Protein AF-A0AAD3H4H8-F1 (afdb_monomer)

pLDDT: mean 80.99, std 14.05, range [35.0, 98.5]

Nearest PDB structures (foldseek):
  8puu-assembly1_B  TM=5.260E-01  e=2.677E-03  Giardia duodenalis
  8puu-assembly1_A  TM=4.724E-01  e=5.256E-03  Giardia duodenalis
  4wnh-assembly1_A  TM=3.794E-01  e=1.292E-02  Mus musculus
  8a0m-assembly1_A  TM=1.600E-01  e=6.269E+00  Haemophilus influenzae

Organism: NCBI:txid426638

InterPro domains:
  IPR027417 P-loop containing nucleoside triphosphate hydrolase [G3DSA:3.40.50.300] (5-207)

Solvent-accessible surface area (backbone atoms only — not comparable to full-atom values): 29770 Å² total; per-residue (Å²): 134,83,79,76,72,69,87,79,70,63,40,43,30,37,40,40,54,26,38,44,58,50,57,36,54,37,57,42,50,26,39,40,73,72,70,39,51,59,52,62,74,68,70,96,58,57,35,65,53,48,38,42,46,66,75,39,26,48,59,51,49,40,49,51,51,74,72,34,54,65,66,50,51,64,65,53,76,39,57,29,37,47,39,54,77,47,15,57,33,38,50,50,65,64,54,55,51,51,49,52,51,54,30,54,75,69,52,27,48,73,32,43,36,36,38,43,45,44,67,64,58,51,82,63,40,58,45,41,48,55,47,46,53,55,45,40,62,60,25,63,61,50,69,70,53,52,56,52,41,53,60,49,49,57,55,40,51,56,40,25,42,50,24,53,53,48,44,53,72,76,36,87,60,46,44,78,43,55,61,95,36,63,90,39,78,61,46,21,52,55,48,24,73,76,42,70,90,49,54,46,67,58,44,47,53,28,38,59,62,28,50,71,71,61,58,69,68,81,76,64,27,42,22,43,35,34,52,54,74,61,90,68,58,44,75,54,48,51,50,31,43,50,50,29,52,50,32,57,58,53,21,83,63,56,36,34,30,41,34,37,39,30,47,49,93,49,54,85,37,71,67,43,54,50,51,53,51,61,58,71,69,44,86,68,56,74,48,78,47,80,43,71,40,79,80,76,63,91,90,60,79,68,50,50,47,55,51,51,31,54,42,48,49,53,38,48,76,77,59,29,37,28,37,32,59,41,58,43,55,37,40,52,72,33,57,50,43,63,59,53,54,53,46,52,29,48,54,32,29,59,78,64,50,45,70,56,81,93,63,28,49,39,20,37,22,40,33,28,71,82,43,70,88,45,64,43,55,39,32,41,19,40,43,50,41,75,64,25,76,61,61,49,54,77,96,53,44,89,46,36,37,55,32,59,59,42,56,48,51,35,53,59,24,41,31,66,74,25,36,52,72,37,82,82,29,38,28,44,58,78,58,79,66,55,97,86,44,80,58,95,59,86,82,44,75,40,76,67,56,75,65,50,51,75,33,62,88,53,48,49,50,54,51,55,50,50,54,65,40,38,59,66,95,86,56,97,61,86,76,68,82,78,80,65,72,32,46,78,47,75,48,76,42,82,35,78,87,66,58,65,73,58,53,52,53,60,74,62,57,86,72,55,92,64,44,45,74,48,82,45,75,43,66,76,55,64,66,61,54,55,51,50,50,68,74,68,56,131

Structure (mmCIF, N/CA/C/O backbone):
data_AF-A0AAD3H4H8-F1
#
_entry.id   AF-A0AAD3H4H8-F1
#
loop_
_atom_site.group_PDB
_atom_site.id
_atom_site.type_symbol
_atom_site.label_atom_id
_atom_site.label_alt_id
_atom_site.label_comp_id
_atom_site.label_asym_id
_atom_site.label_entity_id
_atom_site.label_seq_id
_atom_site.pdbx_PDB_ins_code
_atom_site.Cartn_x
_atom_site.Cartn_y
_atom_site.Cartn_z
_atom_site.occupancy
_atom_site.B_iso_or_equiv
_atom_site.auth_seq_id
_atom_site.auth_comp_id
_atom_site.auth_asym_id
_atom_site.auth_atom_id
_atom_site.pdbx_PDB_model_num
ATOM 1 N N . MET A 1 1 ? -16.805 -7.542 61.230 1.00 38.28 1 MET A N 1
ATOM 2 C CA . MET A 1 1 ? -17.139 -6.230 60.636 1.00 38.28 1 MET A CA 1
ATOM 3 C C . MET A 1 1 ? -18.183 -6.463 59.556 1.00 38.28 1 MET A C 1
ATOM 5 O O . MET A 1 1 ? -17.840 -6.982 58.505 1.00 38.28 1 MET A O 1
ATOM 9 N N . ASN A 1 2 ? -19.454 -6.169 59.842 1.00 35.00 2 ASN A N 1
ATOM 10 C CA . ASN A 1 2 ? -20.510 -6.184 58.829 1.00 35.00 2 ASN A CA 1
ATOM 11 C C . ASN A 1 2 ? -20.310 -4.958 57.935 1.00 35.00 2 ASN A C 1
ATOM 13 O O . ASN A 1 2 ? -20.522 -3.837 58.394 1.00 35.00 2 ASN A O 1
ATOM 17 N N . MET A 1 3 ? -19.892 -5.156 56.682 1.00 36.41 3 MET A N 1
ATOM 18 C CA . MET A 1 3 ? -20.061 -4.134 55.650 1.00 36.41 3 MET A CA 1
ATOM 19 C C . MET A 1 3 ? -21.569 -3.944 55.461 1.00 36.41 3 MET A C 1
ATOM 21 O O . MET A 1 3 ? -22.208 -4.681 54.715 1.00 36.41 3 MET A O 1
ATOM 25 N N . GLN A 1 4 ? -22.156 -2.978 56.170 1.00 41.41 4 GLN A N 1
ATOM 26 C CA . GLN A 1 4 ? -23.395 -2.354 55.721 1.00 41.41 4 GLN A CA 1
ATOM 27 C C . GLN A 1 4 ? -23.067 -1.721 54.370 1.00 41.41 4 GLN A C 1
ATOM 29 O O . GLN A 1 4 ? -22.502 -0.633 54.304 1.00 41.41 4 GLN A O 1
ATOM 34 N N . SER A 1 5 ? -23.325 -2.465 53.293 1.00 48.19 5 SER A N 1
ATOM 35 C CA . SER A 1 5 ? -23.205 -1.962 51.933 1.00 48.19 5 SER A CA 1
ATOM 36 C C . SER A 1 5 ? -24.103 -0.737 51.830 1.00 48.19 5 SER A C 1
ATOM 38 O O . SER A 1 5 ? -25.319 -0.848 52.018 1.00 48.19 5 SER A O 1
ATOM 40 N N . ASP A 1 6 ? -23.501 0.419 51.585 1.00 58.69 6 ASP A N 1
ATOM 41 C CA . ASP A 1 6 ? -24.196 1.677 51.376 1.00 58.69 6 ASP A CA 1
ATOM 42 C C . ASP A 1 6 ? -25.110 1.541 50.148 1.00 58.69 6 ASP A C 1
ATOM 44 O O . ASP A 1 6 ? -24.689 1.708 49.003 1.00 58.69 6 ASP A O 1
ATOM 48 N N . LYS A 1 7 ? -26.376 1.165 50.385 1.00 60.38 7 LYS A N 1
ATOM 49 C CA . LYS A 1 7 ? -27.398 0.934 49.349 1.00 60.38 7 LYS A CA 1
ATOM 50 C C . LYS A 1 7 ? -27.730 2.203 48.548 1.00 60.38 7 LYS A C 1
ATOM 52 O O . LYS A 1 7 ? -28.558 2.141 47.644 1.00 60.38 7 LYS A O 1
ATOM 57 N N . SER A 1 8 ? -27.118 3.344 48.869 1.00 70.75 8 SER A N 1
ATOM 58 C CA . SER A 1 8 ? -27.339 4.614 48.179 1.00 70.75 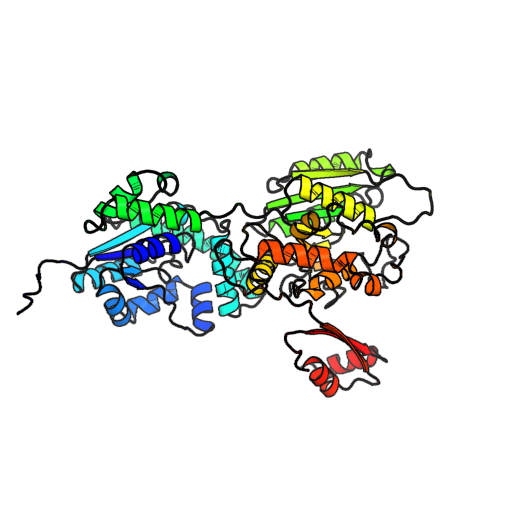8 SER A CA 1
ATOM 59 C C . SER A 1 8 ? -26.444 4.821 46.951 1.00 70.75 8 SER A C 1
ATOM 61 O O . SER A 1 8 ? -26.776 5.646 46.094 1.00 70.75 8 SER A O 1
ATOM 63 N N . LYS A 1 9 ? -25.335 4.076 46.808 1.00 75.00 9 LYS A N 1
ATOM 64 C CA . LYS A 1 9 ? -24.406 4.286 45.689 1.00 75.00 9 LYS A CA 1
ATOM 65 C C . LYS A 1 9 ? -24.904 3.571 44.428 1.00 75.00 9 LYS A C 1
ATOM 67 O O . LYS A 1 9 ? -24.734 2.365 44.283 1.00 75.00 9 LYS A O 1
ATOM 72 N N . LYS A 1 10 ? -25.505 4.323 43.497 1.00 79.19 10 LYS A N 1
ATOM 73 C CA . LYS A 1 10 ? -25.785 3.834 42.135 1.00 79.19 10 LYS A CA 1
ATOM 74 C C . LYS A 1 10 ? -24.472 3.520 41.416 1.00 79.19 10 LYS A C 1
ATOM 76 O O . LYS A 1 10 ? -23.571 4.362 41.402 1.00 79.19 10 LYS A O 1
ATOM 81 N N . HIS A 1 11 ? -24.390 2.343 40.803 1.00 82.25 11 HIS A N 1
ATOM 82 C CA . HIS A 1 11 ? -23.302 2.000 39.887 1.00 82.25 11 HIS A CA 1
ATOM 83 C C . HIS A 1 11 ? -23.345 2.903 38.652 1.00 82.25 11 HIS A C 1
ATOM 85 O O . HIS A 1 11 ? -24.423 3.349 38.255 1.00 82.25 11 HIS A O 1
ATOM 91 N N . ARG A 1 12 ? -22.192 3.196 38.049 1.00 81.31 12 ARG A N 1
ATOM 92 C CA . ARG A 1 12 ? -22.088 4.035 36.846 1.00 81.31 12 ARG A CA 1
ATOM 93 C C . ARG A 1 12 ? -21.573 3.230 35.664 1.00 81.31 12 ARG A C 1
ATOM 95 O O . ARG A 1 12 ? -20.454 2.732 35.683 1.00 81.31 12 ARG A O 1
ATOM 102 N N . CYS A 1 13 ? -22.356 3.182 34.599 1.00 82.88 13 CYS A N 1
ATOM 103 C CA . CYS A 1 13 ? -21.952 2.605 33.327 1.00 82.88 13 CYS A CA 1
ATOM 104 C C . CYS A 1 13 ? -21.648 3.725 32.333 1.00 82.88 13 CYS A C 1
ATOM 106 O O . CYS A 1 13 ? -22.508 4.561 32.048 1.00 82.88 13 CYS A O 1
ATOM 108 N N . ILE A 1 14 ? -20.434 3.723 31.784 1.00 78.69 14 ILE A N 1
ATOM 109 C CA . ILE A 1 14 ? -20.058 4.608 30.684 1.00 78.69 14 ILE A CA 1
ATOM 110 C C . ILE A 1 14 ? -20.043 3.788 29.403 1.00 78.69 14 ILE A C 1
ATOM 112 O O . ILE A 1 14 ? -19.233 2.876 29.235 1.00 78.69 14 ILE A O 1
ATOM 116 N N . VAL A 1 15 ? -20.926 4.132 28.476 1.00 76.81 15 VAL A N 1
ATOM 117 C CA . VAL A 1 15 ? -20.966 3.508 27.157 1.00 76.81 15 VAL A CA 1
ATOM 118 C C . VAL A 1 15 ? -20.308 4.447 26.170 1.00 76.81 15 VAL A C 1
ATOM 120 O O . VAL A 1 15 ? -20.807 5.543 25.910 1.00 76.81 15 VAL A O 1
ATOM 123 N N . ASN A 1 16 ? -19.178 4.015 25.619 1.00 72.81 16 ASN A N 1
ATOM 124 C CA . ASN A 1 16 ? -18.571 4.719 24.510 1.00 72.81 16 ASN A CA 1
ATOM 125 C C . ASN A 1 16 ? -19.296 4.340 23.218 1.00 72.81 16 ASN A C 1
ATOM 127 O O . ASN A 1 16 ? -19.375 3.161 22.875 1.00 72.81 16 ASN A O 1
ATOM 131 N N . VAL A 1 17 ? -19.829 5.336 22.518 1.00 68.62 17 VAL A N 1
ATOM 132 C CA . VAL A 1 17 ? -20.549 5.128 21.253 1.00 68.62 17 VAL A CA 1
ATOM 133 C C . VAL A 1 17 ? -19.602 5.246 20.054 1.00 68.62 17 VAL A C 1
ATOM 135 O O . VAL A 1 17 ? -20.015 5.016 18.930 1.00 68.62 17 VAL A O 1
ATOM 138 N N . GLY A 1 18 ? -18.334 5.601 20.267 1.00 61.81 18 GLY A N 1
ATOM 139 C CA . GLY A 1 18 ? -17.366 5.830 19.199 1.00 61.81 18 GLY A CA 1
ATOM 140 C C . GLY A 1 18 ? -16.996 4.604 18.382 1.00 61.81 18 GLY A C 1
ATOM 141 O O . GLY A 1 18 ? -17.123 3.507 18.897 1.00 61.81 18 GLY A O 1
ATOM 142 N N . LEU A 1 19 ? -16.526 4.771 17.137 1.00 55.47 19 LEU A N 1
ATOM 143 C CA . LEU A 1 19 ? -16.232 3.649 16.229 1.00 55.47 19 LEU A CA 1
ATOM 144 C C . LEU A 1 19 ? -15.048 2.779 16.709 1.00 55.47 19 LEU A C 1
ATOM 146 O O . LEU A 1 19 ? -14.126 3.273 17.363 1.00 55.47 19 LEU A O 1
ATOM 150 N N . PHE A 1 20 ? -15.071 1.470 16.410 1.00 50.50 20 PHE A N 1
ATOM 151 C CA . PHE A 1 20 ? -14.193 0.487 17.075 1.00 50.50 20 PHE A CA 1
ATOM 152 C C . PHE A 1 20 ? -12.715 0.844 16.887 1.00 50.50 20 PHE A C 1
ATOM 154 O O . PHE A 1 20 ? -12.281 1.095 15.770 1.00 50.50 20 PHE A O 1
ATOM 161 N N . LYS A 1 21 ? -11.972 0.932 18.002 1.00 52.12 21 LYS A N 1
ATOM 162 C CA . LYS A 1 21 ? -10.604 1.469 18.123 1.00 52.12 21 LYS A CA 1
ATOM 163 C C . LYS A 1 21 ? -10.326 2.740 17.300 1.00 52.12 21 LYS A C 1
ATOM 165 O O . LYS A 1 21 ? -9.182 2.954 16.940 1.00 52.12 21 LYS A O 1
ATOM 170 N N . THR A 1 22 ? -11.286 3.629 17.022 1.00 44.75 22 THR A N 1
ATOM 171 C CA . THR A 1 22 ? -10.990 4.939 16.396 1.00 44.75 22 THR A CA 1
ATOM 172 C C . THR A 1 22 ? -10.960 6.094 17.395 1.00 44.75 22 THR A C 1
ATOM 174 O O . THR A 1 22 ? -11.054 7.245 17.014 1.00 44.75 22 THR A O 1
ATOM 177 N N . GLY A 1 23 ? -10.775 5.816 18.682 1.00 47.28 23 GLY A N 1
ATOM 178 C CA . GLY A 1 23 ? -10.796 6.799 19.775 1.00 47.28 23 GLY A CA 1
ATOM 179 C C . GLY A 1 23 ? -11.275 6.164 21.079 1.00 47.28 23 GLY A C 1
ATOM 180 O O . GLY A 1 23 ? -11.013 6.665 22.171 1.00 47.28 23 GLY A O 1
ATOM 181 N N . THR A 1 24 ? -11.913 5.000 20.962 1.00 50.84 24 THR A N 1
ATOM 182 C CA . THR A 1 24 ? -12.425 4.216 22.077 1.00 50.84 24 THR A CA 1
ATOM 183 C C . THR A 1 24 ? -11.338 3.525 22.893 1.00 50.84 24 THR A C 1
ATOM 185 O O . THR A 1 24 ? -11.430 3.522 24.121 1.00 50.84 24 THR A O 1
ATOM 188 N N . THR A 1 25 ? -10.238 3.114 22.250 1.00 57.88 25 THR A N 1
ATOM 189 C CA . THR A 1 25 ? -8.995 2.706 22.922 1.00 57.88 25 THR A CA 1
ATOM 190 C C . THR A 1 25 ? -8.484 3.794 23.847 1.00 57.88 25 THR A C 1
ATOM 192 O O . THR A 1 25 ? -8.053 3.471 24.948 1.00 57.88 25 THR A O 1
ATOM 195 N N . THR A 1 26 ? -8.610 5.069 23.463 1.00 64.56 26 THR A N 1
ATOM 196 C CA . THR A 1 26 ? -8.188 6.199 24.292 1.00 64.56 26 THR A CA 1
ATOM 197 C C . THR A 1 26 ? -8.964 6.238 25.604 1.00 64.56 26 THR A C 1
ATOM 199 O O . THR A 1 26 ? -8.377 6.207 26.680 1.00 64.56 26 THR A O 1
ATOM 202 N N . LEU A 1 27 ? -10.298 6.269 25.539 1.00 68.81 27 LEU A N 1
ATOM 203 C CA . LEU A 1 27 ? -11.126 6.344 26.742 1.00 68.81 27 LEU A CA 1
ATOM 204 C C . LEU A 1 27 ? -10.953 5.093 27.607 1.00 68.81 27 LEU A C 1
ATOM 206 O O . LEU A 1 27 ? -10.751 5.195 28.810 1.00 68.81 27 LEU A O 1
ATOM 210 N N . SER A 1 28 ? -10.963 3.917 26.993 1.00 73.00 28 SER A N 1
ATOM 211 C CA . SER A 1 28 ? -10.725 2.647 27.670 1.00 73.00 28 SER A CA 1
ATOM 212 C C . SER A 1 28 ? -9.375 2.570 28.361 1.00 73.00 28 SER A C 1
ATOM 214 O O . SER A 1 28 ? -9.280 2.134 29.501 1.00 73.00 28 SER A O 1
ATOM 216 N N . GLU A 1 29 ? -8.299 2.971 27.697 1.00 74.31 29 GLU A N 1
ATOM 217 C CA . GLU A 1 29 ? -6.969 2.960 28.300 1.00 74.31 29 GLU A CA 1
ATOM 218 C C . GLU A 1 29 ? -6.854 3.988 29.417 1.00 74.31 29 GLU A C 1
ATOM 220 O O . GLU A 1 29 ? -6.299 3.656 30.458 1.00 74.31 29 GLU A O 1
ATOM 225 N N . ILE A 1 30 ? -7.452 5.175 29.255 1.00 75.69 30 ILE A N 1
ATOM 226 C CA . ILE A 1 30 ? -7.546 6.180 30.322 1.00 75.69 30 ILE A CA 1
ATOM 227 C C . ILE A 1 30 ? -8.250 5.588 31.539 1.00 75.69 30 ILE A C 1
ATOM 229 O O . ILE A 1 30 ? -7.755 5.677 32.656 1.00 75.69 30 ILE A O 1
ATOM 233 N N . MET A 1 31 ? -9.405 4.965 31.328 1.00 79.56 31 MET A N 1
ATOM 234 C CA . MET A 1 31 ? -10.236 4.443 32.408 1.00 79.56 31 MET A CA 1
ATOM 235 C C . MET A 1 31 ? -9.574 3.255 33.099 1.00 79.56 31 MET A C 1
ATOM 237 O O . MET A 1 31 ? -9.606 3.164 34.323 1.00 79.56 31 MET A O 1
ATOM 241 N N . ARG A 1 32 ? -8.891 2.399 32.335 1.00 81.00 32 ARG A N 1
ATOM 242 C CA . ARG A 1 32 ? -8.054 1.329 32.879 1.00 81.00 32 ARG A CA 1
ATOM 243 C C . ARG A 1 32 ? -6.889 1.878 33.699 1.00 81.00 32 ARG A C 1
ATOM 245 O O . ARG A 1 32 ? -6.645 1.371 34.788 1.00 81.00 32 ARG A O 1
ATOM 252 N N . ASP A 1 33 ? -6.198 2.906 33.207 1.00 79.62 33 ASP A N 1
ATOM 253 C CA . ASP A 1 33 ? -5.117 3.580 33.938 1.00 79.62 33 ASP A CA 1
ATOM 254 C C . ASP A 1 33 ? -5.630 4.235 35.236 1.00 79.62 33 ASP A C 1
ATOM 256 O O . ASP A 1 33 ? -4.892 4.332 36.213 1.00 79.62 33 ASP A O 1
ATOM 260 N N . LEU A 1 34 ? -6.907 4.626 35.274 1.00 80.38 34 LEU A N 1
ATOM 261 C CA . LEU A 1 34 ? -7.602 5.118 36.469 1.00 80.38 34 LEU A CA 1
ATOM 262 C C . LEU A 1 34 ? -8.153 3.998 37.372 1.00 80.38 34 LEU A C 1
ATOM 264 O O . LEU A 1 34 ? -8.747 4.288 38.407 1.00 80.38 34 LEU A O 1
ATOM 268 N N . GLY A 1 35 ? -7.961 2.726 37.017 1.00 80.88 35 GLY A N 1
ATOM 269 C CA . GLY A 1 35 ? -8.387 1.574 37.817 1.00 80.88 35 GLY A CA 1
ATOM 270 C C . GLY A 1 35 ? -9.841 1.138 37.615 1.00 80.88 35 GLY A C 1
ATOM 271 O O . GLY A 1 35 ? -10.338 0.319 38.387 1.00 80.88 35 GLY A O 1
ATOM 272 N N . LEU A 1 36 ? -10.537 1.648 36.594 1.00 79.56 36 LEU A N 1
ATOM 273 C CA . LEU A 1 36 ? -11.854 1.137 36.211 1.00 79.56 36 LEU A CA 1
ATOM 274 C C . LEU A 1 36 ? -11.738 -0.166 35.422 1.00 79.56 36 LEU A C 1
ATOM 276 O O . LEU A 1 36 ? -10.795 -0.387 34.654 1.00 79.56 36 LEU A O 1
ATOM 280 N N . ARG A 1 37 ? -12.757 -1.017 35.564 1.00 79.25 37 ARG A N 1
ATOM 281 C CA . ARG A 1 37 ? -12.888 -2.211 34.735 1.00 79.25 37 ARG A CA 1
ATOM 282 C C . ARG A 1 37 ? -13.287 -1.785 33.324 1.00 79.25 37 ARG A C 1
ATOM 284 O O . ARG A 1 37 ? -14.194 -0.982 33.129 1.00 79.25 37 ARG A O 1
ATOM 291 N N . VAL A 1 38 ? -12.602 -2.331 32.329 1.00 73.38 38 VAL A N 1
ATOM 292 C CA . VAL A 1 38 ? -12.882 -2.061 30.918 1.00 73.38 38 VAL A CA 1
ATOM 293 C C . VAL A 1 38 ? -13.151 -3.385 30.244 1.00 73.38 38 VAL A C 1
ATOM 295 O O . VAL A 1 38 ? -12.269 -4.246 30.219 1.00 73.38 38 VAL A O 1
ATOM 298 N N . PHE A 1 39 ? -14.349 -3.530 29.697 1.00 68.19 39 PHE A N 1
ATOM 299 C CA . PHE A 1 39 ? -14.709 -4.688 28.895 1.00 68.19 39 PHE A CA 1
ATOM 300 C C . PHE A 1 39 ? -14.359 -4.369 27.445 1.00 68.19 39 PHE A C 1
ATOM 302 O O . PHE A 1 39 ? -14.997 -3.522 26.826 1.00 68.19 39 PHE A O 1
ATOM 309 N N . LYS A 1 40 ? -13.290 -5.009 26.953 1.00 61.00 40 LYS A N 1
ATOM 310 C CA . LYS A 1 40 ? -12.825 -4.912 25.558 1.00 61.00 40 LYS A CA 1
ATOM 311 C C . LYS A 1 40 ? -13.270 -6.101 24.704 1.00 61.00 40 LYS A C 1
ATOM 313 O O . LYS A 1 40 ? -12.945 -6.159 23.518 1.00 61.00 40 LYS A O 1
ATOM 318 N N . ASP A 1 41 ? -13.932 -7.078 25.319 1.00 52.72 41 ASP A N 1
ATOM 319 C CA . ASP A 1 41 ? -14.047 -8.401 24.731 1.00 52.72 41 ASP A CA 1
ATOM 320 C C . ASP A 1 41 ? -15.109 -8.412 23.631 1.00 52.72 41 ASP A C 1
ATOM 322 O O . ASP A 1 41 ? -16.322 -8.386 23.858 1.00 52.72 41 ASP A O 1
ATOM 326 N N . PHE A 1 42 ? -14.609 -8.520 22.402 1.00 53.44 42 PHE A N 1
ATOM 327 C CA . PHE A 1 42 ? -15.211 -9.439 21.458 1.00 53.44 42 PHE A CA 1
ATOM 328 C C . PHE A 1 42 ? -15.161 -10.798 22.142 1.00 53.44 42 PHE A C 1
ATOM 330 O O . PHE A 1 42 ? -14.078 -11.293 22.457 1.00 53.44 42 PHE A O 1
ATOM 337 N N . ASP A 1 43 ? -16.328 -11.387 22.381 1.00 55.25 43 ASP A N 1
ATOM 338 C CA . ASP A 1 43 ? -16.447 -12.840 22.469 1.00 55.25 43 ASP A CA 1
ATOM 339 C C . ASP A 1 43 ? -15.489 -13.445 21.418 1.00 55.25 43 ASP A C 1
ATOM 341 O O . ASP A 1 43 ? -15.470 -12.897 20.303 1.00 55.25 43 ASP A O 1
ATOM 345 N N . PRO A 1 44 ? -14.630 -14.441 21.732 1.00 52.47 44 PRO A N 1
ATOM 346 C CA . PRO A 1 44 ? -13.805 -15.148 20.749 1.00 52.47 44 PRO A CA 1
ATOM 347 C C . PRO A 1 44 ? -14.725 -15.854 19.752 1.00 52.47 44 PRO A C 1
ATOM 349 O O . PRO A 1 44 ? -14.975 -17.053 19.783 1.00 52.47 44 PRO A O 1
ATOM 352 N N . SER A 1 45 ? -15.303 -15.039 18.893 1.00 57.56 45 SER A N 1
ATOM 353 C CA . SER A 1 45 ? -16.443 -15.359 18.082 1.00 57.56 45 SER A CA 1
ATOM 354 C C . SER A 1 45 ? -15.921 -15.917 16.772 1.00 57.56 45 SER A C 1
ATOM 356 O O . SER A 1 45 ? -14.870 -15.495 16.271 1.00 57.56 45 SER A O 1
ATOM 358 N N . CYS A 1 46 ? -16.612 -16.928 16.247 1.00 72.88 46 CYS A N 1
ATOM 359 C CA . CYS A 1 46 ? -16.230 -17.529 14.979 1.00 72.88 46 CYS A CA 1
ATOM 360 C C . CYS A 1 46 ? -16.223 -16.462 13.870 1.00 72.88 46 CYS A C 1
ATOM 362 O O . CYS A 1 46 ? -16.891 -15.428 13.976 1.00 72.88 46 CYS A O 1
ATOM 364 N N . ALA A 1 47 ? -15.479 -16.713 12.790 1.00 78.00 47 ALA A N 1
ATOM 365 C CA . ALA A 1 47 ? -15.380 -15.809 11.641 1.00 78.00 47 ALA A CA 1
ATOM 366 C C . ALA A 1 47 ? -16.754 -15.306 11.145 1.00 78.00 47 ALA A C 1
ATOM 368 O O . ALA A 1 47 ? -16.873 -14.147 10.749 1.00 78.00 47 ALA A O 1
ATOM 369 N N . ASP A 1 48 ? -17.808 -16.123 11.264 1.00 82.19 48 ASP A N 1
ATOM 370 C CA . ASP A 1 48 ? -19.173 -15.754 10.879 1.00 82.19 48 ASP A CA 1
ATOM 371 C C . ASP A 1 48 ? -19.757 -14.608 11.708 1.00 82.19 48 ASP A C 1
ATOM 373 O O . ASP A 1 48 ? -20.472 -13.771 11.165 1.00 82.19 48 ASP A O 1
ATOM 377 N N . VAL A 1 49 ? -19.464 -14.534 13.008 1.00 76.62 49 VAL A N 1
ATOM 378 C CA . VAL A 1 49 ? -19.925 -13.422 13.854 1.00 76.62 49 VAL A CA 1
ATOM 379 C C . VAL A 1 49 ? -19.225 -12.136 13.431 1.00 76.62 49 VAL A C 1
ATOM 381 O O . VAL A 1 49 ? -19.895 -11.130 13.210 1.00 76.62 49 VAL A O 1
ATOM 384 N N . HIS A 1 50 ? -17.903 -12.167 13.223 1.00 75.88 50 HIS A N 1
ATOM 385 C CA . HIS A 1 50 ? -17.178 -11.010 12.690 1.00 75.88 50 HIS A CA 1
ATOM 386 C C . HIS A 1 50 ? -17.723 -10.589 11.323 1.00 75.88 50 HIS A C 1
ATOM 388 O O . HIS A 1 50 ? -17.909 -9.400 11.084 1.00 75.88 50 HIS A O 1
ATOM 394 N N . ARG A 1 51 ? -18.048 -11.546 10.449 1.00 82.25 51 ARG A N 1
ATOM 395 C CA . ARG A 1 51 ? -18.653 -11.280 9.141 1.00 82.25 51 ARG A CA 1
ATOM 396 C C . ARG A 1 51 ? -20.023 -10.623 9.277 1.00 82.25 51 ARG A C 1
ATOM 398 O O . ARG A 1 51 ? -20.242 -9.571 8.686 1.00 82.25 51 ARG A O 1
ATOM 405 N N . ARG A 1 52 ? -20.937 -11.160 10.089 1.00 82.06 52 ARG A N 1
ATOM 406 C CA . ARG A 1 52 ? -22.260 -10.544 10.287 1.00 82.06 52 ARG A CA 1
ATOM 407 C C . ARG A 1 52 ? -22.164 -9.176 10.954 1.00 82.06 52 ARG A C 1
ATOM 409 O O . ARG A 1 52 ? -22.859 -8.264 10.531 1.00 82.06 52 ARG A O 1
ATOM 416 N N . ILE A 1 53 ? -21.241 -8.981 11.892 1.00 73.94 53 ILE A N 1
ATOM 417 C CA . ILE A 1 53 ? -20.938 -7.663 12.461 1.00 73.94 53 ILE A CA 1
ATOM 418 C C . ILE A 1 53 ? -20.430 -6.707 11.368 1.00 73.94 53 ILE A C 1
ATOM 420 O O . ILE A 1 53 ? -20.841 -5.550 11.300 1.00 73.94 53 ILE A O 1
ATOM 424 N N . LEU A 1 54 ? -19.558 -7.185 10.477 1.00 74.56 54 LEU A N 1
ATOM 425 C CA . LEU A 1 54 ? -19.033 -6.397 9.370 1.00 74.56 54 LEU A CA 1
ATOM 426 C C . LEU A 1 54 ? -20.058 -6.127 8.278 1.00 74.56 54 LEU A C 1
ATOM 428 O O . LEU A 1 54 ? -19.858 -5.142 7.589 1.00 74.56 54 LEU A O 1
ATOM 432 N N . PHE A 1 55 ? -21.133 -6.896 8.100 1.00 79.06 55 PHE A N 1
ATOM 433 C CA . PHE A 1 55 ? -22.138 -6.675 7.041 1.00 79.06 55 PHE A CA 1
ATOM 434 C C . PHE A 1 55 ? -23.463 -6.099 7.555 1.00 79.06 55 PHE A C 1
ATOM 436 O O . PHE A 1 55 ? -24.042 -5.221 6.912 1.00 79.06 55 PHE A O 1
ATOM 443 N N . ASN A 1 56 ? -23.890 -6.490 8.750 1.00 79.31 56 ASN A N 1
ATOM 444 C CA . ASN A 1 56 ? -25.120 -6.047 9.389 1.00 79.31 56 ASN A CA 1
ATOM 445 C C . ASN A 1 56 ? -24.955 -5.861 10.914 1.00 79.31 56 ASN A C 1
ATOM 447 O O . ASN A 1 56 ? -25.545 -6.597 11.710 1.00 79.31 56 ASN A O 1
ATOM 451 N N . PRO A 1 57 ? -24.175 -4.856 11.350 1.00 71.56 57 PRO A N 1
ATOM 452 C CA . PRO A 1 57 ? -23.925 -4.639 12.770 1.00 71.56 57 PRO A CA 1
ATOM 453 C C . PRO A 1 57 ? -25.201 -4.286 13.535 1.00 71.56 57 PRO A C 1
ATOM 455 O O . PRO A 1 57 ? -25.330 -4.671 14.689 1.00 71.56 57 PRO A O 1
ATOM 458 N N . ALA A 1 58 ? -26.158 -3.593 12.906 1.00 71.88 58 ALA A N 1
ATOM 459 C CA . ALA A 1 58 ? -27.428 -3.242 13.540 1.00 71.88 58 ALA A CA 1
ATOM 460 C C . ALA A 1 58 ? -28.176 -4.495 14.007 1.00 71.88 58 ALA A C 1
ATOM 462 O O . ALA A 1 58 ? -28.548 -4.585 15.173 1.00 71.88 58 ALA A O 1
ATOM 463 N N . GLN A 1 59 ? -28.332 -5.470 13.106 1.00 78.69 59 GLN A N 1
ATOM 464 C CA . GLN A 1 59 ? -29.023 -6.719 13.397 1.00 78.69 59 GLN A CA 1
ATOM 465 C C . GLN A 1 59 ? -28.269 -7.560 14.426 1.00 78.69 59 GLN A C 1
ATOM 467 O O . GLN A 1 59 ? -28.898 -8.053 15.354 1.00 78.69 59 GLN A O 1
ATOM 472 N N . GLU A 1 60 ? -26.949 -7.730 14.295 1.00 77.25 60 GLU A N 1
ATOM 473 C CA . GLU A 1 60 ? -26.184 -8.534 15.264 1.00 77.25 60 GLU A CA 1
ATOM 474 C C . GLU A 1 60 ? -26.238 -7.932 16.665 1.00 77.25 60 GLU A C 1
ATOM 476 O O . GLU A 1 60 ? -26.363 -8.648 17.658 1.00 77.25 60 GLU A O 1
ATOM 481 N N . VAL A 1 61 ? -26.158 -6.606 16.750 1.00 70.44 61 VAL A N 1
ATOM 482 C CA . VAL A 1 61 ? -26.208 -5.912 18.027 1.00 70.44 61 VAL A CA 1
ATOM 483 C C . VAL A 1 61 ? -27.620 -5.977 18.607 1.00 70.44 61 VAL A C 1
ATOM 485 O O . VAL A 1 61 ? -27.772 -6.329 19.773 1.00 70.44 61 VAL A O 1
ATOM 488 N N . GLU A 1 62 ? -28.659 -5.745 17.805 1.00 74.38 62 GLU A N 1
ATOM 489 C CA . GLU A 1 62 ? -30.045 -5.943 18.233 1.00 74.38 62 GLU A CA 1
ATOM 490 C C . GLU A 1 62 ? -30.278 -7.379 18.714 1.00 74.38 62 GLU A C 1
ATOM 492 O O . GLU A 1 62 ? -30.809 -7.571 19.801 1.00 74.38 62 GLU A O 1
ATOM 497 N N . GLN A 1 63 ? -29.790 -8.389 17.992 1.00 77.00 63 GLN A N 1
ATOM 498 C CA . GLN A 1 63 ? -29.891 -9.783 18.415 1.00 77.00 63 GLN A CA 1
ATOM 499 C C . GLN A 1 63 ? -29.186 -10.036 19.748 1.00 77.00 63 GLN A C 1
ATOM 501 O O . GLN A 1 63 ? -29.778 -10.655 20.626 1.00 77.00 63 GLN A O 1
ATOM 506 N N . LYS A 1 64 ? -27.958 -9.545 19.935 1.00 74.19 64 LYS A N 1
ATOM 507 C CA . LYS A 1 64 ? -27.214 -9.736 21.189 1.00 74.19 64 LYS A CA 1
ATOM 508 C C . LYS A 1 64 ? -27.845 -9.005 22.374 1.00 74.19 64 LYS A C 1
ATOM 510 O O . LYS A 1 64 ? -27.827 -9.528 23.475 1.00 74.19 64 LYS A O 1
ATOM 515 N N . ILE A 1 65 ? -28.397 -7.810 22.178 1.00 70.62 65 ILE A N 1
ATOM 516 C CA . ILE A 1 65 ? -28.922 -6.994 23.287 1.00 70.62 65 ILE A CA 1
ATOM 517 C C . ILE A 1 65 ? -30.368 -7.335 23.602 1.00 70.62 65 ILE A C 1
ATOM 519 O O . ILE A 1 65 ? -30.753 -7.437 24.765 1.00 70.62 65 ILE A O 1
ATOM 523 N N . VAL A 1 66 ? -31.197 -7.430 22.563 1.00 71.62 66 VAL A N 1
ATOM 524 C CA . VAL A 1 66 ? -32.633 -7.645 22.722 1.00 71.62 66 VAL A CA 1
ATOM 525 C C . VAL A 1 66 ? -32.892 -9.086 23.138 1.00 71.62 66 VAL A C 1
ATOM 527 O O . VAL A 1 66 ? -33.751 -9.306 23.991 1.00 71.62 66 VAL A O 1
ATOM 530 N N . ASN A 1 67 ? -32.128 -10.048 22.605 1.00 77.88 67 ASN A N 1
ATOM 531 C CA . ASN A 1 67 ? -32.375 -11.466 22.870 1.00 77.88 67 ASN A CA 1
ATOM 532 C C . ASN A 1 67 ? -31.514 -12.054 24.002 1.00 77.88 67 ASN A C 1
ATOM 534 O O . ASN A 1 67 ? -31.845 -13.140 24.468 1.00 77.88 67 ASN A O 1
ATOM 538 N N . ASP A 1 68 ? -30.463 -11.364 24.467 1.00 79.81 68 ASP A N 1
ATOM 539 C CA . ASP A 1 68 ? -29.634 -11.794 25.609 1.00 79.81 68 ASP A CA 1
ATOM 540 C C . ASP A 1 68 ? -29.403 -10.645 26.622 1.00 79.81 68 ASP A C 1
ATOM 542 O O . ASP A 1 68 ? -28.310 -10.077 26.737 1.00 79.81 68 ASP A O 1
ATOM 546 N N . PRO A 1 69 ? -30.452 -10.250 27.369 1.00 77.62 69 PRO A N 1
ATOM 547 C CA . PRO A 1 69 ? -30.343 -9.199 28.378 1.00 77.62 69 PRO A CA 1
ATOM 548 C C . PRO A 1 69 ? -29.432 -9.596 29.549 1.00 77.62 69 PRO A C 1
ATOM 550 O O . PRO A 1 69 ? -28.860 -8.714 30.191 1.00 77.62 69 PRO A O 1
ATOM 553 N N . ASP A 1 70 ? -29.264 -10.893 29.819 1.00 81.12 70 ASP A N 1
ATOM 554 C CA . ASP A 1 70 ? -28.451 -11.398 30.927 1.00 81.12 70 ASP A CA 1
ATOM 555 C C . ASP A 1 70 ? -26.959 -11.162 30.680 1.00 81.12 70 ASP A C 1
ATOM 557 O O . ASP A 1 70 ? -26.249 -10.711 31.586 1.00 81.12 70 ASP A O 1
ATOM 561 N N . TYR A 1 71 ? -26.490 -11.376 29.445 1.00 75.88 71 TYR A N 1
ATOM 562 C CA . TYR A 1 71 ? -25.134 -11.004 29.040 1.00 75.88 71 TYR A CA 1
ATOM 563 C C . TYR A 1 71 ? -24.861 -9.521 29.311 1.00 75.88 71 TYR A C 1
ATOM 565 O O . TYR A 1 71 ? -23.843 -9.158 29.908 1.00 75.88 71 TYR A O 1
ATOM 573 N N . PHE A 1 72 ? -25.803 -8.645 28.951 1.00 72.44 72 PHE A N 1
ATOM 574 C CA . PHE A 1 72 ? -25.641 -7.215 29.187 1.00 72.44 72 PHE A CA 1
ATOM 575 C C . PHE A 1 72 ? -25.699 -6.846 30.674 1.00 72.44 72 PHE A C 1
ATOM 577 O O . PHE A 1 72 ? -24.897 -6.031 31.135 1.00 72.44 72 PHE A O 1
ATOM 584 N N . MET A 1 73 ? -26.595 -7.470 31.442 1.00 77.25 73 MET A N 1
ATOM 585 C CA . MET A 1 73 ? -26.688 -7.292 32.893 1.00 77.25 73 MET A CA 1
ATOM 586 C C . MET A 1 73 ? -25.367 -7.612 33.596 1.00 77.25 73 MET A C 1
ATOM 588 O O . MET A 1 73 ? -24.952 -6.881 34.499 1.00 77.25 73 MET A O 1
ATOM 592 N N . GLN A 1 74 ? -24.661 -8.656 33.151 1.00 75.81 74 GLN A N 1
ATOM 593 C CA . GLN A 1 74 ? -23.326 -8.970 33.658 1.00 75.81 74 GLN A CA 1
ATOM 594 C C . GLN A 1 74 ? -22.326 -7.849 33.361 1.00 75.81 74 GLN A C 1
ATOM 596 O O . GLN A 1 74 ? -21.577 -7.456 34.260 1.00 75.81 74 GLN A O 1
ATOM 601 N N . CYS A 1 75 ? -22.350 -7.284 32.149 1.00 68.31 75 CYS A N 1
ATOM 602 C CA . CYS A 1 75 ? -21.491 -6.158 31.784 1.00 68.31 75 CYS A CA 1
ATOM 603 C C . CYS A 1 75 ? -21.756 -4.919 32.653 1.00 68.31 75 CYS A C 1
ATOM 605 O O . CYS A 1 75 ? -20.797 -4.294 33.100 1.00 68.31 75 CYS A O 1
ATOM 607 N N . ILE A 1 76 ? -23.026 -4.590 32.938 1.00 72.44 76 ILE A N 1
ATOM 608 C CA . ILE A 1 76 ? -23.403 -3.356 33.653 1.00 72.44 76 ILE A CA 1
ATOM 609 C C . ILE A 1 76 ? -23.410 -3.419 35.176 1.00 72.44 76 ILE A C 1
ATOM 611 O O . ILE A 1 76 ? -23.602 -2.395 35.829 1.00 72.44 76 ILE A O 1
ATOM 615 N N . SER A 1 77 ? -23.147 -4.587 35.753 1.00 69.19 77 SER A N 1
ATOM 616 C CA . SER A 1 77 ? -23.117 -4.797 37.206 1.00 69.19 77 SER A CA 1
ATOM 617 C C . SER A 1 77 ? -21.951 -4.108 37.945 1.00 69.19 77 SER A C 1
ATOM 619 O O . SER A 1 77 ? -21.826 -4.231 39.167 1.00 69.19 77 SER A O 1
ATOM 621 N N . HIS A 1 78 ? -21.076 -3.386 37.239 1.00 68.38 78 HIS A N 1
ATOM 622 C CA . HIS A 1 78 ? -19.868 -2.759 37.783 1.00 68.38 78 HIS A CA 1
ATOM 623 C C . HIS A 1 78 ? -19.699 -1.322 37.278 1.00 68.38 78 HIS A C 1
ATOM 625 O O . HIS A 1 78 ? -20.284 -0.949 36.269 1.00 68.38 78 HIS A O 1
ATOM 631 N N . ASP A 1 79 ? -18.856 -0.520 37.938 1.00 64.69 79 ASP A N 1
ATOM 632 C CA . ASP A 1 79 ? -18.407 0.746 37.350 1.00 64.69 79 ASP A CA 1
ATOM 633 C C . ASP A 1 79 ? -17.458 0.417 36.184 1.00 64.69 79 ASP A C 1
ATOM 635 O O . ASP A 1 79 ? -16.316 0.001 36.409 1.00 64.69 79 ASP A O 1
ATOM 639 N N . PHE A 1 80 ? -17.935 0.521 34.941 1.00 66.06 80 PHE A N 1
ATOM 640 C CA . PHE A 1 80 ? -17.177 0.065 33.771 1.00 66.06 80 PHE A CA 1
ATOM 641 C C . PHE A 1 80 ? -17.348 0.953 32.539 1.00 66.06 80 PHE A C 1
ATOM 643 O O . PHE A 1 80 ? -18.318 1.706 32.408 1.00 66.06 80 PHE A O 1
ATOM 650 N N . VAL A 1 81 ? -16.388 0.814 31.620 1.00 59.31 81 VAL A N 1
ATOM 651 C CA . VAL A 1 81 ? -16.450 1.373 30.264 1.00 59.31 81 VAL A CA 1
ATOM 652 C C . VAL A 1 81 ? -16.612 0.239 29.258 1.00 59.31 81 VAL A C 1
ATOM 654 O O . VAL A 1 81 ? -15.798 -0.689 29.236 1.00 59.31 81 VAL A O 1
ATOM 657 N N . SER A 1 82 ? -17.671 0.314 28.451 1.00 58.94 82 SER A N 1
ATOM 658 C CA . SER A 1 82 ? -17.884 -0.579 27.308 1.00 58.94 82 SER A CA 1
ATOM 659 C C . SER A 1 82 ? -17.148 -0.040 26.082 1.00 58.94 82 SER A C 1
ATOM 661 O O . SER A 1 82 ? -17.399 1.094 25.667 1.00 58.94 82 SER A O 1
ATOM 663 N N . ASP A 1 83 ? -16.260 -0.851 25.505 1.00 58.31 83 ASP A N 1
ATOM 664 C CA . ASP A 1 83 ? -15.500 -0.546 24.293 1.00 58.31 83 ASP A CA 1
ATOM 665 C C . ASP A 1 83 ? -15.448 -1.792 23.403 1.00 58.31 83 ASP A C 1
ATOM 667 O O . ASP A 1 83 ? -14.923 -2.823 23.808 1.00 58.31 83 ASP A O 1
ATOM 671 N N . GLY A 1 84 ? -16.031 -1.729 22.203 1.00 52.03 84 GLY A N 1
ATOM 672 C CA . GLY A 1 84 ? -15.961 -2.836 21.239 1.00 52.03 84 GLY A CA 1
ATOM 673 C C . GLY A 1 84 ? -17.266 -3.144 20.510 1.00 52.03 84 GLY A C 1
ATOM 674 O O . GLY A 1 84 ? -17.274 -3.169 19.286 1.00 52.03 84 GLY A O 1
ATOM 675 N N . TRP A 1 85 ? -18.382 -3.316 21.226 1.00 48.28 85 TRP A N 1
ATOM 676 C CA . TRP A 1 85 ? -19.673 -3.698 20.614 1.00 48.28 85 TRP A CA 1
ATOM 677 C C . TRP A 1 85 ? -20.444 -2.513 20.029 1.00 48.28 85 TRP A C 1
ATOM 679 O O . TRP A 1 85 ? -21.005 -2.573 18.938 1.00 48.28 85 TRP A O 1
ATOM 689 N N . PHE A 1 86 ? -20.434 -1.400 20.754 1.00 46.97 86 PHE A N 1
ATOM 690 C CA . PHE A 1 86 ? -21.218 -0.201 20.442 1.00 46.97 86 PHE A CA 1
ATOM 691 C C . PHE A 1 86 ? -20.605 0.646 19.335 1.00 46.97 86 PHE A C 1
ATOM 693 O O . PHE A 1 86 ? -21.228 1.532 18.767 1.00 46.97 86 PHE A O 1
ATOM 700 N N . ALA A 1 87 ? -19.370 0.309 19.017 1.00 45.72 87 ALA A N 1
ATOM 701 C CA . ALA A 1 87 ? -18.478 1.005 18.137 1.00 45.72 87 ALA A CA 1
ATOM 702 C C . ALA A 1 87 ? -18.666 0.607 16.662 1.00 45.72 87 ALA A C 1
ATOM 704 O O . ALA A 1 87 ? -17.953 1.044 15.765 1.00 45.72 87 ALA A O 1
ATOM 705 N N . LEU A 1 88 ? -19.633 -0.267 16.402 1.00 44.38 88 LEU A N 1
ATOM 706 C CA . LEU A 1 88 ? -20.072 -0.648 15.064 1.00 44.38 88 LEU A CA 1
ATOM 707 C C . LEU A 1 88 ? -21.552 -0.322 14.855 1.00 44.38 88 LEU A C 1
ATOM 709 O O . LEU A 1 88 ? -22.099 -0.614 13.797 1.00 44.38 88 LEU A O 1
ATOM 713 N N . LEU A 1 89 ? -22.188 0.324 15.835 1.00 52.12 89 LEU A N 1
ATOM 714 C CA . LEU A 1 89 ? -23.581 0.726 15.784 1.00 52.12 89 LEU A CA 1
ATOM 715 C C . LEU A 1 89 ? -23.771 1.910 14.824 1.00 52.12 89 LEU A C 1
ATOM 717 O O . LEU A 1 89 ? -23.406 3.043 15.150 1.00 52.12 89 LEU A O 1
ATOM 721 N N . PRO A 1 90 ? -24.513 1.749 13.721 1.00 52.06 90 PRO A N 1
ATOM 722 C CA . PRO A 1 90 ? -25.634 2.651 13.556 1.00 52.06 90 PRO A CA 1
ATOM 723 C C . PRO A 1 90 ? -26.537 2.396 14.771 1.00 52.06 90 PRO A C 1
ATOM 725 O O . PRO A 1 90 ? -27.162 1.343 14.857 1.00 52.06 90 PRO A O 1
ATOM 728 N N . CYS A 1 91 ? -26.503 3.269 15.784 1.00 57.22 91 CYS A N 1
ATOM 729 C CA . CYS A 1 91 ? -27.322 3.097 16.984 1.00 57.22 91 CYS A CA 1
ATOM 730 C C . CYS A 1 91 ? -28.787 3.040 16.562 1.00 57.22 91 CYS A C 1
ATOM 732 O O . CYS A 1 91 ? -29.419 4.077 16.369 1.00 57.22 91 CYS A O 1
ATOM 734 N N . SER A 1 92 ? -29.326 1.827 16.421 1.00 68.19 92 SER A N 1
ATOM 735 C CA . SER A 1 92 ? -30.762 1.633 16.409 1.00 68.19 92 SER A CA 1
ATOM 736 C C . SER A 1 92 ? -31.250 2.236 17.712 1.00 68.19 92 SER A C 1
ATOM 738 O O . SER A 1 92 ? -30.862 1.809 18.802 1.00 68.19 92 SER A O 1
ATOM 740 N N . LEU A 1 93 ? -32.058 3.282 17.598 1.00 72.25 93 LEU A N 1
ATOM 741 C CA . LEU A 1 93 ? -32.607 3.986 18.744 1.00 72.25 93 LEU A CA 1
ATOM 742 C C . LEU A 1 93 ? -33.325 3.019 19.700 1.00 72.25 93 LEU A C 1
ATOM 744 O O . LEU A 1 93 ? -33.320 3.220 20.911 1.00 72.25 93 LEU A O 1
ATOM 748 N N . LEU A 1 94 ? -33.884 1.937 19.151 1.00 76.88 94 LEU A N 1
ATOM 749 C CA . LEU A 1 94 ? -34.498 0.849 19.900 1.00 76.88 94 LEU A CA 1
ATOM 750 C C . LEU A 1 94 ? -33.498 0.144 20.826 1.00 76.88 94 LEU A C 1
ATOM 752 O O . LEU A 1 94 ? -33.787 -0.027 22.007 1.00 76.88 94 LEU A O 1
ATOM 756 N N . ALA A 1 95 ? -32.309 -0.204 20.327 1.00 75.88 95 ALA A N 1
ATOM 757 C CA . ALA A 1 95 ? -31.263 -0.838 21.127 1.00 75.88 95 ALA A CA 1
ATOM 758 C C . ALA A 1 95 ? -30.795 0.085 22.265 1.00 75.88 95 ALA A C 1
ATOM 760 O O . ALA A 1 95 ? -30.669 -0.351 23.406 1.00 75.88 95 ALA A O 1
ATOM 761 N N . VAL A 1 96 ? -30.618 1.383 21.986 1.00 77.44 96 VAL A N 1
ATOM 762 C CA . VAL A 1 96 ? -30.258 2.389 23.003 1.00 77.44 96 VAL A CA 1
ATOM 763 C C . VAL A 1 96 ? -31.339 2.520 24.077 1.00 77.44 96 VAL A C 1
ATOM 765 O O . VAL A 1 96 ? -31.025 2.524 25.267 1.00 77.44 96 VAL A O 1
ATOM 768 N N . LYS A 1 97 ? -32.614 2.597 23.681 1.00 82.31 97 LYS A N 1
ATOM 769 C CA . LYS A 1 97 ? -33.742 2.637 24.624 1.00 82.31 97 LYS A CA 1
ATOM 770 C C . LYS A 1 97 ? -33.769 1.390 25.493 1.00 82.31 97 LYS A C 1
ATOM 772 O O . LYS A 1 97 ? -33.857 1.503 26.712 1.00 82.31 97 LYS A O 1
ATOM 777 N N . ARG A 1 98 ? -33.573 0.221 24.883 1.00 82.56 98 ARG A N 1
ATOM 778 C CA . ARG A 1 98 ? -33.499 -1.042 25.611 1.00 82.56 98 ARG A CA 1
ATOM 779 C C . ARG A 1 98 ? -32.343 -1.064 26.611 1.00 82.56 98 ARG A C 1
ATOM 781 O O . ARG A 1 98 ? -32.519 -1.527 27.732 1.00 82.56 98 ARG A O 1
ATOM 788 N N . PHE A 1 99 ? -31.187 -0.507 26.254 1.00 79.62 99 PHE A N 1
ATOM 789 C CA . PHE A 1 99 ? -30.074 -0.359 27.190 1.00 79.62 99 PHE A CA 1
ATOM 790 C C . PHE A 1 99 ? -30.401 0.538 28.374 1.00 79.62 99 PHE A C 1
ATOM 792 O O . PHE A 1 99 ? -30.085 0.183 29.508 1.00 79.62 99 PHE A O 1
ATOM 799 N N . ALA A 1 100 ? -31.034 1.682 28.121 1.00 83.56 100 ALA A N 1
ATOM 800 C CA . ALA A 1 100 ? -31.451 2.587 29.181 1.00 83.56 100 ALA A CA 1
ATOM 801 C C . ALA A 1 100 ? -32.460 1.914 30.127 1.00 83.56 100 ALA A C 1
ATOM 803 O O . ALA A 1 100 ? -32.326 2.040 31.342 1.00 83.56 100 ALA A O 1
ATOM 804 N N . GLU A 1 101 ? -33.407 1.136 29.592 1.00 87.88 101 GLU A N 1
ATOM 805 C CA . GLU A 1 101 ? -34.362 0.348 30.382 1.00 87.88 101 GLU A CA 1
ATOM 806 C C . GLU A 1 101 ? -33.666 -0.693 31.265 1.00 87.88 101 GLU A C 1
ATOM 808 O O . GLU A 1 101 ? -33.939 -0.758 32.464 1.00 87.88 101 GLU A O 1
ATOM 813 N N . ILE A 1 102 ? -32.754 -1.490 30.696 1.00 85.25 102 ILE A N 1
ATOM 814 C CA . ILE A 1 102 ? -32.033 -2.530 31.443 1.00 85.25 102 ILE A CA 1
ATOM 815 C C . ILE A 1 102 ? -31.158 -1.890 32.533 1.00 85.25 102 ILE A C 1
ATOM 817 O O . ILE A 1 102 ? -31.179 -2.324 33.685 1.00 85.25 102 ILE A O 1
ATOM 821 N N . ALA A 1 103 ? -30.450 -0.802 32.213 1.00 86.50 103 ALA A N 1
ATOM 822 C CA . ALA A 1 103 ? -29.659 -0.058 33.191 1.00 86.50 103 ALA A CA 1
ATOM 823 C C . ALA A 1 103 ? -30.525 0.521 34.318 1.00 86.50 103 ALA A C 1
ATOM 825 O O . ALA A 1 103 ? -30.166 0.416 35.493 1.00 86.50 103 ALA A O 1
ATOM 826 N N . GLN A 1 104 ? -31.697 1.068 33.987 1.00 89.25 104 GLN A N 1
ATOM 827 C CA . GLN A 1 104 ? -32.647 1.574 34.972 1.00 89.25 104 GLN A CA 1
ATOM 828 C C . GLN A 1 104 ? -33.154 0.459 35.899 1.00 89.25 104 GLN A C 1
ATOM 830 O O . GLN A 1 104 ? -33.192 0.658 37.114 1.00 89.25 104 GLN A O 1
ATOM 835 N N . GLN A 1 105 ? -33.497 -0.712 35.352 1.00 89.50 105 GLN A N 1
ATOM 836 C CA . GLN A 1 105 ? -33.916 -1.890 36.127 1.00 89.50 105 GLN A CA 1
ATOM 837 C C . GLN A 1 105 ? -32.806 -2.382 37.067 1.00 89.50 105 GLN A C 1
ATOM 839 O O . GLN A 1 105 ? -33.083 -2.782 38.196 1.00 89.50 105 GLN A O 1
ATOM 844 N N . ALA A 1 106 ? -31.549 -2.279 36.633 1.00 86.88 106 ALA A N 1
ATOM 845 C CA . ALA A 1 106 ? -30.367 -2.627 37.415 1.00 86.88 106 ALA A CA 1
ATOM 846 C C . ALA A 1 106 ? -29.935 -1.546 38.428 1.00 86.88 106 ALA A C 1
ATOM 848 O O . ALA A 1 106 ? -28.948 -1.734 39.139 1.00 86.88 106 ALA A O 1
ATOM 849 N N . ASN A 1 107 ? -30.638 -0.407 38.500 1.00 88.31 107 ASN A N 1
ATOM 850 C CA . ASN A 1 107 ? -30.239 0.770 39.282 1.00 88.31 107 ASN A CA 1
ATOM 851 C C . ASN A 1 107 ? -28.823 1.292 38.931 1.00 88.31 107 ASN A C 1
ATOM 853 O O . ASN A 1 107 ? -28.077 1.771 39.791 1.00 88.31 107 ASN A O 1
ATOM 857 N N . VAL A 1 108 ? -28.464 1.214 37.648 1.00 86.62 108 VAL A N 1
ATOM 858 C CA . VAL A 1 108 ? -27.200 1.692 37.078 1.00 86.62 108 VAL A CA 1
ATOM 859 C C . VAL A 1 108 ? -27.438 3.037 36.389 1.00 86.62 108 VAL A C 1
ATOM 861 O O . VAL A 1 108 ? -28.360 3.196 35.591 1.00 86.62 108 VAL A O 1
ATOM 864 N N . GLN A 1 109 ? -26.602 4.030 36.684 1.00 87.06 109 GLN A N 1
ATOM 865 C CA . GLN A 1 109 ? -26.575 5.301 35.968 1.00 87.06 109 GLN A CA 1
ATOM 866 C C . GLN A 1 109 ? -25.815 5.119 34.653 1.00 87.06 109 GLN A C 1
ATOM 868 O O . GLN A 1 109 ? -24.604 4.900 34.660 1.00 87.06 109 GLN A O 1
ATOM 873 N N . LEU A 1 110 ? -26.524 5.233 33.535 1.00 83.94 110 LEU A N 1
ATOM 874 C CA . LEU A 1 110 ? -25.957 5.115 32.199 1.00 83.94 110 LEU A CA 1
ATOM 875 C C . LEU A 1 110 ? -25.496 6.488 31.697 1.00 83.94 110 LEU A C 1
ATOM 877 O O . LEU A 1 110 ? -26.221 7.469 31.811 1.00 83.94 110 LEU A O 1
ATOM 881 N N . THR A 1 111 ? -24.283 6.583 31.158 1.00 84.12 111 THR A N 1
ATOM 882 C CA . THR A 1 111 ? -23.783 7.791 30.488 1.00 84.12 111 THR A CA 1
ATOM 883 C C . THR A 1 111 ? -23.208 7.407 29.139 1.00 84.12 111 THR A C 1
ATOM 885 O O . THR A 1 111 ? -22.275 6.608 29.063 1.00 84.12 111 THR A O 1
ATOM 888 N N . PHE A 1 112 ? -23.739 8.002 28.075 1.00 81.12 112 PHE A N 1
ATOM 889 C CA . PHE A 1 112 ? -23.176 7.843 26.744 1.00 81.12 112 PHE A CA 1
ATOM 890 C C . PHE A 1 112 ? -22.093 8.889 26.512 1.00 81.12 112 PHE A C 1
ATOM 892 O O . PHE A 1 112 ? -22.307 10.085 26.723 1.00 81.12 112 PHE A O 1
ATOM 899 N N . VAL A 1 113 ? -20.926 8.436 26.072 1.00 76.50 113 VAL A N 1
ATOM 900 C CA . VAL A 1 113 ? -19.798 9.301 25.737 1.00 76.50 113 VAL A CA 1
ATOM 901 C C . VAL A 1 113 ? -19.507 9.160 24.256 1.00 76.50 113 VAL A C 1
ATOM 903 O O . VAL A 1 113 ? -19.409 8.048 23.735 1.00 76.50 113 VAL A O 1
ATOM 906 N N . VAL A 1 114 ? -19.365 10.301 23.591 1.00 72.75 114 VAL A N 1
ATOM 907 C CA . VAL A 1 114 ? -19.019 10.379 22.175 1.00 72.75 114 VAL A CA 1
ATOM 908 C C . VAL A 1 114 ? -17.885 11.369 22.014 1.00 72.75 114 VAL A C 1
ATOM 910 O O . VAL A 1 114 ? -17.933 12.455 22.591 1.00 72.75 114 VAL A O 1
ATOM 913 N N . THR A 1 115 ? -16.862 11.033 21.237 1.00 70.62 115 THR A N 1
ATOM 914 C CA . THR A 1 115 ? -15.821 12.001 20.897 1.00 70.62 115 THR A CA 1
ATOM 915 C C . THR A 1 115 ? -16.161 12.730 19.600 1.00 70.62 115 THR A C 1
ATOM 917 O O . THR A 1 115 ? -16.851 12.220 18.721 1.00 70.62 115 THR A O 1
ATOM 920 N N . GLU A 1 116 ? -15.635 13.938 19.436 1.00 68.12 116 GLU A N 1
ATOM 921 C CA . GLU A 1 116 ? -15.663 14.640 18.153 1.00 68.12 116 GLU A CA 1
ATOM 922 C C . GLU A 1 116 ? -14.984 13.821 17.052 1.00 68.12 116 GLU A C 1
ATOM 924 O O . GLU A 1 116 ? -15.395 13.904 15.895 1.00 68.12 116 GLU A O 1
ATOM 929 N N . ARG A 1 117 ? -14.002 12.975 17.414 1.00 65.12 117 ARG A N 1
ATOM 930 C CA . ARG A 1 117 ? -13.457 11.999 16.476 1.00 65.12 117 ARG A CA 1
ATOM 931 C C . ARG A 1 117 ? -14.560 11.134 15.944 1.00 65.12 117 ARG A C 1
ATOM 933 O O . ARG A 1 117 ? -14.611 10.997 14.751 1.00 65.12 117 ARG A O 1
ATOM 940 N N . ASP A 1 118 ? -15.425 10.590 16.783 1.00 62.88 118 ASP A N 1
ATOM 941 C CA . ASP A 1 118 ? -16.451 9.630 16.379 1.00 62.88 118 ASP A CA 1
ATOM 942 C C . ASP A 1 118 ? -17.505 10.254 15.458 1.00 62.88 118 ASP A C 1
ATOM 944 O O . ASP A 1 118 ? -17.926 9.638 14.483 1.00 62.88 118 ASP A O 1
ATOM 948 N N . LEU A 1 119 ? -17.843 11.525 15.695 1.00 63.38 119 LEU A N 1
ATOM 949 C CA . LEU A 1 119 ? -18.695 12.328 14.812 1.00 63.38 119 LEU A CA 1
ATOM 950 C C . LEU A 1 119 ? -18.035 12.638 13.461 1.00 63.38 119 LEU A C 1
ATOM 952 O O . LEU A 1 119 ? -18.687 12.621 12.414 1.00 63.38 119 LEU A O 1
ATOM 956 N N . ASN A 1 120 ? -16.735 12.927 13.498 1.00 59.72 120 ASN A N 1
ATOM 957 C CA . ASN A 1 120 ? -15.940 13.337 12.347 1.00 59.72 120 ASN A CA 1
ATOM 958 C C . ASN A 1 120 ? -15.087 12.195 11.781 1.00 59.72 120 ASN A C 1
ATOM 960 O O . ASN A 1 120 ? -14.228 12.468 10.944 1.00 59.72 120 ASN A O 1
ATOM 964 N N . SER A 1 121 ? -15.264 10.948 12.242 1.00 54.97 121 SER A N 1
ATOM 965 C CA . SER A 1 121 ? -14.350 9.828 11.971 1.00 54.97 121 SER A CA 1
ATOM 966 C C . SER A 1 121 ? -14.616 9.395 10.551 1.00 54.97 121 SER A C 1
ATOM 968 O O . SER A 1 121 ? -15.389 8.482 10.266 1.00 54.97 121 SER A O 1
ATOM 970 N N . TYR A 1 122 ? -14.021 10.126 9.623 1.00 53.38 122 TYR A N 1
ATOM 971 C CA . TYR A 1 122 ? -13.979 9.721 8.246 1.00 53.38 122 TYR A CA 1
ATOM 972 C C . TYR A 1 122 ? -13.311 8.342 8.198 1.00 53.38 122 TYR A C 1
ATOM 974 O O . TYR A 1 122 ? -12.367 8.067 8.945 1.00 53.38 122 TYR A O 1
ATOM 982 N N . ILE A 1 123 ? -13.719 7.525 7.224 1.00 53.44 123 ILE A N 1
ATOM 983 C CA . ILE A 1 123 ? -12.987 6.323 6.774 1.00 53.44 123 ILE A CA 1
ATOM 984 C C . ILE A 1 123 ? -11.471 6.607 6.647 1.00 53.44 123 ILE A C 1
ATOM 986 O O . ILE A 1 123 ? -10.654 5.718 6.801 1.00 53.44 123 ILE A O 1
ATOM 990 N N . LYS A 1 124 ? -11.095 7.878 6.460 1.00 52.06 124 LYS A N 1
ATOM 991 C CA . LYS A 1 124 ? -9.743 8.427 6.344 1.00 52.06 124 LYS A CA 1
ATOM 992 C C . LYS A 1 124 ? -8.834 8.348 7.579 1.00 52.06 124 LYS A C 1
ATOM 994 O O . LYS A 1 124 ? -7.690 8.762 7.448 1.00 52.06 124 LYS A O 1
ATOM 999 N N . SER A 1 125 ? -9.258 7.882 8.759 1.00 57.38 125 SER A N 1
ATOM 1000 C CA . SER A 1 125 ? -8.290 7.726 9.864 1.00 57.38 125 SER A CA 1
ATOM 1001 C C . SER A 1 125 ? -7.560 6.383 9.788 1.00 57.38 125 SER A C 1
ATOM 1003 O O . SER A 1 125 ? -8.186 5.337 9.636 1.00 57.38 125 SER A O 1
ATOM 1005 N N . GLU A 1 126 ? -6.236 6.407 9.939 1.00 55.16 126 GLU A N 1
ATOM 1006 C CA . GLU A 1 126 ? -5.367 5.223 10.007 1.00 55.16 126 GLU A CA 1
ATOM 1007 C C . GLU A 1 126 ? -5.908 4.152 10.964 1.00 55.16 126 GLU A C 1
ATOM 1009 O O . GLU A 1 126 ? -6.022 2.985 10.610 1.00 55.16 126 GLU A O 1
ATOM 1014 N N . MET A 1 127 ? -6.350 4.557 12.152 1.00 52.59 127 MET A N 1
ATOM 1015 C CA . MET A 1 127 ? -6.876 3.633 13.161 1.00 52.59 127 MET A CA 1
ATOM 1016 C C . MET A 1 127 ? -8.138 2.893 12.689 1.00 52.59 127 MET A C 1
ATOM 1018 O O . MET A 1 127 ? -8.310 1.718 13.003 1.00 52.59 127 MET A O 1
ATOM 1022 N N . HIS A 1 128 ? -8.988 3.547 11.885 1.00 60.41 128 HIS A N 1
ATOM 1023 C CA . HIS A 1 128 ? -10.157 2.905 11.273 1.00 60.41 128 HIS A CA 1
ATOM 1024 C C . HIS A 1 128 ? -9.716 1.819 10.287 1.00 60.41 128 HIS A C 1
ATOM 1026 O O . HIS A 1 128 ? -10.285 0.729 10.269 1.00 60.41 128 HIS A O 1
ATOM 1032 N N . HIS A 1 129 ? -8.667 2.086 9.506 1.00 61.84 129 HIS A N 1
ATOM 1033 C CA . HIS A 1 129 ? -8.084 1.111 8.584 1.00 61.84 129 HIS A CA 1
ATOM 1034 C C . HIS A 1 129 ? -7.516 -0.116 9.308 1.00 61.84 129 HIS A C 1
ATOM 1036 O O . HIS A 1 129 ? -7.831 -1.245 8.933 1.00 61.84 129 HIS A O 1
ATOM 1042 N N . TRP A 1 130 ? -6.741 0.088 10.377 1.00 60.59 130 TRP A N 1
ATOM 1043 C CA . TRP A 1 130 ? -6.149 -1.006 11.159 1.00 60.59 130 TRP A CA 1
ATOM 1044 C C . TRP A 1 130 ? -7.213 -1.951 11.705 1.00 60.59 130 TRP A C 1
ATOM 1046 O O . TRP A 1 130 ? -7.153 -3.163 11.515 1.00 60.59 130 TRP A O 1
ATOM 1056 N N . VAL A 1 131 ? -8.217 -1.367 12.355 1.00 60.59 131 VAL A N 1
ATOM 1057 C CA . VAL A 1 131 ? -9.357 -2.088 12.915 1.00 60.59 131 VAL A CA 1
ATOM 1058 C C . VAL A 1 131 ? -10.061 -2.906 11.859 1.00 60.59 131 VAL A C 1
ATOM 1060 O O . VAL A 1 131 ? -10.367 -4.080 12.062 1.00 60.59 131 VAL A O 1
ATOM 1063 N N . ARG A 1 132 ? -10.348 -2.249 10.741 1.00 65.69 132 ARG A N 1
ATOM 1064 C CA . ARG A 1 132 ? -11.131 -2.826 9.678 1.00 65.69 132 ARG A CA 1
ATOM 1065 C C . ARG A 1 132 ? -10.407 -4.015 9.073 1.00 65.69 132 ARG A C 1
ATOM 1067 O O . ARG A 1 132 ? -10.991 -5.085 9.021 1.00 65.69 132 ARG A O 1
ATOM 1074 N N . ASN A 1 133 ? -9.154 -3.853 8.667 1.00 66.56 133 ASN A N 1
ATOM 1075 C CA . ASN A 1 133 ? -8.425 -4.930 8.009 1.00 66.56 133 ASN A CA 1
ATOM 1076 C C . ASN A 1 133 ? -8.160 -6.111 8.963 1.00 66.56 133 ASN A C 1
ATOM 1078 O O . ASN A 1 133 ? -8.292 -7.267 8.569 1.00 66.56 133 ASN A O 1
ATOM 1082 N N . ASP A 1 134 ? -7.895 -5.844 10.250 1.00 69.62 134 ASP A N 1
ATOM 1083 C CA . ASP A 1 134 ? -7.824 -6.898 11.273 1.00 69.62 134 ASP A CA 1
ATOM 1084 C C . ASP A 1 134 ? -9.137 -7.692 11.353 1.00 69.62 134 ASP A C 1
ATOM 1086 O O . ASP A 1 134 ? -9.119 -8.922 11.440 1.00 69.62 134 ASP A O 1
ATOM 1090 N N . LEU A 1 135 ? -10.283 -7.001 11.336 1.00 68.69 135 LEU A N 1
ATOM 1091 C CA . LEU A 1 135 ? -11.598 -7.638 11.356 1.00 68.69 135 LEU A CA 1
ATOM 1092 C C . LEU A 1 135 ? -11.907 -8.367 10.046 1.00 68.69 135 LEU A C 1
ATOM 1094 O O . LEU A 1 135 ? -12.423 -9.475 10.105 1.00 68.69 135 LEU A O 1
ATOM 1098 N N . GLU A 1 136 ? -11.573 -7.801 8.886 1.00 76.44 136 GLU A N 1
ATOM 1099 C CA . GLU A 1 136 ? -11.738 -8.450 7.579 1.00 76.44 136 GLU A CA 1
ATOM 1100 C C . GLU A 1 136 ? -10.937 -9.753 7.509 1.00 76.44 136 GLU A C 1
ATOM 1102 O O . GLU A 1 136 ? -11.463 -10.782 7.084 1.00 76.44 136 GLU A O 1
ATOM 1107 N N . LYS A 1 137 ? -9.687 -9.727 7.993 1.00 74.94 137 LYS A N 1
ATOM 1108 C CA . LYS A 1 137 ? -8.816 -10.902 8.094 1.00 74.94 137 LYS A CA 1
ATOM 1109 C C . LYS A 1 137 ? -9.386 -11.939 9.059 1.00 74.94 137 LYS A C 1
ATOM 1111 O O . LYS A 1 137 ? -9.451 -13.114 8.713 1.00 74.94 137 LYS A O 1
ATOM 1116 N N . LYS A 1 138 ? -9.846 -11.521 10.244 1.00 76.94 138 LYS A N 1
ATOM 1117 C CA . LYS A 1 138 ? -10.494 -12.416 11.225 1.00 76.94 138 LYS A CA 1
ATOM 1118 C C . LYS A 1 138 ? -11.826 -12.987 10.735 1.00 76.94 138 LYS A C 1
ATOM 1120 O O . LYS A 1 138 ? -12.184 -14.094 11.122 1.00 76.94 138 LYS A O 1
ATOM 1125 N N . ALA A 1 139 ? -12.557 -12.239 9.915 1.00 80.88 139 ALA A N 1
ATOM 1126 C CA . ALA A 1 139 ? -13.797 -12.675 9.284 1.00 80.88 139 ALA A CA 1
ATOM 1127 C C . ALA A 1 139 ? -13.556 -13.543 8.038 1.00 80.88 139 ALA A C 1
ATOM 1129 O O . ALA A 1 139 ? -14.499 -14.153 7.542 1.00 80.88 139 ALA A O 1
ATOM 1130 N N . GLY A 1 140 ? -12.320 -13.594 7.527 1.00 84.44 140 GLY A N 1
ATOM 1131 C CA . GLY A 1 140 ? -11.979 -14.326 6.311 1.00 84.44 140 GLY A CA 1
ATOM 1132 C C . GLY A 1 140 ? -12.706 -13.797 5.073 1.00 84.44 140 GLY A C 1
ATOM 1133 O O . GLY A 1 140 ? -13.116 -14.595 4.233 1.00 84.44 140 GLY A O 1
ATOM 1134 N N . LEU A 1 141 ? -12.916 -12.476 4.977 1.00 84.00 141 LEU A N 1
ATOM 1135 C CA . LEU A 1 141 ? -13.664 -11.894 3.859 1.00 84.00 141 LEU A CA 1
ATOM 1136 C C . LEU A 1 141 ? -12.946 -12.105 2.526 1.00 84.00 141 LEU A C 1
ATOM 1138 O O . LEU A 1 141 ? -11.738 -11.874 2.412 1.00 84.00 141 LEU A O 1
ATOM 1142 N N . LYS A 1 142 ? -13.718 -12.464 1.501 1.00 84.88 142 LYS A N 1
ATOM 1143 C CA . LYS A 1 142 ? -13.250 -12.536 0.112 1.00 84.88 142 LYS A CA 1
ATOM 1144 C C . LYS A 1 142 ? -13.152 -11.144 -0.526 1.00 84.88 142 LYS A C 1
ATOM 1146 O O . LYS A 1 142 ? -13.655 -10.162 0.010 1.00 84.88 142 LYS A O 1
ATOM 1151 N N . ALA A 1 143 ? -12.495 -11.044 -1.682 1.00 75.56 143 ALA A N 1
ATOM 1152 C CA . ALA A 1 143 ? -12.268 -9.765 -2.363 1.00 75.56 143 ALA A CA 1
ATOM 1153 C C . ALA A 1 143 ? -13.574 -9.038 -2.750 1.00 75.56 143 ALA A C 1
ATOM 1155 O O . ALA A 1 143 ? -13.710 -7.840 -2.513 1.00 75.56 143 ALA A O 1
ATOM 1156 N N . ASP A 1 144 ? -14.560 -9.764 -3.280 1.00 80.62 144 ASP A N 1
ATOM 1157 C CA . ASP A 1 144 ? -15.888 -9.237 -3.620 1.00 80.62 144 ASP A CA 1
ATOM 1158 C C . ASP A 1 144 ? -16.636 -8.722 -2.382 1.00 80.62 144 ASP A C 1
ATOM 1160 O O . ASP A 1 144 ? -17.254 -7.657 -2.404 1.00 80.62 144 ASP A O 1
ATOM 1164 N N . GLU A 1 145 ? -16.513 -9.440 -1.271 1.00 84.75 145 GLU A N 1
ATOM 1165 C CA . GLU A 1 145 ? -17.068 -9.045 0.019 1.00 84.75 145 GLU A CA 1
ATOM 1166 C C . GLU A 1 145 ? -16.402 -7.788 0.577 1.00 84.75 145 GLU A C 1
ATOM 1168 O O . GLU A 1 145 ? -17.094 -6.900 1.073 1.00 84.75 145 GLU A O 1
ATOM 1173 N N . LYS A 1 146 ? -15.076 -7.663 0.456 1.00 80.69 146 LYS A N 1
ATOM 1174 C CA . LYS A 1 146 ? -14.349 -6.441 0.834 1.00 80.69 146 LYS A CA 1
ATOM 1175 C C . LYS A 1 146 ? -14.842 -5.241 0.026 1.00 80.69 146 LYS A C 1
ATOM 1177 O O . LYS A 1 146 ? -15.077 -4.180 0.601 1.00 80.69 146 LYS A O 1
ATOM 1182 N N . SER A 1 147 ? -15.079 -5.412 -1.276 1.00 75.62 147 SER A N 1
ATOM 1183 C CA . SER A 1 147 ? -15.669 -4.367 -2.121 1.00 75.62 147 SER A CA 1
ATOM 1184 C C . SER A 1 147 ? -17.095 -3.998 -1.700 1.00 75.62 147 SER A C 1
ATOM 1186 O O . SER A 1 147 ? -17.421 -2.816 -1.629 1.00 75.62 147 SER A O 1
ATOM 1188 N N . GLN A 1 148 ? -17.950 -4.971 -1.375 1.00 80.50 148 GLN A N 1
ATOM 1189 C CA . GLN A 1 148 ? -19.294 -4.688 -0.852 1.00 80.50 148 GLN A CA 1
ATOM 1190 C C . GLN A 1 148 ? -19.238 -3.972 0.503 1.00 80.50 148 GLN A C 1
ATOM 1192 O O . GLN A 1 148 ? -19.994 -3.027 0.746 1.00 80.50 148 GLN A O 1
ATOM 1197 N N . LEU A 1 149 ? -18.314 -4.386 1.371 1.00 78.00 149 LEU A N 1
ATOM 1198 C CA . LEU A 1 149 ? -18.084 -3.771 2.669 1.00 78.00 149 LEU A CA 1
ATOM 1199 C C . LEU A 1 149 ? -17.710 -2.288 2.533 1.00 78.00 149 LEU A C 1
ATOM 1201 O O . LEU A 1 149 ? -18.191 -1.489 3.331 1.00 78.00 149 LEU A O 1
ATOM 1205 N N . GLU A 1 150 ? -16.952 -1.885 1.506 1.00 71.50 150 GLU A N 1
ATOM 1206 C CA . GLU A 1 150 ? -16.689 -0.459 1.229 1.00 71.50 150 GLU A CA 1
ATOM 1207 C C . GLU A 1 150 ? -17.962 0.359 1.074 1.00 71.50 150 GLU A C 1
ATOM 1209 O O . GLU A 1 150 ? -18.136 1.410 1.699 1.00 71.50 150 GLU A O 1
ATOM 1214 N N . VAL A 1 151 ? -18.859 -0.132 0.220 1.00 73.19 151 VAL A N 1
ATOM 1215 C CA . VAL A 1 151 ? -20.110 0.550 -0.098 1.00 73.19 151 VAL A CA 1
ATOM 1216 C C . VAL A 1 151 ? -20.953 0.669 1.169 1.00 73.19 151 VAL A C 1
ATOM 1218 O O . VAL A 1 151 ? -21.459 1.749 1.481 1.00 73.19 151 VAL A O 1
ATOM 1221 N N . LEU A 1 152 ? -21.031 -0.412 1.950 1.00 72.81 152 LEU A N 1
ATOM 1222 C CA . LEU A 1 152 ? -21.766 -0.442 3.212 1.00 72.81 152 LEU A CA 1
ATOM 1223 C C . LEU A 1 152 ? -21.159 0.480 4.272 1.00 72.81 152 LEU A C 1
ATOM 1225 O O . LEU A 1 152 ? -21.903 1.140 4.995 1.00 72.81 152 LEU A O 1
ATOM 1229 N N . LEU A 1 153 ? -19.833 0.563 4.377 1.00 69.69 153 LEU A N 1
ATOM 1230 C CA . LEU A 1 153 ? -19.162 1.422 5.356 1.00 69.69 153 LEU A CA 1
ATOM 1231 C C . LEU A 1 153 ? -19.433 2.902 5.106 1.00 69.69 153 LEU A C 1
ATOM 1233 O O . LEU A 1 153 ? -19.613 3.656 6.063 1.00 69.69 153 LEU A O 1
ATOM 1237 N N . LYS A 1 154 ? -19.542 3.314 3.838 1.00 67.31 154 LYS A N 1
ATOM 1238 C CA . LYS A 1 154 ? -19.965 4.675 3.498 1.00 67.31 154 LYS A CA 1
ATOM 1239 C C . LYS A 1 154 ? -21.366 4.968 4.037 1.00 67.31 154 LYS A C 1
ATOM 1241 O O . LYS A 1 154 ? -21.547 5.956 4.741 1.00 67.31 154 LYS A O 1
ATOM 1246 N N . SER A 1 155 ? -22.329 4.083 3.786 1.00 69.69 155 SER A N 1
ATOM 1247 C CA . SER A 1 155 ? -23.685 4.223 4.335 1.00 69.69 155 SER A CA 1
ATOM 1248 C C . SER A 1 155 ? -23.703 4.164 5.865 1.00 69.69 155 SER A C 1
ATOM 1250 O O . SER A 1 155 ? -24.493 4.855 6.504 1.00 69.69 155 SER A O 1
ATOM 1252 N N . ARG A 1 156 ? -22.814 3.377 6.481 1.00 70.38 156 ARG A N 1
ATOM 1253 C CA . ARG A 1 156 ? -22.695 3.305 7.943 1.00 70.38 156 ARG A CA 1
ATOM 1254 C C . ARG A 1 156 ? -22.181 4.574 8.567 1.00 70.38 156 ARG A C 1
ATOM 1256 O O . ARG A 1 156 ? -22.643 4.890 9.651 1.00 70.38 156 ARG A O 1
ATOM 1263 N N . TYR A 1 157 ? -21.251 5.275 7.930 1.00 69.94 157 TYR A N 1
ATOM 1264 C CA . TYR A 1 157 ? -20.809 6.569 8.431 1.00 69.94 157 TYR A CA 1
ATOM 1265 C C . TYR A 1 157 ? -22.005 7.517 8.586 1.00 69.94 157 TYR A C 1
ATOM 1267 O O . TYR A 1 157 ? -22.207 8.079 9.662 1.00 69.94 157 TYR A O 1
ATOM 1275 N N . ASP A 1 158 ? -22.848 7.612 7.555 1.00 71.56 158 ASP A N 1
ATOM 1276 C CA . ASP A 1 158 ? -24.038 8.463 7.590 1.00 71.56 158 ASP A CA 1
ATOM 1277 C C . ASP A 1 158 ? -25.025 7.997 8.671 1.00 71.56 158 ASP A C 1
ATOM 1279 O O . ASP A 1 158 ? -25.509 8.802 9.469 1.00 71.56 158 ASP A O 1
ATOM 1283 N N . LEU A 1 159 ? -25.280 6.687 8.762 1.00 70.12 159 LEU A N 1
ATOM 1284 C CA . LEU A 1 159 ? -26.154 6.118 9.791 1.00 70.12 159 LEU A CA 1
ATOM 1285 C C . LEU A 1 159 ? -25.606 6.313 11.212 1.00 70.12 159 LEU A C 1
ATOM 1287 O O . LEU A 1 159 ? -26.374 6.613 12.122 1.00 70.12 159 LEU A O 1
ATOM 1291 N N . HIS A 1 160 ? -24.300 6.154 11.413 1.00 71.88 160 HIS A N 1
ATOM 1292 C CA . HIS A 1 160 ? -23.632 6.346 12.694 1.00 71.88 160 HIS A CA 1
ATOM 1293 C C . HIS A 1 160 ? -23.705 7.810 13.118 1.00 71.88 160 HIS A C 1
ATOM 1295 O O . HIS A 1 160 ? -24.172 8.109 14.215 1.00 71.88 160 HIS A O 1
ATOM 1301 N N . ARG A 1 161 ? -23.341 8.734 12.221 1.00 74.12 161 ARG A N 1
ATOM 1302 C CA . ARG A 1 161 ? -23.436 10.176 12.458 1.00 74.12 161 ARG A CA 1
ATOM 1303 C C . ARG A 1 161 ? -24.866 10.589 12.812 1.00 74.12 161 ARG A C 1
ATOM 1305 O O . ARG A 1 161 ? -25.066 11.322 13.783 1.00 74.12 161 ARG A O 1
ATOM 1312 N N . ASN A 1 162 ? -25.860 10.096 12.075 1.00 76.38 162 ASN A N 1
ATOM 1313 C CA . ASN A 1 162 ? -27.271 10.352 12.370 1.00 76.38 162 ASN A CA 1
ATOM 1314 C C . ASN A 1 162 ? -27.687 9.739 13.714 1.00 76.38 162 ASN A C 1
ATOM 1316 O O . ASN A 1 162 ? -28.341 10.403 14.510 1.00 76.38 162 ASN A O 1
ATOM 1320 N N . GLY A 1 163 ? -27.263 8.506 14.002 1.00 74.81 163 GLY A N 1
ATOM 1321 C CA . GLY A 1 163 ? -27.537 7.815 15.261 1.00 74.81 163 GLY A CA 1
ATOM 1322 C C . GLY A 1 163 ? -26.972 8.558 16.470 1.00 74.81 163 GLY A C 1
ATOM 1323 O O . GLY A 1 163 ? -27.693 8.782 17.436 1.00 74.81 163 GLY A O 1
ATOM 1324 N N . VAL A 1 164 ? -25.722 9.015 16.395 1.00 72.44 164 VAL A N 1
ATOM 1325 C CA . VAL A 1 164 ? -25.092 9.865 17.415 1.00 72.44 164 VAL A CA 1
ATOM 1326 C C . VAL A 1 164 ? -25.832 11.197 17.566 1.00 72.44 164 VAL A C 1
ATOM 1328 O O . VAL A 1 164 ? -26.090 11.635 18.688 1.00 72.44 164 VAL A O 1
ATOM 1331 N N . THR A 1 165 ? -26.207 11.838 16.455 1.00 76.88 165 THR A N 1
ATOM 1332 C CA . THR A 1 165 ? -26.976 13.094 16.485 1.00 76.88 165 THR A CA 1
ATOM 1333 C C . THR A 1 165 ? -28.312 12.892 17.205 1.00 76.88 165 THR A C 1
ATOM 1335 O O . THR A 1 165 ? -28.640 13.643 18.124 1.00 76.88 165 THR A O 1
ATOM 1338 N N . ASN A 1 166 ? -29.037 11.822 16.877 1.00 78.69 166 ASN A N 1
ATOM 1339 C CA . ASN A 1 166 ? -30.304 11.472 17.517 1.00 78.69 166 ASN A CA 1
ATOM 1340 C C . ASN A 1 166 ? -30.119 11.141 19.002 1.00 78.69 166 ASN A C 1
ATOM 1342 O O . ASN A 1 166 ? -30.876 11.636 19.836 1.00 78.69 166 ASN A O 1
ATOM 1346 N N . LEU A 1 167 ? -29.074 10.384 19.349 1.00 77.44 167 LEU A N 1
ATOM 1347 C CA . LEU A 1 167 ? -28.718 10.060 20.730 1.00 77.44 167 LEU A CA 1
ATOM 1348 C C . LEU A 1 167 ? -28.541 11.327 21.573 1.00 77.44 167 LEU A C 1
ATOM 1350 O O . LEU A 1 167 ? -29.102 11.427 22.661 1.00 77.44 167 LEU A O 1
ATOM 1354 N N . SER A 1 168 ? -27.826 12.321 21.035 1.00 75.88 168 SER A N 1
ATOM 1355 C CA . SER A 1 168 ? -27.615 13.602 21.713 1.00 75.88 168 SER A CA 1
ATOM 1356 C C . SER A 1 168 ? -28.910 14.397 21.919 1.00 75.88 168 SER A C 1
ATOM 1358 O O . SER A 1 168 ? -29.022 15.140 22.892 1.00 75.88 168 SER A O 1
ATOM 1360 N N . SER A 1 169 ? -29.902 14.215 21.037 1.00 80.06 169 SER A N 1
ATOM 1361 C CA . SER A 1 169 ? -31.208 14.873 21.141 1.00 80.06 169 SER A CA 1
ATOM 1362 C C . SER A 1 169 ? -32.173 14.167 22.102 1.00 80.06 169 SER A C 1
ATOM 1364 O O . SER A 1 169 ? -32.928 14.837 22.806 1.00 80.06 169 SER A O 1
ATOM 1366 N N . GLU A 1 170 ? -32.134 12.832 22.170 1.00 80.62 170 GLU A N 1
ATOM 1367 C CA . GLU A 1 170 ? -33.049 12.031 22.995 1.00 80.62 170 GLU A CA 1
ATOM 1368 C C . GLU A 1 170 ? -32.534 11.810 24.421 1.00 80.62 170 GLU A C 1
ATOM 1370 O O . GLU A 1 170 ? -33.324 11.783 25.366 1.00 80.62 170 GLU A O 1
ATOM 1375 N N . PHE A 1 171 ? -31.217 11.705 24.607 1.00 77.50 171 PHE A N 1
ATOM 1376 C CA . PHE A 1 171 ? -30.599 11.434 25.902 1.00 77.50 171 PHE A CA 1
ATOM 1377 C C . PHE A 1 171 ? -29.783 12.641 26.360 1.00 77.50 171 PHE A C 1
ATOM 1379 O O . PHE A 1 171 ? -28.647 12.849 25.928 1.00 77.50 171 PHE A O 1
ATOM 1386 N N . LYS A 1 172 ? -30.346 13.408 27.307 1.00 77.44 172 LYS A N 1
ATOM 1387 C CA . LYS A 1 172 ? -29.706 14.592 27.924 1.00 77.44 172 LYS A CA 1
ATOM 1388 C C . LYS A 1 172 ? -28.358 14.291 28.593 1.00 77.44 172 LYS A C 1
ATOM 1390 O O . LYS A 1 172 ? -27.586 15.205 28.860 1.00 77.44 172 LYS A O 1
ATOM 1395 N N . GLU A 1 173 ? -28.095 13.023 28.888 1.00 75.88 173 GLU A N 1
ATOM 1396 C CA . GLU A 1 173 ? -26.881 12.536 29.548 1.00 75.88 173 GLU A CA 1
ATOM 1397 C C . GLU A 1 173 ? -25.740 12.236 28.563 1.00 75.88 173 GLU A C 1
ATOM 1399 O O . GLU A 1 173 ? -24.649 11.869 28.993 1.00 75.88 173 GLU A O 1
ATOM 1404 N N . THR A 1 174 ? -25.951 12.428 27.257 1.00 74.69 174 THR A N 1
ATOM 1405 C CA . THR A 1 174 ? -24.892 12.286 26.251 1.00 74.69 174 THR A CA 1
ATOM 1406 C C . THR A 1 174 ? -23.838 13.380 26.424 1.00 74.69 174 THR A C 1
ATOM 1408 O O . THR A 1 174 ? -24.141 14.569 26.331 1.00 74.69 174 THR A O 1
ATOM 1411 N N . GLN A 1 175 ? -22.583 12.988 26.645 1.00 77.25 175 GLN A N 1
ATOM 1412 C CA . GLN A 1 175 ? -21.450 13.910 26.730 1.00 77.25 175 GLN A CA 1
ATOM 1413 C C . GLN A 1 175 ? -20.627 13.858 25.442 1.00 77.25 175 GLN A C 1
ATOM 1415 O O . GLN A 1 175 ? -20.089 12.809 25.082 1.00 77.25 175 GLN A O 1
ATOM 1420 N N . MET A 1 176 ? -20.510 15.003 24.766 1.00 72.56 176 MET A N 1
ATOM 1421 C CA . MET A 1 176 ? -19.645 15.160 23.599 1.00 72.56 176 MET A CA 1
ATOM 1422 C C . MET A 1 176 ? -18.275 15.686 24.026 1.00 72.56 176 MET A C 1
ATOM 1424 O O . MET A 1 176 ? -18.158 16.806 24.523 1.00 72.56 176 MET A O 1
ATOM 1428 N N . LEU A 1 177 ? -17.238 14.894 23.783 1.00 68.25 177 LEU A N 1
ATOM 1429 C CA . LEU A 1 177 ? -15.860 15.220 24.112 1.00 68.25 177 LEU A CA 1
ATOM 1430 C C . LEU A 1 177 ? -15.117 15.728 22.870 1.00 68.25 177 LEU A C 1
ATOM 1432 O O . LEU A 1 177 ? -14.860 14.968 21.936 1.00 68.25 177 LEU A O 1
ATOM 1436 N N . ARG A 1 178 ? -14.744 17.010 22.841 1.00 65.25 178 ARG A N 1
ATOM 1437 C CA . ARG A 1 178 ? -14.033 17.608 21.694 1.00 65.25 178 ARG A CA 1
ATOM 1438 C C . ARG A 1 178 ? -12.558 17.231 21.692 1.00 65.25 178 ARG A C 1
ATOM 1440 O O . ARG A 1 178 ? -11.890 17.435 22.703 1.00 65.25 178 ARG A O 1
ATOM 1447 N N . LEU A 1 179 ? -12.027 16.692 20.596 1.00 58.91 179 LEU A N 1
ATOM 1448 C CA . LEU A 1 179 ? -10.635 16.215 20.578 1.00 58.91 179 LEU A CA 1
ATOM 1449 C C . LEU A 1 179 ? -9.631 17.365 20.647 1.00 58.91 179 LEU A C 1
ATOM 1451 O O . LEU A 1 179 ? -8.600 17.237 21.300 1.00 58.91 179 LEU A O 1
ATOM 1455 N N . GLU A 1 180 ? -9.958 18.499 20.027 1.00 56.84 180 GLU A N 1
ATOM 1456 C CA . GLU A 1 180 ? -9.178 19.746 20.088 1.00 56.84 180 GLU A CA 1
ATOM 1457 C C . GLU A 1 180 ? -8.922 20.219 21.534 1.00 56.84 180 GLU A C 1
ATOM 1459 O O . GLU A 1 180 ? -7.966 20.941 21.812 1.00 56.84 180 GLU A O 1
ATOM 1464 N N . GLN A 1 181 ? -9.742 19.756 22.481 1.00 57.97 181 GLN A N 1
ATOM 1465 C CA . GLN A 1 181 ? -9.658 20.079 23.899 1.00 57.97 181 GLN A CA 1
ATOM 1466 C C . GLN A 1 181 ? -8.922 19.029 24.743 1.00 57.97 181 GLN A C 1
ATOM 1468 O O . GLN A 1 181 ? -8.767 19.266 25.942 1.00 57.97 181 GLN A O 1
ATOM 1473 N N . ILE A 1 182 ? -8.439 17.915 24.171 1.00 55.62 182 ILE A N 1
ATOM 1474 C CA . ILE A 1 182 ? -7.734 16.850 24.918 1.00 55.62 182 ILE A CA 1
ATOM 1475 C C . ILE A 1 182 ? -6.525 17.390 25.693 1.00 55.62 182 ILE A C 1
ATOM 1477 O O . ILE A 1 182 ? -6.234 16.914 26.787 1.00 55.62 182 ILE A O 1
ATOM 1481 N N . HIS A 1 183 ? -5.854 18.416 25.164 1.00 54.22 183 HIS A N 1
ATOM 1482 C CA . HIS A 1 183 ? -4.706 19.065 25.809 1.00 54.22 183 HIS A CA 1
ATOM 1483 C C . HIS A 1 183 ? -5.086 20.234 26.729 1.00 54.22 183 HIS A C 1
ATOM 1485 O O . HIS A 1 183 ? -4.218 20.930 27.248 1.00 54.22 183 HIS A O 1
ATOM 1491 N N . THR A 1 184 ? -6.379 20.481 26.930 1.00 56.69 184 THR A N 1
ATOM 1492 C CA . THR A 1 184 ? -6.876 21.546 27.804 1.00 56.69 184 THR A CA 1
ATOM 1493 C C . THR A 1 184 ? -7.450 20.945 29.085 1.00 56.69 184 THR A C 1
ATOM 1495 O O . THR A 1 184 ? -8.034 19.862 29.073 1.00 56.69 184 THR A O 1
ATOM 1498 N N . LYS A 1 185 ? -7.389 21.689 30.198 1.00 58.94 185 LYS A N 1
ATOM 1499 C CA . LYS A 1 185 ? -7.983 21.293 31.496 1.00 58.94 185 LYS A CA 1
ATOM 1500 C C . LYS A 1 185 ? -9.486 20.950 31.426 1.00 58.94 185 LYS A C 1
ATOM 1502 O O . LYS A 1 185 ? -10.032 20.388 32.373 1.00 58.94 185 LYS A O 1
ATOM 1507 N N . SER A 1 186 ? -10.164 21.286 30.325 1.00 66.75 186 SER A N 1
ATOM 1508 C CA . SER A 1 186 ? -11.608 21.114 30.150 1.00 66.75 186 SER A CA 1
ATOM 1509 C C . SER A 1 186 ? -12.052 19.647 30.049 1.00 66.75 186 SER A C 1
ATOM 1511 O O . SER A 1 186 ? -13.112 19.315 30.577 1.00 66.75 186 SER A O 1
ATOM 1513 N N . TRP A 1 187 ? -11.240 18.748 29.475 1.00 65.31 187 TRP A N 1
ATOM 1514 C CA . TRP A 1 187 ? -11.583 17.321 29.370 1.00 65.31 187 TRP A CA 1
ATOM 1515 C C . TRP A 1 187 ? -11.637 16.642 30.738 1.00 65.31 187 TRP A C 1
ATOM 1517 O O . TRP A 1 187 ? -12.617 15.977 31.065 1.00 65.31 187 TRP A O 1
ATOM 1527 N N . GLY A 1 188 ? -10.619 16.867 31.577 1.00 66.75 188 GLY A N 1
ATOM 1528 C CA . GLY A 1 188 ? -10.594 16.345 32.945 1.00 66.75 188 GLY A CA 1
ATOM 1529 C C . GLY A 1 188 ? -11.779 16.844 33.776 1.00 66.75 188 GLY A C 1
ATOM 1530 O O . GLY A 1 188 ? -12.359 16.079 34.539 1.00 66.75 188 GLY A O 1
ATOM 1531 N N . GLN A 1 189 ? -12.208 18.096 33.575 1.00 72.81 189 GLN A N 1
ATOM 1532 C CA . GLN A 1 189 ? -13.388 18.663 34.238 1.00 72.81 189 GLN A CA 1
ATOM 1533 C C . GLN A 1 189 ? -14.710 18.066 33.729 1.00 72.81 189 GLN A C 1
ATOM 1535 O O . GLN A 1 189 ? -15.604 17.797 34.530 1.00 72.81 189 GLN A O 1
ATOM 1540 N N . GLN A 1 190 ? -14.854 17.846 32.418 1.00 70.75 190 GLN A N 1
ATOM 1541 C CA . GLN A 1 190 ? -16.034 17.187 31.844 1.00 70.75 190 GLN A CA 1
ATOM 1542 C C . GLN A 1 190 ? -16.129 15.732 32.317 1.00 70.75 190 GLN A C 1
ATOM 1544 O O . GLN A 1 190 ? -17.183 15.303 32.782 1.00 70.75 190 GLN A O 1
ATOM 1549 N N . MET A 1 191 ? -15.011 15.006 32.316 1.00 71.50 191 MET A N 1
ATOM 1550 C CA . MET A 1 191 ? -14.962 13.624 32.791 1.00 71.50 191 MET A CA 1
ATOM 1551 C C . MET A 1 191 ? -15.122 13.505 34.304 1.00 71.50 191 MET A C 1
ATOM 1553 O O . MET A 1 191 ? -15.711 12.532 34.761 1.00 71.50 191 MET A O 1
ATOM 1557 N N . GLN A 1 192 ? -14.711 14.500 35.093 1.00 75.25 192 GLN A N 1
ATOM 1558 C CA . GLN A 1 192 ? -15.011 14.537 36.526 1.00 75.25 192 GLN A CA 1
ATOM 1559 C C . GLN A 1 192 ? -16.522 14.628 36.794 1.00 75.25 192 GLN A C 1
ATOM 1561 O O . GLN A 1 192 ? -17.006 14.033 37.755 1.00 75.25 192 GLN A O 1
ATOM 1566 N N . LYS A 1 193 ? -17.300 15.314 35.943 1.00 73.75 193 LYS A N 1
ATOM 1567 C CA . LYS A 1 193 ? -18.771 15.326 36.076 1.00 73.75 193 LYS A CA 1
ATOM 1568 C C . LYS A 1 193 ? -19.367 13.929 35.883 1.00 73.75 193 LYS A C 1
ATOM 1570 O O . LYS A 1 193 ? -20.329 13.583 36.562 1.00 73.75 193 LYS A O 1
ATOM 1575 N N . VAL A 1 194 ? -18.757 13.117 35.018 1.00 68.81 194 VAL A N 1
ATOM 1576 C CA . VAL A 1 194 ? -19.152 11.722 34.766 1.00 68.81 194 VAL A CA 1
ATOM 1577 C C . VAL A 1 194 ? -18.630 10.787 35.874 1.00 68.81 194 VAL A C 1
ATOM 1579 O O . VAL A 1 194 ? -19.368 9.970 36.425 1.00 68.81 194 VAL A O 1
ATOM 1582 N N . CYS A 1 195 ? -17.381 10.975 36.302 1.00 73.12 195 CYS A N 1
ATOM 1583 C CA . CYS A 1 195 ? -16.658 10.154 37.275 1.00 73.12 195 CYS A CA 1
ATOM 1584 C C . CYS A 1 195 ? -16.085 10.994 38.424 1.00 73.12 195 CYS A C 1
ATOM 1586 O O . CYS A 1 195 ? -14.870 11.116 38.579 1.00 73.12 195 CYS A O 1
ATOM 1588 N N . ALA A 1 196 ? -16.964 11.530 39.272 1.00 74.12 196 ALA A N 1
ATOM 1589 C CA . ALA A 1 196 ? -16.604 12.384 40.413 1.00 74.12 196 ALA A CA 1
ATOM 1590 C C . ALA A 1 196 ? -15.573 11.778 41.393 1.00 74.12 196 ALA A C 1
ATOM 1592 O O . ALA A 1 196 ? -14.998 12.507 42.195 1.00 74.12 196 ALA A O 1
ATOM 1593 N N . GLN A 1 197 ? -15.340 10.463 41.330 1.00 75.62 197 GLN A N 1
ATOM 1594 C CA . GLN A 1 197 ? -14.377 9.747 42.169 1.00 75.62 197 GLN A CA 1
ATOM 1595 C C . GLN A 1 197 ? -12.906 9.933 41.765 1.00 75.62 197 GLN A C 1
ATOM 1597 O O . GLN A 1 197 ? -12.029 9.613 42.561 1.00 75.62 197 GLN A O 1
ATOM 1602 N N . PHE A 1 198 ? -12.618 10.459 40.570 1.00 79.25 198 PHE A N 1
ATOM 1603 C CA . PHE A 1 198 ? -11.246 10.735 40.136 1.00 79.25 198 PHE A CA 1
ATOM 1604 C C . PHE A 1 198 ? -10.962 12.235 40.122 1.00 79.25 198 PHE A C 1
ATOM 1606 O O . PHE A 1 198 ? -11.815 13.051 39.762 1.00 79.25 198 PHE A O 1
ATOM 1613 N N . SER A 1 199 ? -9.739 12.607 40.503 1.00 80.62 199 SER A N 1
ATOM 1614 C CA . SER A 1 199 ? -9.302 13.996 40.423 1.00 80.62 199 SER A CA 1
ATOM 1615 C C . SER A 1 199 ? -9.116 14.422 38.959 1.00 80.62 199 SER A C 1
ATOM 1617 O O . SER A 1 199 ? -8.732 13.603 38.116 1.00 80.62 199 SER A O 1
ATOM 1619 N N . PRO A 1 200 ? -9.288 15.718 38.642 1.00 75.44 200 PRO A N 1
ATOM 1620 C CA . PRO A 1 200 ? -8.950 16.257 37.325 1.00 75.44 200 PRO A CA 1
ATOM 1621 C C . PRO A 1 200 ? -7.513 15.940 36.894 1.00 75.44 200 PRO A C 1
ATOM 1623 O O . PRO A 1 200 ? -7.283 15.626 35.732 1.00 75.44 200 PRO A O 1
ATOM 1626 N N . SER A 1 201 ? -6.563 15.953 37.837 1.00 76.56 201 SER A N 1
ATOM 1627 C CA . SER A 1 201 ? -5.154 15.626 37.584 1.00 76.56 201 SER A CA 1
ATOM 1628 C C . SER A 1 201 ? -4.927 14.153 37.234 1.00 76.56 201 SER A C 1
ATOM 1630 O O . SER A 1 201 ? -4.068 13.849 36.412 1.00 76.56 201 SER A O 1
ATOM 1632 N N . GLY A 1 202 ? -5.705 13.232 37.815 1.00 79.88 202 GLY A N 1
ATOM 1633 C CA . GLY A 1 202 ? -5.668 11.817 37.446 1.00 79.88 202 GLY A CA 1
ATOM 1634 C C . GLY A 1 202 ? -6.107 11.619 35.997 1.00 79.88 202 GLY A C 1
ATOM 1635 O O . GLY A 1 202 ? -5.409 10.965 35.223 1.00 79.88 202 GLY A O 1
ATOM 1636 N N . PHE A 1 203 ? -7.217 12.258 35.612 1.00 74.00 203 PHE A N 1
ATOM 1637 C CA . PHE A 1 203 ? -7.688 12.263 34.228 1.00 74.00 203 PHE A CA 1
ATOM 1638 C C . PHE A 1 203 ? -6.676 12.890 33.273 1.00 74.00 203 PHE A C 1
ATOM 1640 O O . PHE A 1 203 ? -6.408 12.308 32.231 1.00 74.00 203 PHE A O 1
ATOM 1647 N N . GLU A 1 204 ? -6.095 14.037 33.621 1.00 73.25 204 GLU A N 1
ATOM 1648 C CA . GLU A 1 204 ? -5.104 14.734 32.794 1.00 73.25 204 GLU A CA 1
ATOM 1649 C C . GLU A 1 204 ? -3.836 13.893 32.582 1.00 73.25 204 GLU A C 1
ATOM 1651 O O . GLU A 1 204 ? -3.335 13.801 31.464 1.00 73.25 204 GLU A O 1
ATOM 1656 N N . ASN A 1 205 ? -3.352 13.201 33.616 1.00 76.38 205 ASN A N 1
ATOM 1657 C CA . ASN A 1 205 ? -2.202 12.302 33.500 1.00 76.38 205 ASN A CA 1
ATOM 1658 C C . ASN A 1 205 ? -2.495 11.103 32.590 1.00 76.38 205 ASN A C 1
ATOM 1660 O O . ASN A 1 205 ? -1.699 10.791 31.700 1.00 76.38 205 ASN A O 1
ATOM 1664 N N . ALA A 1 206 ? -3.648 10.457 32.776 1.00 73.38 206 ALA A N 1
ATOM 1665 C CA . ALA A 1 206 ? -4.084 9.359 31.921 1.00 73.38 206 ALA A CA 1
ATOM 1666 C C . ALA A 1 206 ? -4.303 9.836 30.470 1.00 73.38 206 ALA A C 1
ATOM 1668 O O . ALA A 1 206 ? -3.829 9.206 29.527 1.00 73.38 206 ALA A O 1
ATOM 1669 N N . LEU A 1 207 ? -4.918 11.006 30.277 1.00 67.50 207 LEU A N 1
ATOM 1670 C CA . LEU A 1 207 ? -5.106 11.651 28.974 1.00 67.50 207 LEU A CA 1
ATOM 1671 C C . LEU A 1 207 ? -3.788 11.984 28.289 1.00 67.50 207 LEU A C 1
ATOM 1673 O O . LEU A 1 207 ? -3.643 11.719 27.105 1.00 67.50 207 LEU A O 1
ATOM 1677 N N . ASN A 1 208 ? -2.805 12.526 29.000 1.00 67.25 208 ASN A N 1
ATOM 1678 C CA . ASN A 1 208 ? -1.506 12.845 28.414 1.00 67.25 208 ASN A CA 1
ATOM 1679 C C . ASN A 1 208 ? -0.745 11.586 27.988 1.00 67.25 208 ASN A C 1
ATOM 1681 O O . ASN A 1 208 ? -0.065 11.587 26.960 1.00 67.25 208 ASN A O 1
ATOM 1685 N N . LYS A 1 209 ? -0.877 10.502 28.757 1.00 68.12 209 LYS A N 1
ATOM 1686 C CA . LYS A 1 209 ? -0.274 9.206 28.436 1.00 68.12 209 LYS A CA 1
ATOM 1687 C C . LYS A 1 209 ? -0.945 8.548 27.231 1.00 68.12 209 LYS A C 1
ATOM 1689 O O . LYS A 1 209 ? -0.257 7.983 26.386 1.00 68.12 209 LYS A O 1
ATOM 1694 N N . VAL A 1 210 ? -2.268 8.634 27.139 1.00 63.09 210 VAL A N 1
ATOM 1695 C CA . VAL A 1 210 ? -3.066 7.895 26.156 1.00 63.09 210 VAL A CA 1
ATOM 1696 C C . VAL A 1 210 ? -3.380 8.717 24.899 1.00 63.09 210 VAL A C 1
ATOM 1698 O O . VAL A 1 210 ? -3.378 8.183 23.794 1.00 63.09 210 VAL A O 1
ATOM 1701 N N . GLY A 1 211 ? -3.582 10.025 25.022 1.00 58.56 211 GLY A N 1
ATOM 1702 C CA . GLY A 1 211 ? -3.790 10.955 23.909 1.00 58.56 211 GLY A CA 1
ATOM 1703 C C . GLY A 1 211 ? -2.596 10.996 22.956 1.00 58.56 211 GLY A C 1
ATOM 1704 O O . GLY A 1 211 ? -2.790 10.973 21.746 1.00 58.56 211 GLY A O 1
ATOM 1705 N N . LYS A 1 212 ? -1.364 10.919 23.483 1.00 59.84 212 LYS A N 1
ATOM 1706 C CA . LYS A 1 212 ? -0.148 10.739 22.666 1.00 59.84 212 LYS A CA 1
ATOM 1707 C C . LYS A 1 212 ? -0.098 9.394 21.932 1.00 59.84 212 LYS A C 1
ATOM 1709 O O . LYS A 1 212 ? 0.514 9.313 20.879 1.00 59.84 212 LYS A O 1
ATOM 1714 N N . ARG A 1 213 ? -0.721 8.343 22.480 1.00 57.19 213 ARG A N 1
ATOM 1715 C CA . ARG A 1 213 ? -0.780 7.008 21.854 1.00 57.19 213 ARG A CA 1
ATOM 1716 C C . ARG A 1 213 ? -1.853 6.903 20.773 1.00 57.19 213 ARG A C 1
ATOM 1718 O O . ARG A 1 213 ? -1.755 6.036 19.920 1.00 57.19 213 ARG A O 1
ATOM 1725 N N . ASN A 1 214 ? -2.880 7.752 20.827 1.00 50.78 214 ASN A N 1
ATOM 1726 C CA . ASN A 1 214 ? -4.052 7.667 19.952 1.00 50.78 214 ASN A CA 1
ATOM 1727 C C . ASN A 1 214 ? -4.180 8.839 18.964 1.00 50.78 214 ASN A C 1
ATOM 1729 O O . ASN A 1 214 ? -5.170 8.904 18.225 1.00 50.78 214 ASN A O 1
ATOM 1733 N N . SER A 1 215 ? -3.214 9.766 18.928 1.00 54.69 215 SER A N 1
ATOM 1734 C CA . SER A 1 215 ? -3.090 10.698 17.806 1.00 54.69 215 SER A CA 1
ATOM 1735 C C . SER A 1 215 ? -2.920 9.873 16.537 1.00 54.69 215 SER A C 1
ATOM 1737 O O . SER A 1 215 ? -2.004 9.058 16.464 1.00 54.69 215 SER A O 1
ATOM 1739 N N . SER A 1 216 ? -3.820 10.045 15.566 1.00 55.12 216 SER A N 1
ATOM 1740 C CA . SER A 1 216 ? -3.635 9.389 14.270 1.00 55.12 216 SER A CA 1
ATOM 1741 C C . SER A 1 216 ? -2.399 10.005 13.633 1.00 55.12 216 SER A C 1
ATOM 1743 O O . SER A 1 216 ? -2.372 11.234 13.514 1.00 55.12 216 SER A O 1
ATOM 1745 N N . PRO A 1 217 ? -1.391 9.206 13.262 1.00 66.31 217 PRO A N 1
ATOM 1746 C CA . PRO A 1 217 ? -0.337 9.706 12.408 1.00 66.31 217 PRO A CA 1
ATOM 1747 C C . PRO A 1 217 ? -0.953 10.297 11.141 1.00 66.31 217 PRO A C 1
ATOM 1749 O O . PRO A 1 217 ? -2.065 9.945 10.724 1.00 66.31 217 PRO A O 1
ATOM 1752 N N . ASP A 1 218 ? -0.221 11.216 10.525 1.00 78.50 218 ASP A N 1
ATOM 1753 C CA . ASP A 1 218 ? -0.552 11.608 9.169 1.00 78.50 218 ASP A CA 1
ATOM 1754 C C . ASP A 1 218 ? -0.536 10.362 8.288 1.00 78.50 218 ASP A C 1
ATOM 1756 O O . ASP A 1 218 ? 0.436 9.604 8.287 1.00 78.50 218 ASP A O 1
ATOM 1760 N N . LEU A 1 219 ? -1.607 10.180 7.512 1.00 84.75 219 LEU A N 1
ATOM 1761 C CA . LEU A 1 219 ? -1.656 9.090 6.551 1.00 84.75 219 LEU A CA 1
ATOM 1762 C C . LEU A 1 219 ? -0.423 9.157 5.638 1.00 84.75 219 LEU A C 1
ATOM 1764 O O . LEU A 1 219 ? -0.089 10.261 5.180 1.00 84.75 219 LEU A O 1
ATOM 1768 N N . PRO A 1 220 ? 0.225 8.019 5.352 1.00 93.00 220 PRO A N 1
ATOM 1769 C CA . PRO A 1 220 ? 1.365 7.983 4.453 1.00 93.00 220 PRO A CA 1
ATOM 1770 C C . PRO A 1 220 ? 1.061 8.568 3.071 1.00 93.00 220 PRO A C 1
ATOM 1772 O O . PRO A 1 220 ? -0.088 8.727 2.674 1.00 93.00 220 PRO A O 1
ATOM 1775 N N . ILE A 1 221 ? 2.109 8.912 2.328 1.00 96.44 221 ILE A N 1
ATOM 1776 C CA . ILE A 1 221 ? 1.969 9.415 0.961 1.00 96.44 221 ILE A CA 1
ATOM 1777 C C . ILE A 1 221 ? 2.498 8.366 -0.015 1.00 96.44 221 ILE A C 1
ATOM 1779 O O . ILE A 1 221 ? 3.682 8.043 -0.002 1.00 96.44 221 ILE A O 1
ATOM 1783 N N . GLU A 1 222 ? 1.633 7.861 -0.881 1.00 97.81 222 GLU A N 1
ATOM 1784 C CA . GLU A 1 222 ? 1.992 6.971 -1.983 1.00 97.81 222 GLU A CA 1
ATOM 1785 C C . GLU A 1 222 ? 2.559 7.775 -3.155 1.00 97.81 222 GLU A C 1
ATOM 1787 O O . GLU A 1 222 ? 1.967 8.764 -3.581 1.00 97.81 222 GLU A O 1
ATOM 1792 N N . ALA A 1 223 ? 3.704 7.381 -3.700 1.00 98.44 223 ALA A N 1
ATOM 1793 C CA . ALA A 1 223 ? 4.232 7.994 -4.912 1.00 98.44 223 ALA A CA 1
ATOM 1794 C C . ALA A 1 223 ? 4.095 7.066 -6.113 1.00 98.44 223 ALA A C 1
ATOM 1796 O O . ALA A 1 223 ? 4.660 5.974 -6.125 1.00 98.44 223 ALA A O 1
ATOM 1797 N N . LEU A 1 224 ? 3.401 7.546 -7.142 1.00 98.06 224 LEU A N 1
ATOM 1798 C CA . LEU A 1 224 ? 3.284 6.876 -8.431 1.00 98.06 224 LEU A CA 1
ATOM 1799 C C . LEU A 1 224 ? 4.386 7.395 -9.351 1.00 98.06 224 LEU A C 1
ATOM 1801 O O . LEU A 1 224 ? 4.434 8.590 -9.657 1.00 98.06 224 LEU A O 1
ATOM 1805 N N . LEU A 1 225 ? 5.286 6.507 -9.758 1.00 97.62 225 LEU A N 1
ATOM 1806 C CA . LEU A 1 225 ? 6.388 6.818 -10.657 1.00 97.62 225 LEU A CA 1
ATOM 1807 C C . LEU A 1 225 ? 6.008 6.331 -12.054 1.00 97.62 225 LEU A C 1
ATOM 1809 O O . LEU A 1 225 ? 6.101 5.141 -12.338 1.00 97.62 225 LEU A O 1
ATOM 1813 N N . ILE A 1 226 ? 5.556 7.254 -12.905 1.00 95.75 226 ILE A N 1
ATOM 1814 C CA . ILE A 1 226 ? 5.062 6.949 -14.252 1.00 95.75 226 ILE A CA 1
ATOM 1815 C C . ILE A 1 226 ? 6.114 7.332 -15.296 1.00 95.75 226 ILE A C 1
ATOM 1817 O O . ILE A 1 226 ? 6.443 8.510 -15.464 1.00 95.75 226 ILE A O 1
ATOM 1821 N N . THR A 1 227 ? 6.639 6.339 -16.009 1.00 90.88 227 THR A N 1
ATOM 1822 C CA . THR A 1 227 ? 7.510 6.549 -17.176 1.00 90.88 227 THR A CA 1
ATOM 1823 C C . THR A 1 227 ? 6.696 6.441 -18.455 1.00 90.88 227 THR A C 1
ATOM 1825 O O . THR A 1 227 ? 6.026 5.429 -18.649 1.00 90.88 227 THR A O 1
ATOM 1828 N N . MET A 1 228 ? 6.772 7.431 -19.344 1.00 86.94 228 MET A N 1
ATOM 1829 C CA . MET A 1 228 ? 5.940 7.469 -20.554 1.00 86.94 228 MET A CA 1
ATOM 1830 C C . MET A 1 228 ? 6.683 7.993 -21.785 1.00 86.94 228 MET A C 1
ATOM 1832 O O . MET A 1 228 ? 7.708 8.663 -21.669 1.00 86.94 228 MET A O 1
ATOM 1836 N N . ARG A 1 229 ? 6.126 7.675 -22.958 1.00 83.00 229 ARG A N 1
ATOM 1837 C CA . ARG A 1 229 ? 6.473 8.211 -24.281 1.00 83.00 229 ARG A CA 1
ATOM 1838 C C . ARG A 1 229 ? 5.229 8.902 -24.822 1.00 83.00 229 ARG A C 1
ATOM 1840 O O . ARG A 1 229 ? 4.192 8.260 -24.906 1.00 83.00 229 ARG A O 1
ATOM 1847 N N . ILE A 1 230 ? 5.310 10.185 -25.141 1.00 82.19 230 ILE A N 1
ATOM 1848 C CA . ILE A 1 230 ? 4.134 11.034 -25.388 1.00 82.19 230 ILE A CA 1
ATOM 1849 C C . ILE A 1 230 ? 3.772 11.101 -26.876 1.00 82.19 230 ILE A C 1
ATOM 1851 O O . IL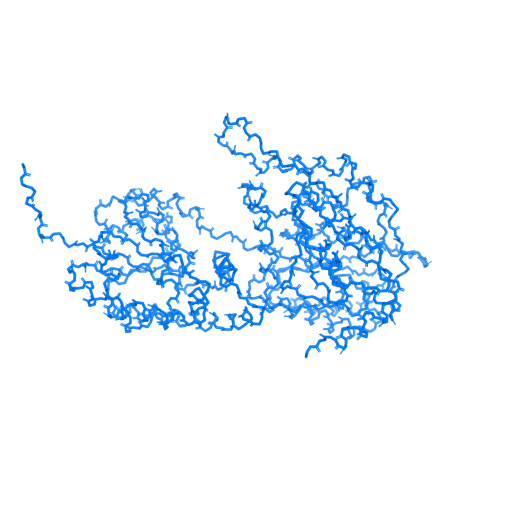E A 1 230 ? 2.597 11.189 -27.220 1.00 82.19 230 ILE A O 1
ATOM 1855 N N . THR A 1 231 ? 4.758 11.072 -27.775 1.00 68.88 231 THR A N 1
ATOM 1856 C CA . THR A 1 231 ? 4.553 11.488 -29.178 1.00 68.88 231 THR A CA 1
ATOM 1857 C C . THR A 1 231 ? 3.867 10.457 -30.070 1.00 68.88 231 THR A C 1
ATOM 1859 O O . THR A 1 231 ? 3.374 10.813 -31.140 1.00 68.88 231 THR A O 1
ATOM 1862 N N . LYS A 1 232 ? 3.800 9.189 -29.655 1.00 74.06 232 LYS A N 1
ATOM 1863 C CA . LYS A 1 232 ? 2.983 8.169 -30.321 1.00 74.06 232 LYS A CA 1
ATOM 1864 C C . LYS A 1 232 ? 1.731 7.957 -29.481 1.00 74.06 232 LYS A C 1
ATOM 1866 O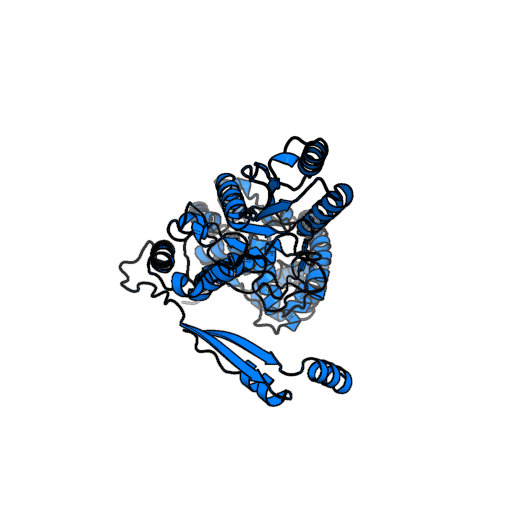 O . LYS A 1 232 ? 1.844 7.585 -28.320 1.00 74.06 232 LYS A O 1
ATOM 1871 N N . ASP A 1 233 ? 0.570 8.241 -30.065 1.00 87.19 233 ASP A N 1
ATOM 1872 C CA . ASP A 1 233 ? -0.738 7.967 -29.461 1.00 87.19 233 ASP A CA 1
ATOM 1873 C C . ASP A 1 233 ? -1.014 8.743 -28.158 1.00 87.19 233 ASP A C 1
ATOM 1875 O O . ASP A 1 233 ? -1.523 8.194 -27.181 1.00 87.19 233 ASP A O 1
ATOM 1879 N N . PHE A 1 234 ? -0.724 10.052 -28.149 1.00 92.31 234 PHE A N 1
ATOM 1880 C CA . PHE A 1 234 ? -0.936 10.929 -26.987 1.00 92.31 234 PHE A CA 1
ATOM 1881 C C . PHE A 1 234 ? -2.323 10.774 -26.342 1.00 92.31 234 PHE A C 1
ATOM 1883 O O . PHE A 1 234 ? -2.424 10.664 -25.121 1.00 92.31 234 PHE A O 1
ATOM 1890 N N . ASP A 1 235 ? -3.387 10.710 -27.149 1.00 94.00 235 ASP A N 1
ATOM 1891 C CA . ASP A 1 235 ? -4.759 10.530 -26.659 1.00 94.00 235 ASP A CA 1
ATOM 1892 C C . ASP A 1 235 ? -4.959 9.195 -25.924 1.00 94.00 235 ASP A C 1
ATOM 1894 O O . ASP A 1 235 ? -5.788 9.085 -25.018 1.00 94.00 235 ASP A O 1
ATOM 1898 N N . GLU A 1 236 ? -4.233 8.146 -26.307 1.00 91.75 236 GLU A N 1
ATOM 1899 C CA . GLU A 1 236 ? -4.250 6.863 -25.610 1.00 91.75 236 GLU A CA 1
ATOM 1900 C C . GLU A 1 236 ? -3.462 6.927 -24.304 1.00 91.75 236 GLU A C 1
ATOM 1902 O O . GLU A 1 236 ? -4.025 6.606 -23.258 1.00 91.75 236 GLU A O 1
ATOM 1907 N N . VAL A 1 237 ? -2.221 7.424 -24.339 1.00 91.38 237 VAL A N 1
ATOM 1908 C CA . VAL A 1 237 ? -1.381 7.617 -23.141 1.00 91.38 237 VAL A CA 1
ATOM 1909 C C . VAL A 1 237 ? -2.137 8.424 -22.094 1.00 91.38 237 VAL A C 1
ATOM 1911 O O . VAL A 1 237 ? -2.224 8.053 -20.924 1.00 91.38 237 VAL A O 1
ATOM 1914 N N . LEU A 1 238 ? -2.762 9.510 -22.530 1.00 94.50 238 LEU A N 1
ATOM 1915 C CA . LEU A 1 238 ? -3.555 10.366 -21.678 1.00 94.50 238 LEU A CA 1
ATOM 1916 C C . LEU A 1 238 ? -4.766 9.647 -21.065 1.00 94.50 238 LEU A C 1
ATOM 1918 O O . LEU A 1 238 ? -5.048 9.812 -19.873 1.00 94.50 238 LEU A O 1
ATOM 1922 N N . ARG A 1 239 ? -5.514 8.883 -21.870 1.00 94.75 239 ARG A N 1
ATOM 1923 C CA . ARG A 1 239 ? -6.657 8.099 -21.378 1.00 94.75 239 ARG A CA 1
ATOM 1924 C C . ARG A 1 239 ? -6.207 7.048 -20.373 1.00 94.75 239 ARG A C 1
ATOM 1926 O O . ARG A 1 239 ? -6.872 6.891 -19.349 1.00 94.75 239 ARG A O 1
ATOM 1933 N N . ASN A 1 240 ? -5.089 6.376 -20.626 1.00 93.50 240 ASN A N 1
ATOM 1934 C CA . ASN A 1 240 ? -4.573 5.332 -19.751 1.00 93.50 240 ASN A CA 1
ATOM 1935 C C . ASN A 1 240 ? -4.080 5.914 -18.421 1.00 93.50 240 ASN A C 1
ATOM 1937 O O . ASN A 1 240 ? -4.505 5.448 -17.367 1.00 93.50 240 ASN A O 1
ATOM 1941 N N . VAL A 1 241 ? -3.309 7.009 -18.449 1.00 95.12 241 VAL A N 1
ATOM 1942 C CA . VAL A 1 241 ? -2.862 7.709 -17.232 1.00 95.12 241 VAL A CA 1
ATOM 1943 C C . VAL A 1 241 ? -4.050 8.215 -16.415 1.00 95.12 241 VAL A C 1
ATOM 1945 O O . VAL A 1 241 ? -4.080 8.023 -15.202 1.00 95.12 241 VAL A O 1
ATOM 1948 N N . ASN A 1 242 ? -5.056 8.831 -17.046 1.00 95.81 242 ASN A N 1
ATOM 1949 C CA . ASN A 1 242 ? -6.249 9.260 -16.312 1.00 95.81 242 ASN A CA 1
ATOM 1950 C C . ASN A 1 242 ? -7.018 8.078 -15.724 1.00 95.81 242 ASN A C 1
ATOM 1952 O O . ASN A 1 242 ? -7.425 8.166 -14.572 1.00 95.81 242 ASN A O 1
ATOM 1956 N N . SER A 1 243 ? -7.156 6.978 -16.466 1.00 95.62 243 SER A N 1
ATOM 1957 C CA . SER A 1 243 ? -7.830 5.770 -15.978 1.00 95.62 243 SER A CA 1
ATOM 1958 C C . SER A 1 243 ? -7.093 5.148 -14.790 1.00 95.62 243 SER A C 1
ATOM 1960 O O . SER A 1 243 ? -7.728 4.781 -13.808 1.00 95.62 243 SER A O 1
ATOM 1962 N N . LEU A 1 244 ? -5.758 5.082 -14.836 1.00 95.38 244 LEU A N 1
ATOM 1963 C CA . LEU A 1 244 ? -4.939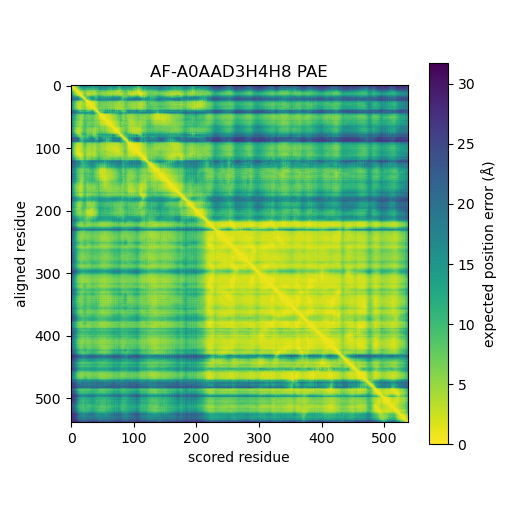 4.642 -13.707 1.00 95.38 244 LEU A CA 1
ATOM 1964 C C . LEU A 1 244 ? -5.168 5.535 -12.483 1.00 95.38 244 LEU A C 1
ATOM 1966 O O . LEU A 1 244 ? -5.374 5.038 -11.381 1.00 95.38 244 LEU A O 1
ATOM 1970 N N . LEU A 1 245 ? -5.145 6.858 -12.654 1.00 96.69 245 LEU A N 1
ATOM 1971 C CA . LEU A 1 245 ? -5.360 7.779 -11.538 1.00 96.69 245 LEU A CA 1
ATOM 1972 C C . LEU A 1 245 ? -6.803 7.747 -11.018 1.00 96.69 245 LEU A C 1
ATOM 1974 O O . LEU A 1 245 ? -7.010 7.931 -9.820 1.00 96.69 245 LEU A O 1
ATOM 1978 N N . ASP A 1 246 ? -7.786 7.481 -11.877 1.00 96.00 246 ASP A N 1
ATOM 1979 C CA . ASP A 1 246 ? -9.167 7.229 -11.467 1.00 96.00 246 ASP A CA 1
ATOM 1980 C C . ASP A 1 246 ? -9.247 5.963 -10.599 1.00 96.00 246 ASP A C 1
ATOM 1982 O O . ASP A 1 246 ? -9.858 6.018 -9.531 1.00 96.00 246 ASP A O 1
ATOM 1986 N N . ASP A 1 247 ? -8.571 4.873 -10.995 1.00 94.75 247 ASP A N 1
ATOM 1987 C CA . ASP A 1 247 ? -8.479 3.633 -10.210 1.00 94.75 247 ASP A CA 1
ATOM 1988 C C . ASP A 1 247 ? -7.831 3.890 -8.836 1.00 94.75 247 ASP A C 1
ATOM 1990 O O . ASP A 1 247 ? -8.375 3.489 -7.806 1.00 94.75 247 ASP A O 1
ATOM 1994 N N . ILE A 1 248 ? -6.707 4.620 -8.798 1.00 95.06 248 ILE A N 1
ATOM 1995 C CA . ILE A 1 248 ? -6.024 5.017 -7.554 1.00 95.06 248 ILE A CA 1
ATOM 1996 C C . ILE A 1 248 ? -6.974 5.809 -6.646 1.00 95.06 248 ILE A C 1
ATOM 1998 O O . ILE A 1 248 ? -7.030 5.596 -5.435 1.00 95.06 248 ILE A O 1
ATOM 2002 N N . GLU A 1 249 ? -7.741 6.734 -7.220 1.00 94.69 249 GLU A N 1
ATOM 2003 C CA . GLU A 1 249 ? -8.660 7.595 -6.483 1.00 94.69 249 GLU A CA 1
ATOM 2004 C C . GLU A 1 249 ? -9.944 6.894 -6.014 1.00 94.69 249 GLU A C 1
ATOM 2006 O O . GLU A 1 249 ? -10.711 7.517 -5.259 1.00 94.69 249 GLU A O 1
ATOM 2011 N N . LEU A 1 250 ? -10.178 5.632 -6.397 1.00 89.56 250 LEU A N 1
ATOM 2012 C CA . LEU A 1 250 ? -11.245 4.809 -5.821 1.00 89.56 250 LEU A CA 1
ATOM 2013 C C . LEU A 1 250 ? -11.014 4.566 -4.326 1.00 89.56 250 LEU A C 1
ATOM 2015 O O . LEU A 1 250 ? -11.985 4.565 -3.562 1.00 89.56 250 LEU A O 1
ATOM 2019 N N . ASP A 1 251 ? -9.757 4.439 -3.883 1.00 88.25 251 ASP A N 1
ATOM 2020 C CA . ASP A 1 251 ? -9.456 4.372 -2.454 1.00 88.25 251 ASP A CA 1
ATOM 2021 C C . ASP A 1 251 ? -9.624 5.762 -1.819 1.00 88.25 251 ASP A C 1
ATOM 2023 O O . ASP A 1 251 ? -8.886 6.712 -2.072 1.00 88.25 251 ASP A O 1
ATOM 2027 N N . LEU A 1 252 ? -10.628 5.909 -0.954 1.00 82.69 252 LEU A N 1
ATOM 2028 C CA . LEU A 1 252 ? -10.966 7.187 -0.322 1.00 82.69 252 LEU A CA 1
ATOM 2029 C C . LEU A 1 252 ? -9.921 7.675 0.693 1.00 82.69 252 LEU A C 1
ATOM 2031 O O . LEU A 1 252 ? -9.980 8.846 1.095 1.00 82.69 252 LEU A O 1
ATOM 2035 N N . MET A 1 253 ? -9.013 6.797 1.129 1.00 82.19 253 MET A N 1
ATOM 2036 C CA . MET A 1 253 ? -7.922 7.122 2.047 1.00 82.19 253 MET A CA 1
ATOM 2037 C C . MET A 1 253 ? -6.642 7.529 1.330 1.00 82.19 253 MET A C 1
ATOM 2039 O O . MET A 1 253 ? -5.737 8.039 1.990 1.00 82.19 253 MET A O 1
ATOM 2043 N N . VAL A 1 254 ? -6.551 7.308 0.017 1.00 90.81 254 VAL A N 1
ATOM 2044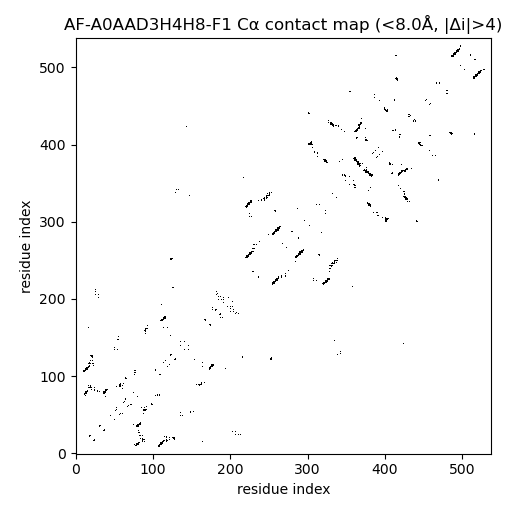 C CA . VAL A 1 254 ? -5.303 7.533 -0.699 1.00 90.81 254 VAL A CA 1
ATOM 2045 C C . VAL A 1 254 ? -4.853 8.986 -0.553 1.00 90.81 254 VAL A C 1
ATOM 2047 O O . VAL A 1 254 ? -5.595 9.941 -0.802 1.00 90.81 254 VAL A O 1
ATOM 2050 N N . ARG A 1 255 ? -3.598 9.150 -0.147 1.00 92.62 255 ARG A N 1
ATOM 2051 C CA . ARG A 1 255 ? -2.840 10.381 -0.336 1.00 92.62 255 ARG A CA 1
ATOM 2052 C C . ARG A 1 255 ? -1.721 10.022 -1.280 1.00 92.62 255 ARG A C 1
ATOM 2054 O O . ARG A 1 255 ? -0.847 9.247 -0.907 1.00 92.62 255 ARG A O 1
ATOM 2061 N N . TYR A 1 256 ? -1.754 10.571 -2.483 1.00 97.62 256 TYR A N 1
ATOM 2062 C CA . TYR A 1 256 ? -0.757 10.229 -3.481 1.00 97.62 256 TYR A CA 1
ATOM 2063 C C . TYR A 1 256 ? -0.101 11.460 -4.081 1.00 97.62 256 TYR A C 1
ATOM 2065 O O . TYR A 1 256 ? -0.660 12.558 -4.085 1.00 97.62 256 TYR A O 1
ATOM 2073 N N . LEU A 1 257 ? 1.103 11.265 -4.591 1.00 98.19 257 LEU A N 1
ATOM 2074 C CA . LEU A 1 257 ? 1.786 12.188 -5.475 1.00 98.19 257 LEU A CA 1
ATOM 2075 C C . LEU A 1 257 ? 2.198 11.455 -6.745 1.00 98.19 257 LEU A C 1
ATOM 2077 O O . LEU A 1 257 ? 2.306 10.230 -6.755 1.00 98.19 257 LEU A O 1
ATOM 2081 N N . VAL A 1 258 ? 2.449 12.212 -7.804 1.00 98.44 258 VAL A N 1
ATOM 2082 C CA . VAL A 1 258 ? 2.896 11.652 -9.079 1.00 98.44 258 VAL A CA 1
ATOM 2083 C C . VAL A 1 258 ? 4.244 12.254 -9.444 1.00 98.44 258 VAL A C 1
ATOM 2085 O O . VAL A 1 258 ? 4.426 13.475 -9.409 1.00 98.44 258 VAL A O 1
ATOM 2088 N N . VAL A 1 259 ? 5.190 11.392 -9.803 1.00 98.50 259 VAL A N 1
ATOM 2089 C CA . VAL A 1 259 ? 6.412 11.788 -10.499 1.00 98.50 259 VAL A CA 1
ATOM 2090 C C . VAL A 1 259 ? 6.325 11.220 -11.904 1.00 98.50 259 VAL A C 1
ATOM 2092 O O . VAL A 1 259 ? 6.203 10.011 -12.073 1.00 98.50 259 VAL A O 1
ATOM 2095 N N . VAL A 1 260 ? 6.370 12.092 -12.904 1.00 97.50 260 VAL A N 1
ATOM 2096 C CA . VAL A 1 260 ? 6.344 11.700 -14.313 1.00 97.50 260 VAL A CA 1
ATOM 2097 C C . VAL A 1 260 ? 7.719 11.940 -14.910 1.00 97.50 260 VAL A C 1
ATOM 2099 O O . VAL A 1 260 ? 8.267 13.034 -14.770 1.00 97.50 260 VAL A O 1
ATOM 2102 N N . ALA A 1 261 ? 8.268 10.930 -15.574 1.00 96.12 261 ALA A N 1
ATOM 2103 C CA . ALA A 1 261 ? 9.511 11.047 -16.320 1.00 96.12 261 ALA A CA 1
ATOM 2104 C C . ALA A 1 261 ? 9.234 10.952 -17.818 1.00 96.12 261 ALA A C 1
ATOM 2106 O O . ALA A 1 261 ? 8.538 10.040 -18.272 1.00 96.12 261 ALA A O 1
ATOM 2107 N N . VAL A 1 262 ? 9.777 11.915 -18.558 1.00 93.44 262 VAL A N 1
ATOM 2108 C CA . VAL A 1 262 ? 9.497 12.136 -19.979 1.00 93.44 262 VAL A CA 1
ATOM 2109 C C . VAL A 1 262 ? 10.813 12.248 -20.728 1.00 93.44 262 VAL A C 1
ATOM 2111 O O . VAL A 1 262 ? 11.770 12.838 -20.217 1.00 93.44 262 VAL A O 1
ATOM 2114 N N . ASP A 1 263 ? 10.859 11.681 -21.929 1.00 91.00 263 ASP A N 1
ATOM 2115 C CA . ASP A 1 263 ? 12.035 11.758 -22.786 1.00 91.00 263 ASP A CA 1
ATOM 2116 C C . ASP A 1 263 ? 12.378 13.217 -23.144 1.00 91.00 263 ASP A C 1
ATOM 2118 O O . ASP A 1 263 ? 11.498 14.069 -23.277 1.00 91.00 263 ASP A O 1
ATOM 2122 N N . ASP A 1 264 ? 13.676 13.525 -23.244 1.00 92.44 264 ASP A N 1
ATOM 2123 C CA . ASP A 1 264 ? 14.179 14.894 -23.449 1.00 92.44 264 ASP A CA 1
ATOM 2124 C C . ASP A 1 264 ? 13.567 15.579 -24.680 1.00 92.44 264 ASP A C 1
ATOM 2126 O O . ASP A 1 264 ? 13.190 16.749 -24.619 1.00 92.44 264 ASP A O 1
ATOM 2130 N N . ASP A 1 265 ? 13.403 14.828 -25.770 1.00 91.06 265 ASP A N 1
ATOM 2131 C CA . ASP A 1 265 ? 12.830 15.288 -27.036 1.00 91.06 265 ASP A CA 1
ATOM 2132 C C . ASP A 1 265 ? 11.315 15.543 -26.976 1.00 91.06 265 ASP A C 1
ATOM 2134 O O . ASP A 1 265 ? 10.769 16.212 -27.851 1.00 91.06 265 ASP A O 1
ATOM 2138 N N . GLU A 1 266 ? 10.638 15.069 -25.929 1.00 92.25 266 GLU A N 1
ATOM 2139 C CA . GLU A 1 266 ? 9.193 15.222 -25.734 1.00 92.25 266 GLU A CA 1
ATOM 2140 C C . GLU A 1 266 ? 8.849 16.186 -24.589 1.00 92.25 266 GLU A C 1
ATOM 2142 O O . GLU A 1 266 ? 7.712 16.650 -24.489 1.00 92.25 266 GLU A O 1
ATOM 2147 N N . PHE A 1 267 ? 9.814 16.519 -23.727 1.00 94.69 267 PHE A N 1
ATOM 2148 C CA . PHE A 1 267 ? 9.572 17.267 -22.491 1.00 94.69 267 PHE A CA 1
ATOM 2149 C C . PHE A 1 267 ? 8.980 18.668 -22.727 1.00 94.69 267 PHE A C 1
ATOM 2151 O O . PHE A 1 267 ? 8.136 19.125 -21.957 1.00 94.69 267 PHE A O 1
ATOM 2158 N N . ASP A 1 268 ? 9.396 19.348 -23.799 1.00 95.19 268 ASP A N 1
ATOM 2159 C CA . ASP A 1 268 ? 8.939 20.706 -24.136 1.00 95.19 268 ASP A CA 1
ATOM 2160 C C . ASP A 1 268 ? 7.754 20.734 -25.127 1.00 95.19 268 ASP A C 1
ATOM 2162 O O . ASP A 1 268 ? 7.337 21.814 -25.569 1.00 95.19 268 ASP A O 1
ATOM 2166 N N . SER A 1 269 ? 7.199 19.564 -25.468 1.00 95.44 269 SER A N 1
ATOM 2167 C CA . SER A 1 269 ? 6.092 19.409 -26.422 1.00 95.44 269 SER A CA 1
ATOM 2168 C C . SER A 1 269 ? 4.779 20.058 -25.949 1.00 95.44 269 SER A C 1
ATOM 2170 O O . SER A 1 269 ? 4.591 20.386 -24.771 1.00 95.44 269 SER A O 1
ATOM 2172 N N . ALA A 1 270 ? 3.846 20.281 -26.881 1.00 95.75 270 ALA A N 1
ATOM 2173 C CA . ALA A 1 270 ? 2.527 20.832 -26.558 1.00 95.75 270 ALA A CA 1
ATOM 2174 C C . ALA A 1 270 ? 1.681 19.819 -25.770 1.00 95.75 270 ALA A C 1
ATOM 2176 O O . ALA A 1 270 ? 1.005 20.175 -24.805 1.00 95.75 270 ALA A O 1
ATOM 2177 N N . GLU A 1 271 ? 1.798 18.554 -26.147 1.00 95.69 271 GLU A N 1
ATOM 2178 C CA . GLU A 1 271 ? 1.205 17.379 -25.526 1.00 95.69 271 GLU A CA 1
ATOM 2179 C C . GLU A 1 271 ? 1.631 17.273 -24.058 1.00 95.69 271 GLU A C 1
ATOM 2181 O O . GLU A 1 271 ? 0.796 17.114 -23.167 1.00 95.69 271 GLU A O 1
ATOM 2186 N N . MET A 1 272 ? 2.920 17.484 -23.770 1.00 95.12 272 MET A N 1
ATOM 2187 C CA . MET A 1 272 ? 3.420 17.471 -22.398 1.00 95.12 272 MET A CA 1
ATOM 2188 C C . MET A 1 272 ? 2.834 18.601 -21.538 1.00 95.12 272 MET A C 1
ATOM 2190 O O . MET A 1 272 ? 2.480 18.392 -20.372 1.00 95.12 272 MET A O 1
ATOM 2194 N N . LYS A 1 273 ? 2.680 19.806 -22.102 1.00 95.75 273 LYS A N 1
ATOM 2195 C CA . LYS A 1 273 ? 2.029 20.932 -21.406 1.00 95.75 273 LYS A CA 1
ATOM 2196 C C . LYS A 1 273 ? 0.568 20.620 -21.097 1.00 95.75 273 LYS A C 1
ATOM 2198 O O . LYS A 1 273 ? 0.122 20.881 -19.980 1.00 95.75 273 LYS A O 1
ATOM 2203 N N . TRP A 1 274 ? -0.137 20.026 -22.058 1.00 95.75 274 TRP A N 1
ATOM 2204 C CA . TRP A 1 274 ? -1.525 19.605 -21.905 1.00 95.75 274 TRP A CA 1
ATOM 2205 C C . TRP A 1 274 ? -1.658 18.542 -20.806 1.00 95.75 274 TRP A C 1
ATOM 2207 O O . TRP A 1 274 ? -2.475 18.688 -19.895 1.00 95.75 274 TRP A O 1
ATOM 2217 N N . LEU A 1 275 ? -0.800 17.513 -20.817 1.00 95.19 275 LEU A N 1
ATOM 2218 C CA . LEU A 1 275 ? -0.776 16.481 -19.778 1.00 95.19 275 LEU A CA 1
ATOM 2219 C C . LEU A 1 275 ? -0.528 17.097 -18.399 1.00 95.19 275 LEU A C 1
ATOM 2221 O O . LEU A 1 275 ? -1.234 16.787 -17.439 1.00 95.19 275 LEU A O 1
ATOM 2225 N N . ALA A 1 276 ? 0.445 18.003 -18.294 1.00 96.31 276 ALA A N 1
ATOM 2226 C CA . ALA A 1 276 ? 0.754 18.672 -17.040 1.00 96.31 276 ALA A CA 1
ATOM 2227 C C . ALA A 1 276 ? -0.429 19.482 -16.496 1.00 96.31 276 ALA A C 1
ATOM 2229 O O . ALA A 1 276 ? -0.663 19.475 -15.287 1.00 96.31 276 ALA A O 1
ATOM 2230 N N . GLU A 1 277 ? -1.175 20.170 -17.358 1.00 97.00 277 GLU A N 1
ATOM 2231 C CA . GLU A 1 277 ? -2.386 20.895 -16.972 1.00 97.00 277 GLU A CA 1
ATOM 2232 C C . GLU A 1 277 ? -3.504 19.945 -16.525 1.00 97.00 277 GLU A C 1
ATOM 2234 O O . GLU A 1 277 ? -4.078 20.140 -15.451 1.00 97.00 277 GLU A O 1
ATOM 2239 N N . SER A 1 278 ? -3.743 18.864 -17.274 1.00 96.12 278 SER A N 1
ATOM 2240 C CA . SER A 1 278 ? -4.715 17.825 -16.910 1.00 96.12 278 SER A CA 1
ATOM 2241 C C . SER A 1 278 ? -4.422 17.231 -15.532 1.00 96.12 278 SER A C 1
ATOM 2243 O O . SER A 1 278 ? -5.316 17.141 -14.689 1.00 96.12 278 SER A O 1
ATOM 2245 N N . LEU A 1 279 ? -3.162 16.875 -15.261 1.00 96.38 279 LEU A N 1
ATOM 2246 C CA . LEU A 1 279 ? -2.761 16.311 -13.973 1.00 96.38 279 LEU A CA 1
ATOM 2247 C C . LEU A 1 279 ? -2.893 17.334 -12.836 1.00 96.38 279 LEU A C 1
ATOM 2249 O O . LEU A 1 279 ? -3.427 16.998 -11.782 1.00 96.38 279 LEU A O 1
ATOM 2253 N N . LYS A 1 280 ? -2.490 18.598 -13.037 1.00 96.44 280 LYS A N 1
ATOM 2254 C CA . LYS A 1 280 ? -2.617 19.666 -12.019 1.00 96.44 280 LYS A CA 1
ATOM 2255 C C . LYS A 1 280 ? -4.056 19.904 -11.556 1.00 96.44 280 LYS A C 1
ATOM 2257 O O . LYS A 1 280 ? -4.256 20.343 -10.427 1.00 96.44 280 LYS A O 1
ATOM 2262 N N . ASN A 1 281 ? -5.044 19.606 -12.397 1.00 96.12 281 ASN A N 1
ATOM 2263 C CA . ASN A 1 281 ? -6.457 19.800 -12.078 1.00 96.12 281 ASN A CA 1
ATOM 2264 C C . ASN A 1 281 ? -7.049 18.698 -11.171 1.00 96.12 281 ASN A C 1
ATOM 2266 O O . ASN A 1 281 ? -8.198 18.821 -10.730 1.00 96.12 281 ASN A O 1
ATOM 2270 N N . ARG A 1 282 ? -6.296 17.635 -10.841 1.00 95.56 282 ARG A N 1
ATOM 2271 C CA . ARG A 1 282 ? -6.777 16.559 -9.958 1.00 95.56 282 ARG A CA 1
ATOM 2272 C C . ARG A 1 282 ? -6.800 16.993 -8.491 1.00 95.56 282 ARG A C 1
ATOM 2274 O O . ARG A 1 282 ? -5.770 17.247 -7.876 1.00 95.56 282 ARG A O 1
ATOM 2281 N N . LYS A 1 283 ? -7.996 17.010 -7.890 1.00 92.00 283 LYS A N 1
ATOM 2282 C CA . LYS A 1 283 ? -8.237 17.527 -6.525 1.00 92.00 283 LYS A CA 1
ATOM 2283 C C . LYS A 1 283 ? -7.625 16.687 -5.398 1.00 92.00 283 LYS A C 1
ATOM 2285 O O . LYS A 1 283 ? -7.387 17.224 -4.320 1.00 92.00 283 LYS A O 1
ATOM 2290 N N . LYS A 1 284 ? -7.453 15.375 -5.600 1.00 89.44 284 LYS A N 1
ATOM 2291 C CA . LYS A 1 284 ? -6.943 14.452 -4.567 1.00 89.44 284 LYS A CA 1
ATOM 2292 C C . LYS A 1 284 ? -5.419 14.303 -4.587 1.00 89.44 284 LYS A C 1
ATOM 2294 O O . LYS A 1 284 ? -4.854 13.825 -3.606 1.00 89.44 284 LYS A O 1
ATOM 2299 N N . MET A 1 285 ? -4.763 14.710 -5.672 1.00 96.12 285 MET A N 1
ATOM 2300 C CA . MET A 1 285 ? -3.315 14.605 -5.810 1.00 96.12 285 MET A CA 1
ATOM 2301 C C . MET A 1 285 ? -2.620 15.610 -4.888 1.00 96.12 285 MET A C 1
ATOM 2303 O O . MET A 1 285 ? -2.889 16.808 -4.927 1.00 96.12 285 MET A O 1
ATOM 2307 N N . HIS A 1 286 ? -1.703 15.123 -4.056 1.00 94.50 286 HIS A N 1
ATOM 2308 C CA . HIS A 1 286 ? -0.979 15.942 -3.092 1.00 94.50 286 HIS A CA 1
ATOM 2309 C C . HIS A 1 286 ? 0.088 16.812 -3.762 1.00 94.50 286 HIS A C 1
ATOM 2311 O O . HIS A 1 286 ? 0.198 18.001 -3.464 1.00 94.50 286 HIS A O 1
ATOM 2317 N N . LYS A 1 287 ? 0.900 16.210 -4.640 1.00 97.44 287 LYS A N 1
ATOM 2318 C CA . LYS A 1 287 ? 1.996 16.868 -5.364 1.00 97.44 287 LYS A CA 1
ATOM 2319 C C . LYS A 1 287 ? 2.199 16.226 -6.734 1.00 97.44 287 LYS A C 1
ATOM 2321 O O . LYS A 1 287 ? 1.894 15.053 -6.930 1.00 97.44 287 LYS A O 1
ATOM 2326 N N . LEU A 1 288 ? 2.774 17.000 -7.647 1.00 98.00 288 LEU A N 1
ATOM 2327 C CA . LEU A 1 288 ? 3.141 16.582 -8.994 1.00 98.00 288 LEU A CA 1
ATOM 2328 C C . LEU A 1 288 ? 4.561 17.063 -9.292 1.00 98.00 288 LEU A C 1
ATOM 2330 O O . LEU A 1 288 ? 4.879 18.228 -9.042 1.00 98.00 288 LEU A O 1
ATOM 2334 N N . SER A 1 289 ? 5.405 16.183 -9.821 1.00 98.25 289 SER A N 1
ATOM 2335 C CA . SER A 1 289 ? 6.758 16.515 -10.266 1.00 98.25 289 SER A CA 1
ATOM 2336 C C . SER A 1 289 ? 7.003 15.935 -11.651 1.00 98.25 289 SER A C 1
ATOM 2338 O O . SER A 1 289 ? 6.617 14.805 -11.930 1.00 98.25 289 SER A O 1
ATOM 2340 N N . PHE A 1 290 ? 7.699 16.694 -12.489 1.00 97.75 290 PHE A N 1
ATOM 2341 C CA . PHE A 1 290 ? 8.139 16.252 -13.808 1.00 97.75 290 PHE A CA 1
ATOM 2342 C C . PHE A 1 290 ? 9.655 16.148 -13.821 1.00 97.75 290 PHE A C 1
ATOM 2344 O O . PHE A 1 290 ? 10.333 17.044 -13.314 1.00 97.75 290 PHE A O 1
ATOM 2351 N N . LEU A 1 291 ? 10.172 15.062 -14.384 1.00 97.69 291 LEU A N 1
ATOM 2352 C CA . LEU A 1 291 ? 11.589 14.853 -14.629 1.00 97.69 291 LEU A CA 1
ATOM 2353 C C . LEU A 1 291 ? 11.823 14.724 -16.130 1.00 97.69 291 LEU A C 1
ATOM 2355 O O . LEU A 1 291 ? 11.090 14.033 -16.837 1.00 97.69 291 LEU A O 1
ATOM 2359 N N . ARG A 1 292 ? 12.855 15.417 -16.598 1.00 96.19 292 ARG A N 1
ATOM 2360 C CA . ARG A 1 292 ? 13.371 15.291 -17.954 1.00 96.19 292 ARG A CA 1
ATOM 2361 C C . ARG A 1 292 ? 14.404 14.176 -17.952 1.00 96.19 292 ARG A C 1
ATOM 2363 O O . ARG A 1 292 ? 15.374 14.252 -17.196 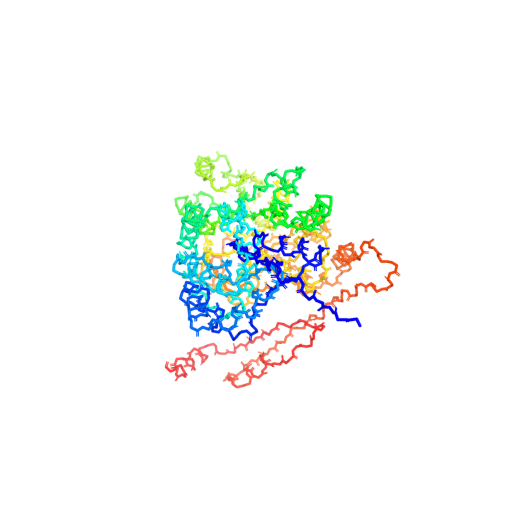1.00 96.19 292 ARG A O 1
ATOM 2370 N N . ASN A 1 293 ? 14.187 13.149 -18.763 1.00 93.12 293 ASN A N 1
ATOM 2371 C CA . ASN A 1 293 ? 15.165 12.083 -18.936 1.00 93.12 293 ASN A CA 1
ATOM 2372 C C . ASN A 1 293 ? 16.433 12.651 -19.585 1.00 93.12 293 ASN A C 1
ATOM 2374 O O . ASN A 1 293 ? 16.349 13.606 -20.357 1.00 93.12 293 ASN A O 1
ATOM 2378 N N . PRO A 1 294 ? 17.616 12.091 -19.293 1.00 90.19 294 PRO A N 1
ATOM 2379 C CA . PRO A 1 294 ? 18.838 12.529 -19.948 1.00 90.19 294 PRO A CA 1
ATOM 2380 C C . PRO A 1 294 ? 18.753 12.308 -21.471 1.00 90.19 294 PRO A C 1
ATOM 2382 O O . PRO A 1 294 ? 18.187 11.298 -21.910 1.00 90.19 294 PRO A O 1
ATOM 2385 N N . PRO A 1 295 ? 19.329 13.213 -22.285 1.00 89.88 295 PRO A N 1
ATOM 2386 C CA . PRO A 1 295 ? 19.407 13.022 -23.726 1.00 89.88 295 PRO A CA 1
ATOM 2387 C C . PRO A 1 295 ? 20.213 11.760 -24.047 1.00 89.88 295 PRO A C 1
ATOM 2389 O O . PRO A 1 295 ? 21.163 11.410 -23.344 1.00 89.88 295 PRO A O 1
ATOM 2392 N N . ARG A 1 296 ? 19.855 11.087 -25.142 1.00 86.38 296 ARG A N 1
ATOM 2393 C CA . ARG A 1 296 ? 20.492 9.836 -25.575 1.00 86.38 296 ARG A CA 1
ATOM 2394 C C . ARG A 1 296 ? 20.799 9.848 -27.061 1.00 86.38 296 ARG A C 1
ATOM 2396 O O . ARG A 1 296 ? 20.058 10.425 -27.857 1.00 86.38 296 ARG A O 1
ATOM 2403 N N . ALA A 1 297 ? 21.868 9.159 -27.441 1.00 87.88 297 ALA A N 1
ATOM 2404 C CA . ALA A 1 297 ? 22.159 8.934 -28.848 1.00 87.88 297 ALA A CA 1
ATOM 2405 C C . ALA A 1 297 ? 21.152 7.941 -29.455 1.00 87.88 297 ALA A C 1
ATOM 2407 O O . ALA A 1 297 ? 20.667 7.020 -28.791 1.00 87.88 297 ALA A O 1
ATOM 2408 N N . LYS A 1 298 ? 20.851 8.106 -30.746 1.00 85.00 298 LYS A N 1
ATOM 2409 C CA . LYS A 1 298 ? 19.981 7.181 -31.482 1.00 85.00 298 LYS A CA 1
ATOM 2410 C C . LYS A 1 298 ? 20.564 5.763 -31.433 1.00 85.00 298 LYS A C 1
ATOM 2412 O O . LYS A 1 298 ? 21.736 5.571 -31.739 1.00 85.00 298 LYS A O 1
ATOM 2417 N N . GLY A 1 299 ? 19.734 4.783 -31.076 1.00 84.69 299 GLY A N 1
ATOM 2418 C CA . GLY A 1 299 ? 20.131 3.375 -30.967 1.00 84.69 299 GLY A CA 1
ATOM 2419 C C . GLY A 1 299 ? 20.739 2.980 -29.619 1.00 84.69 299 GLY A C 1
ATOM 2420 O O . GLY A 1 299 ? 21.032 1.806 -29.427 1.00 84.69 299 GLY A O 1
ATOM 2421 N N . GLN A 1 300 ? 20.908 3.915 -28.674 1.00 88.25 300 GLN A N 1
ATOM 2422 C CA . GLN A 1 300 ? 21.264 3.540 -27.309 1.00 88.25 300 GLN A CA 1
ATOM 2423 C C . GLN A 1 300 ? 20.038 3.031 -26.531 1.00 88.25 300 GLN A C 1
ATOM 2425 O O . GLN A 1 300 ? 18.945 3.599 -26.665 1.00 88.25 300 GLN A O 1
ATOM 2430 N N . PRO A 1 301 ? 20.216 1.996 -25.690 1.00 87.75 301 PRO A N 1
ATOM 2431 C CA . PRO A 1 301 ? 19.176 1.514 -24.789 1.00 87.75 301 PRO A CA 1
ATOM 2432 C C . PRO A 1 301 ? 18.711 2.617 -23.836 1.00 87.75 301 PRO A C 1
ATOM 2434 O O . PRO A 1 301 ? 19.508 3.449 -23.402 1.00 87.75 301 PRO A O 1
ATOM 2437 N N . ILE A 1 302 ? 17.426 2.618 -23.476 1.00 88.69 302 ILE A N 1
ATOM 2438 C CA . ILE A 1 302 ? 16.924 3.545 -22.453 1.00 88.69 302 ILE A CA 1
ATOM 2439 C C . ILE A 1 302 ? 17.354 3.047 -21.078 1.00 88.69 302 ILE A C 1
ATOM 2441 O O . ILE A 1 302 ? 16.982 1.930 -20.737 1.00 88.69 302 ILE A O 1
ATOM 2445 N N . PRO A 1 303 ? 18.041 3.852 -20.252 1.00 92.06 303 PRO A N 1
ATOM 2446 C CA . PRO A 1 303 ? 18.423 3.455 -18.902 1.00 92.06 303 PRO A CA 1
ATOM 2447 C C . PRO A 1 303 ? 17.236 3.603 -17.927 1.00 92.06 303 PRO A C 1
ATOM 2449 O O . PRO A 1 303 ? 17.260 4.458 -17.038 1.00 92.06 303 PRO A O 1
ATOM 2452 N N . ILE A 1 304 ? 16.168 2.807 -18.103 1.00 91.94 304 ILE A N 1
ATOM 2453 C CA . ILE A 1 304 ? 14.920 2.937 -17.320 1.00 91.94 304 ILE A CA 1
ATOM 2454 C C . ILE A 1 304 ? 15.174 2.850 -15.814 1.00 91.94 304 ILE A C 1
ATOM 2456 O O . ILE A 1 304 ? 14.564 3.590 -15.051 1.00 91.94 304 ILE A O 1
ATOM 2460 N N . CYS A 1 305 ? 16.140 2.035 -15.384 1.00 94.06 305 CYS A N 1
ATOM 2461 C CA . CYS A 1 305 ? 16.453 1.849 -13.973 1.00 94.06 305 CYS A CA 1
ATOM 2462 C C . CYS A 1 305 ? 17.074 3.118 -13.365 1.00 94.06 305 CYS A C 1
ATOM 2464 O O . CYS A 1 305 ? 16.806 3.446 -12.209 1.00 94.06 305 CYS A O 1
ATOM 2466 N N . MET A 1 306 ? 17.847 3.883 -14.147 1.00 94.38 306 MET A N 1
ATOM 2467 C CA . MET A 1 306 ? 18.386 5.178 -13.711 1.00 94.38 306 MET A CA 1
ATOM 2468 C C . MET A 1 306 ? 17.306 6.258 -13.655 1.00 94.38 306 MET A C 1
ATOM 2470 O O . MET A 1 306 ? 17.310 7.090 -12.746 1.00 94.38 306 MET A O 1
ATOM 2474 N N . ILE A 1 307 ? 16.358 6.225 -14.593 1.00 95.06 307 ILE A N 1
ATOM 2475 C CA . ILE A 1 307 ? 15.188 7.111 -14.584 1.00 95.06 307 ILE A CA 1
ATOM 2476 C C . ILE A 1 307 ? 14.344 6.828 -13.336 1.00 95.06 307 ILE A C 1
ATOM 2478 O O . ILE A 1 307 ? 14.064 7.737 -12.557 1.00 95.06 307 ILE A O 1
ATOM 2482 N N . TRP A 1 308 ? 14.022 5.560 -13.084 1.00 95.50 308 TRP A N 1
ATOM 2483 C CA . TRP A 1 308 ? 13.308 5.096 -11.896 1.00 95.50 308 TRP A CA 1
ATOM 2484 C C . TRP A 1 308 ? 14.003 5.493 -10.595 1.00 95.50 308 TRP A C 1
ATOM 2486 O O . TRP A 1 308 ? 13.349 6.024 -9.697 1.00 95.50 308 TRP A O 1
ATOM 2496 N N . LYS A 1 309 ? 15.329 5.342 -10.513 1.00 96.12 309 LYS A N 1
ATOM 2497 C CA . LYS A 1 309 ? 16.134 5.868 -9.402 1.00 96.12 309 LYS A CA 1
ATOM 2498 C C . LYS A 1 309 ? 15.900 7.369 -9.194 1.00 96.12 309 LYS A C 1
ATOM 2500 O O . LYS A 1 309 ? 15.579 7.781 -8.081 1.00 96.12 309 LYS A O 1
ATOM 2505 N N . ALA A 1 310 ? 16.030 8.189 -10.240 1.00 97.06 310 ALA A N 1
ATOM 2506 C CA . ALA A 1 310 ? 15.856 9.640 -10.134 1.00 97.06 310 ALA A CA 1
ATOM 2507 C C . ALA A 1 310 ? 14.434 10.020 -9.686 1.00 97.06 310 ALA A C 1
ATOM 2509 O O . ALA A 1 310 ? 14.255 10.888 -8.829 1.00 97.06 310 ALA A O 1
ATOM 2510 N N . MET A 1 311 ? 13.422 9.330 -10.217 1.00 98.12 311 MET A N 1
ATOM 2511 C CA . MET A 1 311 ? 12.023 9.508 -9.831 1.00 98.12 311 MET A CA 1
ATOM 2512 C C . MET A 1 311 ? 11.771 9.136 -8.370 1.00 98.12 311 MET A C 1
ATOM 2514 O O . MET A 1 311 ? 11.108 9.890 -7.658 1.00 98.12 311 MET A O 1
ATOM 2518 N N . ALA A 1 312 ? 12.318 8.007 -7.913 1.00 97.88 312 ALA A N 1
ATOM 2519 C CA . ALA A 1 312 ? 12.180 7.545 -6.539 1.00 97.88 312 ALA A CA 1
ATOM 2520 C C . ALA A 1 312 ? 12.839 8.516 -5.553 1.00 97.88 312 ALA A C 1
ATOM 2522 O O . ALA A 1 312 ? 12.183 8.952 -4.606 1.00 97.88 312 ALA A O 1
ATOM 2523 N N . CYS A 1 313 ? 14.085 8.934 -5.809 1.00 97.69 313 CYS A N 1
ATOM 2524 C CA . CYS A 1 313 ? 14.759 9.961 -5.009 1.00 97.69 313 CYS A CA 1
ATOM 2525 C C . CYS A 1 313 ? 13.906 11.235 -4.938 1.00 97.69 313 CYS A C 1
ATOM 2527 O O . CYS A 1 313 ? 13.610 11.721 -3.845 1.00 97.69 313 CYS A O 1
ATOM 2529 N N . ARG A 1 314 ? 13.405 11.715 -6.087 1.00 98.12 314 ARG A N 1
ATOM 2530 C CA . ARG A 1 314 ? 12.551 12.905 -6.135 1.00 98.12 314 ARG A CA 1
ATOM 2531 C C . ARG A 1 314 ? 11.275 12.744 -5.312 1.00 98.12 314 ARG A C 1
ATOM 2533 O O . ARG A 1 314 ? 10.902 13.663 -4.588 1.00 98.12 314 ARG A O 1
ATOM 2540 N N . ALA A 1 315 ? 10.604 11.599 -5.409 1.00 98.38 315 ALA A N 1
ATOM 2541 C CA . ALA A 1 315 ? 9.404 11.300 -4.635 1.00 98.38 315 ALA A CA 1
ATOM 2542 C C . ALA A 1 315 ? 9.677 11.315 -3.120 1.00 98.38 315 ALA A C 1
ATOM 2544 O O . ALA A 1 315 ? 8.914 11.913 -2.351 1.00 98.38 315 ALA A O 1
ATOM 2545 N N . PHE A 1 316 ? 10.784 10.712 -2.679 1.00 98.00 316 PHE A N 1
ATOM 2546 C CA . PHE A 1 316 ? 11.176 10.718 -1.272 1.00 98.00 316 PHE A CA 1
ATOM 2547 C C . PHE A 1 316 ? 11.552 12.120 -0.774 1.00 98.00 316 PHE A C 1
ATOM 2549 O O . PHE A 1 316 ? 11.138 12.497 0.325 1.00 98.00 316 PHE A O 1
ATOM 2556 N N . GLU A 1 317 ? 12.237 12.941 -1.568 1.00 96.81 317 GLU A N 1
ATOM 2557 C CA . GLU A 1 317 ? 12.521 14.343 -1.219 1.00 96.81 317 GLU A CA 1
ATOM 2558 C C . GLU A 1 317 ? 11.246 15.157 -0.960 1.00 96.81 317 GLU A C 1
ATOM 2560 O O . GLU A 1 317 ? 11.205 15.989 -0.055 1.00 96.81 317 GLU A O 1
ATOM 2565 N N . ILE A 1 318 ? 10.179 14.911 -1.728 1.00 97.25 318 ILE A N 1
ATOM 2566 C CA . ILE A 1 318 ? 8.924 15.670 -1.613 1.00 97.25 318 ILE A CA 1
ATOM 2567 C C . ILE A 1 318 ? 7.915 15.070 -0.623 1.00 97.25 318 ILE A C 1
ATOM 2569 O O . ILE A 1 318 ? 6.828 15.639 -0.467 1.00 97.25 318 ILE A O 1
ATOM 2573 N N . GLY A 1 319 ? 8.272 13.987 0.076 1.00 96.38 319 GLY A N 1
ATOM 2574 C CA . GLY A 1 319 ? 7.512 13.464 1.219 1.00 96.38 319 GLY A CA 1
ATOM 2575 C C . GLY A 1 319 ? 6.871 12.085 1.048 1.00 96.38 319 GLY A C 1
ATOM 2576 O O . GLY A 1 319 ? 6.115 11.687 1.926 1.00 96.38 319 GLY A O 1
ATOM 2577 N N . ALA A 1 320 ? 7.172 11.330 -0.014 1.00 98.06 320 ALA A N 1
ATOM 2578 C CA . ALA A 1 320 ? 6.604 9.990 -0.215 1.00 98.06 320 ALA A CA 1
ATOM 2579 C C . ALA A 1 320 ? 6.964 9.006 0.916 1.00 98.06 320 ALA A C 1
ATOM 2581 O O . ALA A 1 320 ? 8.114 8.937 1.344 1.00 98.06 320 ALA A O 1
ATOM 2582 N N . SER A 1 321 ? 6.010 8.226 1.401 1.00 97.69 321 SER A N 1
ATOM 2583 C CA . SER A 1 321 ? 6.216 7.139 2.367 1.00 97.69 321 SER A CA 1
ATOM 2584 C C . SER A 1 321 ? 6.673 5.850 1.688 1.00 97.69 321 SER A C 1
ATOM 2586 O O . SER A 1 321 ? 7.465 5.104 2.261 1.00 97.69 321 SER A O 1
ATOM 2588 N N . TRP A 1 322 ? 6.224 5.625 0.456 1.00 98.44 322 TRP A N 1
ATOM 2589 C CA . TRP A 1 322 ? 6.694 4.578 -0.447 1.00 98.44 322 TRP A CA 1
ATOM 2590 C C . TRP A 1 322 ? 6.545 5.031 -1.897 1.00 98.44 322 TRP A C 1
ATOM 2592 O O . TRP A 1 322 ? 5.830 5.992 -2.189 1.00 98.44 322 TRP A O 1
ATOM 2602 N N . VAL A 1 323 ? 7.220 4.325 -2.795 1.00 98.50 323 VAL A N 1
ATOM 2603 C CA . VAL A 1 323 ? 7.158 4.541 -4.242 1.00 98.50 323 VAL A CA 1
ATOM 2604 C C . VAL A 1 323 ? 6.670 3.284 -4.949 1.00 98.50 323 VAL A C 1
ATOM 2606 O O . VAL A 1 323 ? 6.926 2.177 -4.479 1.00 98.50 323 VAL A O 1
ATOM 2609 N N . ILE A 1 324 ? 5.992 3.467 -6.078 1.00 97.31 324 ILE A N 1
ATOM 2610 C CA . ILE A 1 324 ? 5.516 2.404 -6.963 1.00 97.31 324 ILE A CA 1
ATOM 2611 C C . ILE A 1 324 ? 5.953 2.750 -8.383 1.00 97.31 324 ILE A C 1
ATOM 2613 O O . ILE A 1 324 ? 5.659 3.843 -8.868 1.00 97.31 324 ILE A O 1
ATOM 2617 N N . PHE A 1 325 ? 6.641 1.829 -9.047 1.00 93.88 325 PHE A N 1
ATOM 2618 C CA . PHE A 1 325 ? 7.020 1.966 -10.453 1.00 93.88 325 PHE A CA 1
ATOM 2619 C C . PHE A 1 325 ? 5.867 1.484 -11.308 1.00 93.88 325 PHE A C 1
ATOM 2621 O O . PHE A 1 325 ? 5.500 0.328 -11.170 1.00 93.88 325 PHE A O 1
ATOM 2628 N N . LEU A 1 326 ? 5.280 2.339 -12.145 1.00 92.62 326 LEU A N 1
ATOM 2629 C CA . LEU A 1 326 ? 4.142 1.981 -12.990 1.00 92.62 326 LEU A CA 1
ATOM 2630 C C . LEU A 1 326 ? 4.384 2.411 -14.441 1.00 92.62 326 LEU A C 1
ATOM 2632 O O . LEU A 1 326 ? 4.935 3.480 -14.714 1.00 92.62 326 LEU A O 1
ATOM 2636 N N . GLY A 1 327 ? 3.938 1.570 -15.372 1.00 88.38 327 GLY A N 1
ATOM 2637 C CA . GLY A 1 327 ? 3.777 1.950 -16.773 1.00 88.38 327 GLY A CA 1
ATOM 2638 C C . GLY A 1 327 ? 2.556 2.849 -16.966 1.00 88.38 327 GLY A C 1
ATOM 2639 O O . GLY A 1 327 ? 1.657 2.896 -16.125 1.00 88.38 327 GLY A O 1
ATOM 2640 N N . ASP A 1 328 ? 2.518 3.558 -18.089 1.00 87.12 328 ASP A N 1
ATOM 2641 C CA . ASP A 1 328 ? 1.374 4.368 -18.514 1.00 87.12 328 ASP A CA 1
ATOM 2642 C C . ASP A 1 328 ? 0.134 3.532 -18.870 1.00 87.12 328 ASP A C 1
ATOM 2644 O O . ASP A 1 328 ? -0.958 4.074 -18.949 1.00 87.12 328 ASP A O 1
ATOM 2648 N N . ASP A 1 329 ? 0.289 2.224 -19.041 1.00 88.19 329 ASP A N 1
ATOM 2649 C CA . ASP A 1 329 ? -0.703 1.247 -19.495 1.00 88.19 329 ASP A CA 1
ATOM 2650 C C . ASP A 1 329 ? -1.175 0.273 -18.397 1.00 88.19 329 ASP A C 1
ATOM 2652 O O . ASP A 1 329 ? -1.891 -0.706 -18.652 1.00 88.19 329 ASP A O 1
ATOM 2656 N N . VAL A 1 330 ? -0.766 0.544 -17.161 1.00 92.44 330 VAL A N 1
ATOM 2657 C CA . VAL A 1 330 ? -1.140 -0.231 -15.985 1.00 92.44 330 VAL A CA 1
ATOM 2658 C C . VAL A 1 330 ? -2.550 0.131 -15.520 1.00 92.44 330 VAL A C 1
ATOM 2660 O O . VAL A 1 330 ? -2.925 1.301 -15.465 1.00 92.44 330 VAL A O 1
ATOM 2663 N N . ARG A 1 331 ? -3.314 -0.880 -15.098 1.00 94.56 331 ARG A N 1
ATOM 2664 C CA . ARG A 1 331 ? -4.581 -0.722 -14.367 1.00 94.56 331 ARG A CA 1
ATOM 2665 C C . ARG A 1 331 ? -4.508 -1.430 -13.023 1.00 94.56 331 ARG A C 1
ATOM 2667 O O . ARG A 1 331 ? -3.928 -2.512 -12.932 1.00 94.56 331 ARG A O 1
ATOM 2674 N N . ILE A 1 332 ? -5.112 -0.835 -11.995 1.00 94.56 332 ILE A N 1
ATOM 2675 C CA . ILE A 1 332 ? -5.174 -1.413 -10.647 1.00 94.56 332 ILE A CA 1
ATOM 2676 C C . ILE A 1 332 ? -6.624 -1.791 -10.358 1.00 94.56 332 ILE A C 1
ATOM 2678 O O . ILE A 1 332 ? -7.489 -0.942 -10.166 1.00 94.56 332 ILE A O 1
ATOM 2682 N N . HIS A 1 333 ? -6.892 -3.092 -10.281 1.00 91.81 333 HIS A N 1
ATOM 2683 C CA . HIS A 1 333 ? -8.241 -3.645 -10.135 1.00 91.81 333 HIS A CA 1
ATOM 2684 C C . HIS A 1 333 ? -8.630 -3.789 -8.664 1.00 91.81 333 HIS A C 1
ATOM 2686 O O . HIS A 1 333 ? -9.025 -4.864 -8.209 1.00 91.81 333 HIS A O 1
ATOM 2692 N N . CYS A 1 334 ? -8.450 -2.724 -7.880 1.00 88.38 334 CYS A N 1
ATOM 2693 C CA . CYS A 1 334 ? -8.680 -2.765 -6.441 1.00 88.38 334 CYS A CA 1
ATOM 2694 C C . CYS A 1 334 ? -8.952 -1.377 -5.847 1.00 88.38 334 CYS A C 1
ATOM 2696 O O . CYS A 1 334 ? -8.054 -0.549 -5.743 1.00 88.38 334 CYS A O 1
ATOM 2698 N N . ALA A 1 335 ? -10.173 -1.158 -5.350 1.00 86.00 335 ALA A N 1
ATOM 2699 C CA . ALA A 1 335 ? -10.586 0.093 -4.698 1.00 86.00 335 ALA A CA 1
ATOM 2700 C C . ALA A 1 335 ? -9.995 0.303 -3.283 1.00 86.00 335 ALA A C 1
ATOM 2702 O O . ALA A 1 335 ? -10.365 1.239 -2.571 1.00 86.00 335 ALA A O 1
ATOM 2703 N N . TYR A 1 336 ? -9.132 -0.607 -2.831 1.00 85.75 336 TYR A N 1
ATOM 2704 C CA . TYR A 1 336 ? -8.494 -0.578 -1.516 1.00 85.75 336 TYR A CA 1
ATOM 2705 C C . TYR A 1 336 ? -6.980 -0.844 -1.592 1.00 85.75 336 TYR A C 1
ATOM 2707 O O . TYR A 1 336 ? -6.371 -1.279 -0.612 1.00 85.75 336 TYR A O 1
ATOM 2715 N N . HIS A 1 337 ? -6.352 -0.599 -2.751 1.00 92.94 337 HIS A N 1
ATOM 2716 C CA . HIS A 1 337 ? -4.937 -0.913 -2.994 1.00 92.94 337 HIS A CA 1
ATOM 2717 C C . HIS A 1 337 ? -4.006 -0.209 -1.999 1.00 92.94 337 HIS A C 1
ATOM 2719 O O . HIS A 1 337 ? -3.177 -0.866 -1.371 1.00 92.94 337 HIS A O 1
ATOM 2725 N N . TYR A 1 338 ? -4.193 1.098 -1.795 1.00 93.31 338 TYR A N 1
ATOM 2726 C CA . TYR A 1 338 ? -3.383 1.935 -0.908 1.00 93.31 338 TYR A CA 1
ATOM 2727 C C . TYR A 1 338 ? -3.386 1.375 0.517 1.00 93.31 338 TYR A C 1
ATOM 2729 O O . TYR A 1 338 ? -2.358 1.254 1.184 1.00 93.31 338 TYR A O 1
ATOM 2737 N N . ARG A 1 339 ? -4.562 0.951 0.971 1.00 88.19 339 ARG A N 1
ATOM 2738 C CA . ARG A 1 339 ? -4.770 0.315 2.269 1.00 88.19 339 ARG A CA 1
ATOM 2739 C C . ARG A 1 339 ? -4.118 -1.055 2.394 1.00 88.19 339 ARG A C 1
ATOM 2741 O O . ARG A 1 339 ? -3.544 -1.356 3.445 1.00 88.19 339 ARG A O 1
ATOM 2748 N N . SER A 1 340 ? -4.179 -1.873 1.351 1.00 89.56 340 SER A N 1
ATOM 2749 C CA . SER A 1 340 ? -3.478 -3.158 1.304 1.00 89.56 340 SER A CA 1
ATOM 2750 C C . SER A 1 340 ? -1.961 -2.985 1.345 1.00 89.56 340 SER A C 1
ATOM 2752 O O . SER A 1 340 ? -1.301 -3.664 2.130 1.00 89.56 340 SER A O 1
ATOM 2754 N N . ILE A 1 341 ? -1.417 -2.037 0.577 1.00 94.94 341 ILE A N 1
ATOM 2755 C CA . ILE A 1 341 ? 0.007 -1.669 0.602 1.00 94.94 341 ILE A CA 1
ATOM 2756 C C . ILE A 1 341 ? 0.411 -1.243 2.005 1.00 94.94 341 ILE A C 1
ATOM 2758 O O . ILE A 1 341 ? 1.366 -1.756 2.589 1.00 94.94 341 ILE A O 1
ATOM 2762 N N . TYR A 1 342 ? -0.351 -0.311 2.565 1.00 92.69 342 TYR A N 1
ATOM 2763 C CA . TYR A 1 342 ? -0.062 0.226 3.872 1.00 92.69 342 TYR A CA 1
ATOM 2764 C C . TYR A 1 342 ? -0.096 -0.868 4.946 1.00 92.69 342 TYR A C 1
ATOM 2766 O O . TYR A 1 342 ? 0.816 -0.948 5.767 1.00 92.69 342 TYR A O 1
ATOM 2774 N N . ARG A 1 343 ? -1.080 -1.780 4.899 1.00 89.00 343 ARG A N 1
ATOM 2775 C CA . ARG A 1 343 ? -1.115 -2.931 5.810 1.00 89.00 343 ARG A CA 1
ATOM 2776 C C . ARG A 1 343 ? 0.109 -3.822 5.653 1.00 89.00 343 ARG A C 1
ATOM 2778 O O . ARG A 1 343 ? 0.646 -4.239 6.671 1.00 89.00 343 ARG A O 1
ATOM 2785 N N . ALA A 1 344 ? 0.562 -4.090 4.431 1.00 94.12 344 ALA A N 1
ATOM 2786 C CA . ALA A 1 344 ? 1.749 -4.910 4.225 1.00 94.12 344 ALA A CA 1
ATOM 2787 C C . ALA A 1 344 ? 2.971 -4.320 4.952 1.00 94.12 344 ALA A C 1
ATOM 2789 O O . ALA A 1 344 ? 3.688 -5.055 5.624 1.00 94.12 344 ALA A O 1
ATOM 2790 N N . PHE A 1 345 ? 3.161 -2.996 4.919 1.00 95.62 345 PHE A N 1
ATOM 2791 C CA . PHE A 1 345 ? 4.217 -2.340 5.701 1.00 95.62 345 PHE A CA 1
ATOM 2792 C C . PHE A 1 345 ? 4.031 -2.481 7.217 1.00 95.62 345 PHE A C 1
ATOM 2794 O O . PHE A 1 345 ? 5.014 -2.651 7.937 1.00 95.62 345 PHE A O 1
ATOM 2801 N N . LEU A 1 346 ? 2.794 -2.441 7.711 1.00 90.19 346 LEU A N 1
ATOM 2802 C CA . LEU A 1 346 ? 2.499 -2.643 9.132 1.00 90.19 346 LEU A CA 1
ATOM 2803 C C . LEU A 1 346 ? 2.755 -4.082 9.584 1.00 90.19 346 LEU A C 1
ATOM 2805 O O . LEU A 1 346 ? 3.371 -4.283 10.625 1.00 90.19 346 LEU A O 1
ATOM 2809 N N . ASP A 1 347 ? 2.339 -5.067 8.787 1.00 88.94 347 ASP A N 1
ATOM 2810 C CA . ASP A 1 347 ? 2.610 -6.485 9.043 1.00 88.94 347 ASP A CA 1
ATOM 2811 C C . ASP A 1 347 ? 4.120 -6.747 9.072 1.00 88.94 347 ASP A C 1
ATOM 2813 O O . ASP A 1 347 ? 4.622 -7.468 9.935 1.00 88.94 347 ASP A O 1
ATOM 2817 N N . ILE A 1 348 ? 4.871 -6.106 8.170 1.00 94.25 348 ILE A N 1
ATOM 2818 C CA . ILE A 1 348 ? 6.333 -6.157 8.183 1.00 94.25 348 ILE A CA 1
ATOM 2819 C C . ILE A 1 348 ? 6.881 -5.535 9.471 1.00 94.25 348 ILE A C 1
ATOM 2821 O O . ILE A 1 348 ? 7.677 -6.179 10.153 1.00 94.25 348 ILE A O 1
ATOM 2825 N N . LYS A 1 349 ? 6.442 -4.323 9.831 1.00 92.25 349 LYS A N 1
ATOM 2826 C CA . LYS A 1 349 ? 6.844 -3.641 11.071 1.00 92.25 349 LYS A CA 1
ATOM 2827 C C . LYS A 1 349 ? 6.592 -4.512 12.305 1.00 92.25 349 LYS A C 1
ATOM 2829 O O . LYS A 1 349 ? 7.496 -4.649 13.126 1.00 92.25 349 LYS A O 1
ATOM 2834 N N . GLU A 1 350 ? 5.417 -5.130 12.411 1.00 87.50 350 GLU A N 1
ATOM 2835 C CA . GLU A 1 350 ? 5.061 -6.036 13.508 1.00 87.50 350 GLU A CA 1
ATOM 2836 C C . GLU A 1 350 ? 5.953 -7.284 13.514 1.00 87.50 350 GLU A C 1
ATOM 2838 O O . GLU A 1 350 ? 6.585 -7.585 14.526 1.00 87.50 350 GLU A O 1
ATOM 2843 N N . SER A 1 351 ? 6.078 -7.969 12.372 1.00 88.88 351 SER A N 1
ATOM 2844 C CA . SER A 1 351 ? 6.869 -9.204 12.266 1.00 88.88 351 SER A CA 1
ATOM 2845 C C . SER A 1 351 ? 8.356 -9.002 12.569 1.00 88.88 351 SER A C 1
ATOM 2847 O O . SER A 1 351 ? 9.004 -9.890 13.122 1.00 88.88 351 SER A O 1
ATOM 2849 N N . LEU A 1 352 ? 8.889 -7.819 12.253 1.00 90.81 352 LEU A N 1
ATOM 2850 C CA . LEU A 1 352 ? 10.273 -7.438 12.521 1.00 90.81 352 LEU A CA 1
ATOM 2851 C C . LEU A 1 352 ? 10.442 -6.678 13.838 1.00 90.81 352 LEU A C 1
ATOM 2853 O O . LEU A 1 352 ? 11.552 -6.268 14.158 1.00 90.81 352 LEU A O 1
ATOM 2857 N N . SER A 1 353 ? 9.366 -6.483 14.608 1.00 89.94 353 SER A N 1
ATOM 2858 C CA . SER A 1 353 ? 9.387 -5.738 15.872 1.00 89.94 353 SER A CA 1
ATOM 2859 C C . SER A 1 353 ? 9.993 -4.328 15.752 1.00 89.94 353 S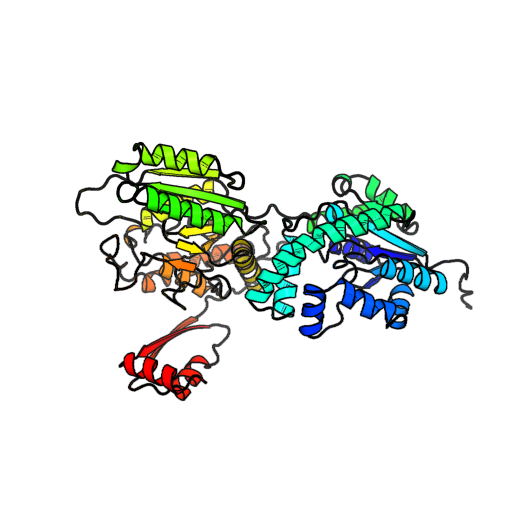ER A C 1
ATOM 2861 O O . SER A 1 353 ? 10.639 -3.844 16.684 1.00 89.94 353 SER A O 1
ATOM 2863 N N . ILE A 1 354 ? 9.785 -3.651 14.618 1.00 90.69 354 ILE A N 1
ATOM 2864 C CA . ILE A 1 354 ? 10.236 -2.270 14.399 1.00 90.69 354 ILE A CA 1
ATOM 2865 C C . ILE A 1 354 ? 9.449 -1.352 15.343 1.00 90.69 354 ILE A C 1
ATOM 2867 O O . ILE A 1 354 ? 8.223 -1.290 15.288 1.00 90.69 354 ILE A O 1
ATOM 2871 N N . GLN A 1 355 ? 10.152 -0.643 16.228 1.00 87.06 355 GLN A N 1
ATOM 2872 C CA . GLN A 1 355 ? 9.537 0.176 17.281 1.00 87.06 355 GLN A CA 1
ATOM 2873 C C . GLN A 1 355 ? 9.282 1.618 16.837 1.00 87.06 355 GLN A C 1
ATOM 2875 O O . GLN A 1 355 ? 8.469 2.326 17.428 1.00 87.06 355 GLN A O 1
ATOM 2880 N N . GLU A 1 356 ? 10.006 2.086 15.823 1.00 88.12 356 GLU A N 1
ATOM 2881 C CA . GLU A 1 356 ? 9.903 3.462 15.357 1.00 88.12 356 GLU A CA 1
ATOM 2882 C C . GLU A 1 356 ? 8.624 3.688 14.532 1.00 88.12 356 GLU A C 1
ATOM 2884 O O . GLU A 1 356 ? 8.227 2.876 13.688 1.00 88.12 356 GLU A O 1
ATOM 2889 N N . GLU A 1 357 ? 7.933 4.794 14.805 1.00 85.62 357 GLU A N 1
ATOM 2890 C CA . GLU A 1 357 ? 6.753 5.210 14.046 1.00 85.62 357 GLU A CA 1
ATOM 2891 C C . GLU A 1 357 ? 7.133 5.845 12.710 1.00 85.62 357 GLU A C 1
ATOM 2893 O O . GLU A 1 357 ? 8.185 6.462 12.575 1.00 85.62 357 GLU A O 1
ATOM 2898 N N . GLY A 1 358 ? 6.273 5.688 11.700 1.00 87.19 358 GLY A N 1
ATOM 2899 C CA . GLY A 1 358 ? 6.520 6.235 10.361 1.00 87.19 358 GLY A CA 1
ATOM 2900 C C . GLY A 1 358 ? 7.641 5.544 9.570 1.00 87.19 358 GLY A C 1
ATOM 2901 O O . GLY A 1 358 ? 8.012 6.025 8.497 1.00 87.19 358 GLY A O 1
ATOM 2902 N N . VAL A 1 359 ? 8.172 4.416 10.057 1.00 93.44 359 VAL A N 1
ATOM 2903 C CA . VAL A 1 359 ? 9.128 3.584 9.317 1.00 93.44 359 VAL A CA 1
ATOM 2904 C C . VAL A 1 359 ? 8.385 2.614 8.404 1.00 93.44 359 VAL A C 1
ATOM 2906 O O . VAL A 1 359 ? 7.750 1.663 8.855 1.00 93.44 359 VAL A O 1
ATOM 2909 N N . TYR A 1 360 ? 8.523 2.836 7.099 1.00 96.44 360 TYR A N 1
ATOM 2910 C CA . TYR A 1 360 ? 8.009 1.961 6.046 1.00 96.44 360 TYR A CA 1
ATOM 2911 C C . TYR A 1 360 ? 9.164 1.126 5.491 1.00 96.44 360 TYR A C 1
ATOM 2913 O O . TYR A 1 360 ? 9.878 1.565 4.586 1.00 96.44 360 TYR A O 1
ATOM 2921 N N . PHE A 1 361 ? 9.397 -0.044 6.091 1.00 97.75 361 PHE A N 1
ATOM 2922 C CA . PHE A 1 361 ? 10.441 -0.990 5.690 1.00 97.75 361 PHE A CA 1
ATOM 2923 C C . PHE A 1 361 ? 9.856 -2.148 4.887 1.00 97.75 361 PHE A C 1
ATOM 2925 O O . PHE A 1 361 ? 8.855 -2.729 5.294 1.00 97.75 361 PHE A O 1
ATOM 2932 N N . GLY A 1 362 ? 10.502 -2.502 3.775 1.00 97.50 362 GLY A N 1
ATOM 2933 C CA . GLY A 1 362 ? 10.115 -3.631 2.935 1.00 97.50 362 GLY A CA 1
ATOM 2934 C C . GLY A 1 362 ? 9.892 -3.272 1.472 1.00 97.50 362 GLY A C 1
ATOM 2935 O O . GLY A 1 362 ? 10.062 -2.123 1.056 1.00 97.50 362 GLY A O 1
ATOM 2936 N N . CYS A 1 363 ? 9.498 -4.294 0.719 1.00 97.94 363 CYS A N 1
ATOM 2937 C CA . CYS A 1 363 ? 9.186 -4.229 -0.700 1.00 97.94 363 CYS A CA 1
ATOM 2938 C C . CYS A 1 363 ? 7.964 -5.107 -1.045 1.00 97.94 363 CYS A C 1
ATOM 2940 O O . CYS A 1 363 ? 8.139 -6.167 -1.653 1.00 97.94 363 CYS A O 1
ATOM 2942 N N . PRO A 1 364 ? 6.734 -4.780 -0.600 1.00 97.56 364 PRO A N 1
ATOM 2943 C CA . PRO A 1 364 ? 5.538 -5.461 -1.098 1.00 97.56 364 PRO A CA 1
ATOM 2944 C C . PRO A 1 364 ? 5.429 -5.366 -2.627 1.00 97.56 364 PRO A C 1
ATOM 2946 O O . PRO A 1 364 ? 6.023 -4.478 -3.232 1.00 97.56 364 PRO A O 1
ATOM 2949 N N . TRP A 1 365 ? 4.668 -6.249 -3.266 1.00 96.31 365 TRP A N 1
ATOM 2950 C CA . TRP A 1 365 ? 4.519 -6.242 -4.728 1.00 96.31 365 TRP A CA 1
ATOM 2951 C C . TRP A 1 365 ? 3.105 -6.641 -5.166 1.00 96.31 365 TRP A C 1
ATOM 2953 O O . TRP A 1 365 ? 2.405 -7.364 -4.449 1.00 96.31 365 TRP A O 1
ATOM 2963 N N . PHE A 1 366 ? 2.668 -6.142 -6.326 1.00 94.81 366 PHE A N 1
ATOM 2964 C CA . PHE A 1 366 ? 1.326 -6.390 -6.868 1.00 94.81 366 PHE A CA 1
ATOM 2965 C C . PHE A 1 366 ? 1.213 -7.752 -7.546 1.00 94.81 366 PHE A C 1
ATOM 2967 O O . PHE A 1 366 ? 2.095 -8.150 -8.299 1.00 94.81 366 PHE A O 1
ATOM 2974 N N . ASN A 1 367 ? 0.076 -8.426 -7.380 1.00 91.44 367 ASN A N 1
ATOM 2975 C CA . ASN A 1 367 ? -0.209 -9.637 -8.140 1.00 91.44 367 ASN A CA 1
ATOM 2976 C C . ASN A 1 367 ? -0.629 -9.279 -9.578 1.00 91.44 367 ASN A C 1
ATOM 2978 O O . ASN A 1 367 ? -1.800 -8.981 -9.828 1.00 91.44 367 ASN A O 1
ATOM 2982 N N . ASP A 1 368 ? 0.329 -9.282 -10.506 1.00 91.75 368 ASP A N 1
ATOM 2983 C CA . ASP A 1 368 ? 0.077 -9.026 -11.925 1.00 91.75 368 ASP A CA 1
ATOM 2984 C C . ASP A 1 368 ? -0.694 -10.187 -12.564 1.00 91.75 368 ASP A C 1
ATOM 2986 O O . ASP A 1 368 ? -0.304 -11.355 -12.495 1.00 91.75 368 ASP A O 1
ATOM 2990 N N . GLU A 1 369 ? -1.815 -9.863 -13.200 1.00 90.44 369 GLU A N 1
ATOM 2991 C CA . GLU A 1 369 ? -2.652 -10.825 -13.903 1.00 90.44 369 GLU A CA 1
ATOM 2992 C C . GLU A 1 369 ? -1.945 -11.455 -15.107 1.00 90.44 369 GLU A C 1
ATOM 2994 O O . GLU A 1 369 ? -2.217 -12.621 -15.410 1.00 90.44 369 GLU A O 1
ATOM 2999 N N . GLY A 1 370 ? -1.027 -10.722 -15.747 1.00 85.81 370 GLY A N 1
ATOM 3000 C CA . GLY A 1 370 ? -0.195 -11.211 -16.845 1.00 85.81 370 GLY A CA 1
ATOM 3001 C C . GLY A 1 370 ? 0.936 -12.136 -16.388 1.00 85.81 370 GLY A C 1
ATOM 3002 O O . GLY A 1 370 ? 1.328 -13.034 -17.131 1.00 85.81 370 GLY A O 1
ATOM 3003 N N . PHE A 1 371 ? 1.411 -11.972 -15.149 1.00 83.88 371 PHE A N 1
ATOM 3004 C CA . PHE A 1 371 ? 2.560 -12.694 -14.590 1.00 83.88 371 PHE A CA 1
ATOM 3005 C C . PHE A 1 371 ? 2.304 -13.165 -13.154 1.00 83.88 371 PHE A C 1
ATOM 3007 O O . PHE A 1 371 ? 3.046 -12.851 -12.221 1.00 83.88 371 PHE A O 1
ATOM 3014 N N . LYS A 1 372 ? 1.243 -13.957 -12.965 1.00 83.62 372 LYS A N 1
ATOM 3015 C CA . LYS A 1 372 ? 0.825 -14.433 -11.637 1.00 83.62 372 LYS A CA 1
ATOM 3016 C C . LYS A 1 372 ? 1.970 -15.108 -10.885 1.00 83.62 372 LYS A C 1
ATOM 3018 O O . LYS A 1 372 ? 2.587 -16.048 -11.381 1.00 83.62 372 LYS A O 1
ATOM 3023 N N . GLY A 1 373 ? 2.199 -14.665 -9.651 1.00 82.19 373 GLY A N 1
ATOM 3024 C CA . GLY A 1 373 ? 3.248 -15.209 -8.786 1.00 82.19 373 GLY A CA 1
ATOM 3025 C C . GLY A 1 373 ? 4.650 -14.638 -9.034 1.00 82.19 373 GLY A C 1
ATOM 3026 O O . GLY A 1 373 ? 5.550 -14.931 -8.248 1.00 82.19 373 GLY A O 1
ATOM 3027 N N . PHE A 1 374 ? 4.847 -13.816 -10.070 1.00 86.06 374 PHE A N 1
ATOM 3028 C CA . PHE A 1 374 ? 6.112 -13.126 -10.308 1.00 86.06 374 PHE A CA 1
ATOM 3029 C C . PHE A 1 374 ? 6.109 -11.744 -9.635 1.00 86.06 374 PHE A C 1
ATOM 3031 O O . PHE A 1 374 ? 5.118 -11.025 -9.751 1.00 86.06 374 PHE A O 1
ATOM 3038 N N . PRO A 1 375 ? 7.200 -11.339 -8.959 1.00 87.12 375 PRO A N 1
ATOM 3039 C CA . PRO A 1 375 ? 7.284 -10.072 -8.241 1.00 87.12 375 PRO A CA 1
ATOM 3040 C C . PRO A 1 375 ? 7.475 -8.876 -9.183 1.00 87.12 375 PRO A C 1
ATOM 3042 O O . PRO A 1 375 ? 8.542 -8.268 -9.243 1.00 87.12 375 PRO A O 1
ATOM 3045 N N . THR A 1 376 ? 6.434 -8.550 -9.940 1.00 86.38 376 THR A N 1
ATOM 3046 C CA . THR A 1 376 ? 6.336 -7.345 -10.770 1.00 86.38 376 THR A CA 1
ATOM 3047 C C . THR A 1 376 ? 5.868 -6.140 -9.948 1.00 86.38 376 THR A C 1
ATOM 3049 O O . THR A 1 376 ? 5.130 -6.309 -8.975 1.00 86.38 376 THR A O 1
ATOM 3052 N N . PHE A 1 377 ? 6.218 -4.925 -10.384 1.00 92.56 377 PHE A N 1
ATOM 3053 C CA . PHE A 1 377 ? 5.734 -3.664 -9.796 1.00 92.56 377 PHE A CA 1
ATOM 3054 C C . PHE A 1 377 ? 6.016 -3.562 -8.283 1.00 92.56 377 PHE A C 1
ATOM 3056 O O . PHE A 1 377 ? 5.085 -3.531 -7.467 1.00 92.56 377 PHE A O 1
ATOM 3063 N N . PRO A 1 378 ? 7.299 -3.547 -7.873 1.00 94.81 378 PRO A N 1
ATOM 3064 C CA . PRO A 1 378 ? 7.668 -3.458 -6.470 1.00 94.81 378 PRO A CA 1
ATOM 3065 C C . PRO A 1 378 ? 7.213 -2.126 -5.868 1.00 94.81 378 PRO A C 1
ATOM 3067 O O . PRO A 1 378 ? 7.304 -1.061 -6.484 1.00 94.81 378 PRO A O 1
ATOM 3070 N N . ILE A 1 379 ? 6.777 -2.192 -4.616 1.00 98.06 379 ILE A N 1
ATOM 3071 C CA . ILE A 1 379 ? 6.399 -1.045 -3.802 1.00 98.06 379 ILE A CA 1
ATOM 3072 C C . ILE A 1 379 ? 7.477 -0.856 -2.746 1.00 98.06 379 ILE A C 1
ATOM 3074 O O . ILE A 1 379 ? 7.569 -1.626 -1.795 1.00 98.06 379 ILE A O 1
ATOM 3078 N N . VAL A 1 380 ? 8.306 0.171 -2.888 1.00 98.38 380 VAL A N 1
ATOM 3079 C CA . VAL A 1 380 ? 9.497 0.327 -2.047 1.00 98.38 380 VAL A CA 1
ATOM 3080 C C . VAL A 1 380 ? 9.262 1.376 -0.973 1.00 98.38 380 VAL A C 1
ATOM 3082 O O . VAL A 1 380 ? 9.006 2.544 -1.267 1.00 98.38 380 VAL A O 1
ATOM 3085 N N . GLY A 1 381 ? 9.358 0.962 0.291 1.00 98.31 381 GLY A N 1
ATOM 3086 C CA . GLY A 1 381 ? 9.182 1.855 1.434 1.00 98.31 381 GLY A CA 1
ATOM 3087 C C . GLY A 1 381 ? 10.345 2.835 1.621 1.00 98.31 381 GLY A C 1
ATOM 3088 O O . GLY A 1 381 ? 11.490 2.544 1.272 1.00 98.31 381 GLY A O 1
ATOM 3089 N N . ARG A 1 382 ? 10.074 3.998 2.229 1.00 97.69 382 ARG A N 1
ATOM 3090 C CA . ARG A 1 382 ? 11.064 5.064 2.493 1.00 97.69 382 ARG A CA 1
ATOM 3091 C C . ARG A 1 382 ? 12.302 4.587 3.248 1.00 97.69 382 ARG A C 1
ATOM 3093 O O . ARG A 1 382 ? 13.371 5.162 3.056 1.00 97.69 382 ARG A O 1
ATOM 3100 N N . ALA A 1 383 ? 12.196 3.544 4.072 1.00 97.81 383 ALA A N 1
ATOM 3101 C CA . ALA A 1 383 ? 13.368 2.993 4.747 1.00 97.81 383 ALA A CA 1
ATOM 3102 C C . ALA A 1 383 ? 14.470 2.606 3.748 1.00 97.81 383 ALA A C 1
ATOM 3104 O O . ALA A 1 383 ? 15.642 2.802 4.043 1.00 97.81 383 ALA A O 1
ATOM 3105 N N . HIS A 1 384 ? 14.109 2.144 2.546 1.00 97.69 384 HIS A N 1
ATOM 3106 C CA . HIS A 1 384 ? 15.072 1.845 1.490 1.00 97.69 384 HIS A CA 1
ATOM 3107 C C . HIS A 1 384 ? 15.930 3.053 1.117 1.00 97.69 384 HIS A C 1
ATOM 3109 O O . HIS A 1 384 ? 17.145 2.940 1.058 1.00 97.69 384 HIS A O 1
ATOM 3115 N N . TYR A 1 385 ? 15.312 4.220 0.930 1.00 96.75 385 TYR A N 1
ATOM 3116 C CA . TYR A 1 385 ? 16.020 5.459 0.611 1.00 96.75 385 TYR A CA 1
ATOM 3117 C C . TYR A 1 385 ? 16.933 5.919 1.753 1.00 96.75 385 TYR A C 1
ATOM 3119 O O . TYR A 1 385 ? 18.018 6.437 1.518 1.00 96.75 385 TYR A O 1
ATOM 3127 N N . ASN A 1 386 ? 16.529 5.683 3.002 1.00 96.88 386 ASN A N 1
ATOM 3128 C CA . ASN A 1 386 ? 17.374 5.989 4.157 1.00 96.88 386 ASN A CA 1
ATOM 3129 C C . ASN A 1 386 ? 18.601 5.063 4.234 1.00 96.88 386 ASN A C 1
ATOM 3131 O O . ASN A 1 386 ? 19.655 5.480 4.707 1.00 96.88 386 ASN A O 1
ATOM 3135 N N . ILE A 1 387 ? 18.459 3.816 3.777 1.00 96.56 387 ILE A N 1
ATOM 3136 C CA . ILE A 1 387 ? 19.541 2.825 3.724 1.00 96.56 387 ILE A CA 1
ATOM 3137 C C . ILE A 1 387 ? 20.453 3.092 2.516 1.00 96.56 387 ILE A C 1
ATOM 3139 O O . ILE A 1 387 ? 21.676 3.055 2.644 1.00 96.56 387 ILE A O 1
ATOM 3143 N N . TYR A 1 388 ? 19.860 3.412 1.365 1.00 95.56 388 TYR A N 1
ATOM 3144 C CA . TYR A 1 388 ? 20.533 3.726 0.109 1.00 95.56 388 TYR A CA 1
ATOM 3145 C C . TYR A 1 388 ? 20.006 5.061 -0.440 1.00 95.56 388 TYR A C 1
ATOM 3147 O O . TYR A 1 388 ? 19.048 5.079 -1.216 1.00 95.56 388 TYR A O 1
ATOM 3155 N N . PRO A 1 389 ? 20.647 6.196 -0.110 1.00 88.62 389 PRO A N 1
ATOM 3156 C CA . PRO A 1 389 ? 20.221 7.521 -0.583 1.00 88.62 389 PRO A CA 1
ATOM 3157 C C . PRO A 1 389 ? 20.197 7.675 -2.114 1.00 88.62 389 PRO A C 1
ATOM 3159 O O . PRO A 1 389 ? 19.567 8.581 -2.649 1.00 88.62 389 PRO A O 1
ATOM 3162 N N . GLY A 1 390 ? 20.867 6.778 -2.841 1.00 87.31 390 GLY A N 1
ATOM 3163 C CA . GLY A 1 390 ? 20.820 6.693 -4.299 1.00 87.31 390 GLY A CA 1
ATOM 3164 C C . GLY A 1 390 ? 19.760 5.741 -4.854 1.00 87.31 390 GLY A C 1
ATOM 3165 O O . GLY A 1 390 ? 19.795 5.502 -6.056 1.00 87.31 390 GLY A O 1
ATOM 3166 N N . PHE A 1 391 ? 18.878 5.176 -4.022 1.00 91.88 391 PHE A N 1
ATOM 3167 C CA . PHE A 1 391 ? 17.945 4.080 -4.326 1.00 91.88 391 PHE A CA 1
ATOM 3168 C C . PHE A 1 391 ? 18.656 2.776 -4.734 1.00 91.88 391 PHE A C 1
ATOM 3170 O O . PHE A 1 391 ? 18.572 1.772 -4.047 1.00 91.88 391 PHE A O 1
ATOM 3177 N N . ILE A 1 392 ? 19.465 2.801 -5.788 1.00 92.12 392 ILE A N 1
ATOM 3178 C CA . ILE A 1 392 ? 20.335 1.691 -6.177 1.00 92.12 392 ILE A CA 1
ATOM 3179 C C . ILE A 1 392 ? 21.693 1.848 -5.466 1.00 92.12 392 ILE A C 1
ATOM 3181 O O . ILE A 1 392 ? 22.296 2.930 -5.569 1.00 92.12 392 ILE A O 1
ATOM 3185 N N . PRO A 1 393 ? 22.203 0.806 -4.773 1.00 89.62 393 PRO A N 1
ATOM 3186 C CA . PRO A 1 393 ? 23.523 0.841 -4.146 1.00 89.62 393 PRO A CA 1
ATOM 3187 C C . PRO A 1 393 ? 24.602 1.284 -5.136 1.00 89.62 393 PRO A C 1
ATOM 3189 O O . PRO A 1 393 ? 24.667 0.774 -6.252 1.00 89.62 393 PRO A O 1
ATOM 3192 N N . GLU A 1 394 ? 25.441 2.242 -4.732 1.00 88.38 394 GLU A N 1
ATOM 3193 C CA . GLU A 1 394 ? 26.411 2.912 -5.612 1.00 88.38 394 GLU A CA 1
ATOM 3194 C C . GLU A 1 394 ? 27.283 1.948 -6.436 1.00 88.38 394 GLU A C 1
ATOM 3196 O O . GLU A 1 394 ? 27.336 2.127 -7.653 1.00 88.38 394 GLU A O 1
ATOM 3201 N N . PRO A 1 395 ? 27.859 0.869 -5.866 1.00 88.44 395 PRO A N 1
ATOM 3202 C CA . PRO A 1 395 ? 28.702 -0.051 -6.636 1.00 88.44 395 PRO A CA 1
ATOM 3203 C C . PRO A 1 395 ? 27.955 -0.859 -7.703 1.00 88.44 395 PRO A C 1
ATOM 3205 O O . PRO A 1 395 ? 28.582 -1.541 -8.509 1.00 88.44 395 PRO A O 1
ATOM 3208 N N . HIS A 1 396 ? 26.622 -0.848 -7.676 1.00 89.38 396 HIS A N 1
ATOM 3209 C CA . HIS A 1 396 ? 25.763 -1.677 -8.520 1.00 89.38 396 HIS A CA 1
ATOM 3210 C C . HIS A 1 396 ? 24.927 -0.850 -9.502 1.00 89.38 396 HIS A C 1
ATOM 3212 O O . HIS A 1 396 ? 24.136 -1.422 -10.245 1.00 89.38 396 HIS A O 1
ATOM 3218 N N . GLN A 1 397 ? 25.086 0.476 -9.537 1.00 88.38 397 GLN A N 1
ATOM 3219 C CA . GLN A 1 397 ? 24.260 1.348 -10.382 1.00 88.38 397 GLN A CA 1
ATOM 3220 C C . GLN A 1 397 ? 24.374 0.996 -11.864 1.00 88.38 397 GLN A C 1
ATOM 3222 O O . GLN A 1 397 ? 23.354 0.849 -12.531 1.00 88.38 397 GLN A O 1
ATOM 3227 N N . ASP A 1 398 ? 25.589 0.748 -12.345 1.00 89.12 398 ASP A N 1
ATOM 3228 C CA . ASP A 1 398 ? 25.840 0.438 -13.756 1.00 89.12 398 ASP A CA 1
ATOM 3229 C C . ASP A 1 398 ? 25.372 -0.970 -14.171 1.00 89.12 398 ASP A C 1
ATOM 3231 O O . ASP A 1 398 ? 25.379 -1.298 -15.356 1.00 89.12 398 ASP A O 1
ATOM 3235 N N . LEU A 1 399 ? 24.947 -1.814 -13.220 1.00 91.31 399 LEU A N 1
ATOM 3236 C CA . LEU A 1 399 ? 24.418 -3.149 -13.521 1.00 91.31 399 LEU A CA 1
ATOM 3237 C C . LEU A 1 399 ? 22.998 -3.094 -14.086 1.00 91.31 399 LEU A C 1
ATOM 3239 O O . LEU A 1 399 ? 22.609 -3.971 -14.856 1.00 91.31 399 LEU A O 1
ATOM 3243 N N . PHE A 1 400 ? 22.219 -2.086 -13.695 1.00 93.44 400 PHE A N 1
ATOM 3244 C CA . PHE A 1 400 ? 20.805 -1.989 -14.031 1.00 93.44 400 PHE A CA 1
ATOM 3245 C C . PHE A 1 400 ? 20.600 -0.971 -15.147 1.00 93.44 400 PHE A C 1
ATOM 3247 O O . PHE A 1 400 ? 20.546 0.234 -14.908 1.00 93.44 400 PHE A O 1
ATOM 3254 N N . VAL A 1 401 ? 20.446 -1.469 -16.375 1.00 92.88 401 VAL A N 1
ATOM 3255 C CA . VAL A 1 401 ? 20.108 -0.628 -17.530 1.00 92.88 401 VAL A CA 1
ATOM 3256 C C . VAL A 1 401 ? 18.595 -0.489 -17.635 1.00 92.88 401 VAL A C 1
ATOM 3258 O O . VAL A 1 401 ? 18.051 0.573 -17.325 1.00 92.88 401 VAL A O 1
ATOM 3261 N N . ASN A 1 402 ? 17.902 -1.558 -18.049 1.00 91.06 402 ASN A N 1
ATOM 3262 C CA . ASN A 1 402 ? 16.456 -1.511 -18.250 1.00 91.06 402 ASN A CA 1
ATOM 3263 C C . ASN A 1 402 ? 15.665 -2.767 -17.882 1.00 91.06 402 ASN A C 1
ATOM 3265 O O . ASN A 1 402 ? 14.493 -2.873 -18.246 1.00 91.06 402 ASN A O 1
ATOM 3269 N N . GLN A 1 403 ? 16.293 -3.705 -17.182 1.00 90.75 403 GLN A N 1
ATOM 3270 C CA . GLN A 1 403 ? 15.669 -4.918 -16.667 1.00 90.75 403 GLN A CA 1
ATOM 3271 C C . GLN A 1 403 ? 16.157 -5.191 -15.242 1.00 90.75 403 GLN A C 1
ATOM 3273 O O . GLN A 1 403 ? 17.091 -4.555 -14.749 1.00 90.75 403 GLN A O 1
ATOM 3278 N N . ASP A 1 404 ? 15.510 -6.163 -14.602 1.00 92.25 404 ASP A N 1
ATOM 3279 C CA . ASP A 1 404 ? 15.936 -6.821 -13.364 1.00 92.25 404 ASP A CA 1
ATOM 3280 C C . ASP A 1 404 ? 15.960 -5.991 -12.071 1.00 92.25 404 ASP A C 1
ATOM 3282 O O . ASP A 1 404 ? 16.197 -6.564 -11.006 1.00 92.25 404 ASP A O 1
ATOM 3286 N N . LEU A 1 405 ? 15.649 -4.690 -12.097 1.00 93.19 405 LEU A N 1
ATOM 3287 C CA . LEU A 1 405 ? 15.564 -3.914 -10.852 1.00 93.19 405 LEU A CA 1
ATOM 3288 C C . LEU A 1 405 ? 14.422 -4.410 -9.945 1.00 93.19 405 LEU A C 1
ATOM 3290 O O . LEU A 1 405 ? 14.608 -4.527 -8.734 1.00 93.19 405 LEU A O 1
ATOM 3294 N N . ASP A 1 406 ? 13.278 -4.771 -10.527 1.00 91.88 406 ASP A N 1
ATOM 3295 C CA . ASP A 1 406 ? 12.122 -5.298 -9.793 1.00 91.88 406 ASP A CA 1
ATOM 3296 C C . ASP A 1 406 ? 12.434 -6.597 -9.030 1.00 91.88 406 ASP A C 1
ATOM 3298 O O . ASP A 1 406 ? 12.316 -6.618 -7.796 1.00 91.88 406 ASP A O 1
ATOM 3302 N N . PRO A 1 407 ? 12.903 -7.675 -9.696 1.00 91.88 407 PRO A N 1
ATOM 3303 C CA . PRO A 1 407 ? 13.256 -8.903 -8.998 1.00 91.88 407 PRO A CA 1
ATOM 3304 C C . PRO A 1 407 ? 14.463 -8.721 -8.065 1.00 91.88 407 PRO A C 1
ATOM 3306 O O . PRO A 1 407 ? 14.530 -9.417 -7.048 1.00 91.88 407 PRO A O 1
ATOM 3309 N N . TYR A 1 408 ? 15.377 -7.778 -8.342 1.00 94.19 408 TYR A N 1
ATOM 3310 C CA . TYR A 1 408 ? 16.456 -7.420 -7.416 1.00 94.19 408 TYR A CA 1
ATOM 3311 C C . TYR A 1 408 ? 15.913 -6.882 -6.090 1.00 94.19 408 TYR A C 1
ATOM 3313 O O . TYR A 1 408 ? 16.239 -7.421 -5.029 1.00 94.19 408 TYR A O 1
ATOM 3321 N N . LEU A 1 409 ? 15.042 -5.870 -6.139 1.00 95.31 409 LEU A N 1
ATOM 3322 C CA . LEU A 1 409 ? 14.435 -5.268 -4.950 1.00 95.31 409 LEU A CA 1
ATOM 3323 C C . LEU A 1 409 ? 13.612 -6.292 -4.166 1.00 95.31 409 LEU A C 1
ATOM 3325 O O . LEU A 1 409 ? 13.744 -6.388 -2.944 1.00 95.31 409 LEU A O 1
ATOM 3329 N N . HIS A 1 410 ? 12.803 -7.095 -4.859 1.00 94.38 410 HIS A N 1
ATOM 3330 C CA . HIS A 1 410 ? 12.057 -8.183 -4.232 1.00 94.38 410 HIS A CA 1
ATOM 3331 C C . HIS A 1 410 ? 12.988 -9.141 -3.480 1.00 94.38 410 HIS A C 1
ATOM 3333 O O . HIS A 1 410 ? 12.798 -9.385 -2.288 1.00 94.38 410 HIS A O 1
ATOM 3339 N N . ARG A 1 411 ? 14.029 -9.659 -4.144 1.00 93.44 411 ARG A N 1
ATOM 3340 C CA . ARG A 1 411 ? 14.946 -10.649 -3.561 1.00 93.44 411 ARG A CA 1
ATOM 3341 C C . ARG A 1 411 ? 15.747 -10.072 -2.391 1.00 93.44 411 ARG A C 1
ATOM 3343 O O . ARG A 1 411 ? 15.955 -10.779 -1.403 1.00 93.44 411 ARG A O 1
ATOM 3350 N N . LEU A 1 412 ? 16.137 -8.797 -2.471 1.00 94.69 412 LEU A N 1
ATOM 3351 C CA . LEU A 1 412 ? 16.836 -8.082 -1.403 1.00 94.69 412 LEU A CA 1
ATOM 3352 C C . L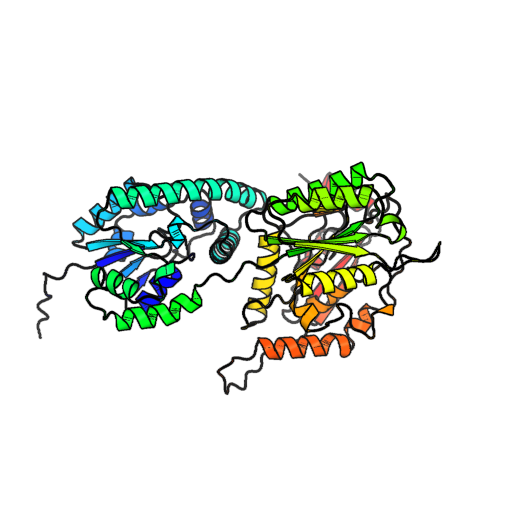EU A 1 412 ? 16.003 -8.046 -0.115 1.00 94.69 412 LEU A C 1
ATOM 3354 O O . LEU A 1 412 ? 16.514 -8.365 0.954 1.00 94.69 412 LEU A O 1
ATOM 3358 N N . TYR A 1 413 ? 14.712 -7.724 -0.207 1.00 95.81 413 TYR A N 1
ATOM 3359 C CA . TYR A 1 413 ? 13.820 -7.666 0.958 1.00 95.81 413 TYR A CA 1
ATOM 3360 C C . TYR A 1 413 ? 13.238 -9.029 1.356 1.00 95.81 413 TYR A C 1
ATOM 3362 O O . TYR A 1 413 ? 12.971 -9.273 2.535 1.00 95.81 413 TYR A O 1
ATOM 3370 N N . LEU A 1 414 ? 13.117 -9.976 0.422 1.00 93.94 414 LEU A N 1
ATOM 3371 C CA . LEU A 1 414 ? 12.739 -11.360 0.721 1.00 93.94 414 LEU A CA 1
ATOM 3372 C C . LEU A 1 414 ? 13.719 -12.006 1.712 1.00 93.94 414 LEU A C 1
ATOM 3374 O O . LEU A 1 414 ? 13.303 -12.770 2.584 1.00 93.94 414 LEU A O 1
ATOM 3378 N N . LYS A 1 415 ? 15.002 -11.626 1.640 1.00 93.31 415 LYS A N 1
ATOM 3379 C CA . LYS A 1 415 ? 16.070 -12.010 2.576 1.00 93.31 415 LYS A CA 1
ATOM 3380 C C . LYS A 1 415 ? 15.773 -11.639 4.034 1.00 93.31 415 LYS A C 1
ATOM 3382 O O . LYS A 1 415 ? 16.340 -12.247 4.934 1.00 93.31 415 LYS A O 1
ATOM 3387 N N . PHE A 1 416 ? 14.866 -10.698 4.273 1.00 94.12 416 PHE A N 1
ATOM 3388 C CA . PHE A 1 416 ? 14.426 -10.263 5.601 1.00 94.12 416 PHE A CA 1
ATOM 3389 C C . PHE A 1 416 ? 12.945 -10.575 5.855 1.00 94.12 416 PHE A C 1
ATOM 3391 O O . PHE A 1 416 ? 12.362 -10.076 6.810 1.00 94.12 416 PHE A O 1
ATOM 3398 N N . GLY A 1 417 ? 12.312 -11.377 4.993 1.00 94.00 417 GLY A N 1
ATOM 3399 C CA . GLY A 1 417 ? 10.893 -11.710 5.104 1.00 94.00 417 GLY A CA 1
ATOM 3400 C C . GLY A 1 417 ? 9.956 -10.528 4.843 1.00 94.00 417 GLY A C 1
ATOM 3401 O O . GLY A 1 417 ? 8.791 -10.601 5.217 1.00 94.00 417 GLY A O 1
ATOM 3402 N N . SER A 1 418 ? 10.440 -9.462 4.199 1.00 96.38 418 SER A N 1
ATOM 3403 C CA . SER A 1 418 ? 9.740 -8.179 4.068 1.00 96.38 418 SER A CA 1
ATOM 3404 C C . SER A 1 418 ? 9.367 -7.820 2.626 1.00 96.38 418 SER A C 1
ATOM 3406 O O . SER A 1 418 ? 9.309 -6.647 2.265 1.00 96.38 418 SER A O 1
ATOM 3408 N N . SER A 1 419 ? 9.086 -8.827 1.792 1.00 96.50 419 SER A N 1
ATOM 3409 C CA . SER A 1 419 ? 8.588 -8.644 0.418 1.00 96.50 419 SER A CA 1
ATOM 3410 C C . SER A 1 419 ? 7.348 -9.511 0.116 1.00 96.50 419 SER A C 1
ATOM 3412 O O . SER A 1 419 ? 7.408 -10.433 -0.703 1.00 96.50 419 SER A O 1
ATOM 3414 N N . PRO A 1 420 ? 6.223 -9.288 0.825 1.00 95.62 420 PRO A N 1
ATOM 3415 C CA . PRO A 1 420 ? 5.001 -10.062 0.629 1.00 95.62 420 PRO A CA 1
ATOM 3416 C C . PRO A 1 420 ? 4.286 -9.694 -0.681 1.00 95.62 420 PRO A C 1
ATOM 3418 O O . PRO A 1 420 ? 4.292 -8.538 -1.104 1.00 95.62 420 PRO A O 1
ATOM 3421 N N . CYS A 1 421 ? 3.609 -10.674 -1.282 1.00 95.00 421 CYS A N 1
ATOM 3422 C CA . CYS A 1 421 ? 2.661 -10.432 -2.369 1.00 95.00 421 CYS A CA 1
ATOM 3423 C C . CYS A 1 421 ? 1.378 -9.802 -1.819 1.00 95.00 421 CYS A C 1
ATOM 3425 O O . CYS A 1 421 ? 0.825 -10.279 -0.825 1.00 95.00 421 CYS A O 1
ATOM 3427 N N . LEU A 1 422 ? 0.857 -8.789 -2.504 1.00 93.62 422 LEU A N 1
ATOM 3428 C CA . LEU A 1 422 ? -0.480 -8.260 -2.266 1.00 93.62 422 LEU A CA 1
ATOM 3429 C C . LEU A 1 422 ? -1.521 -9.136 -2.978 1.00 93.62 422 LEU A C 1
ATOM 3431 O O . LEU A 1 422 ? -2.055 -8.762 -4.018 1.00 93.62 422 LEU A O 1
ATOM 3435 N N . SER A 1 423 ? -1.818 -10.311 -2.417 1.00 86.88 423 SER A N 1
ATOM 3436 C CA . SER A 1 423 ? -2.683 -11.332 -3.041 1.00 86.88 423 SER A CA 1
ATOM 3437 C C . SER A 1 423 ? -4.055 -10.816 -3.486 1.00 86.88 423 SER A C 1
ATOM 3439 O O . SER A 1 423 ? -4.594 -11.266 -4.498 1.00 86.88 423 SER A O 1
ATOM 3441 N N . ASP A 1 424 ? -4.601 -9.864 -2.730 1.00 84.19 424 ASP A N 1
ATOM 3442 C CA . ASP A 1 424 ? -5.951 -9.324 -2.909 1.00 84.19 424 ASP A CA 1
ATOM 3443 C C . ASP A 1 424 ? -5.975 -8.060 -3.777 1.00 84.19 424 ASP A C 1
ATOM 3445 O O . ASP A 1 424 ? -7.033 -7.458 -3.963 1.00 84.19 424 ASP A O 1
ATOM 3449 N N . VAL A 1 425 ? -4.810 -7.627 -4.265 1.00 90.19 425 VAL A N 1
ATOM 3450 C CA . VAL A 1 425 ? -4.646 -6.433 -5.088 1.00 90.19 425 VAL A CA 1
ATOM 3451 C C . VAL A 1 425 ? -4.087 -6.870 -6.427 1.00 90.19 425 VAL A C 1
ATOM 3453 O O . VAL A 1 425 ? -2.902 -7.175 -6.569 1.00 90.19 425 VAL A O 1
ATOM 3456 N N . LYS A 1 426 ? -4.980 -6.921 -7.409 1.00 91.56 426 LYS A N 1
ATOM 3457 C CA . LYS A 1 426 ? -4.630 -7.299 -8.769 1.00 91.56 426 LYS A CA 1
ATOM 3458 C C . LYS A 1 426 ? -4.319 -6.072 -9.596 1.00 91.56 426 LYS A C 1
ATOM 3460 O O . LYS A 1 426 ? -4.922 -5.013 -9.417 1.00 91.56 426 LYS A O 1
ATOM 3465 N N . LEU A 1 427 ? -3.411 -6.260 -10.531 1.00 93.75 427 LEU A N 1
ATOM 3466 C CA . LEU A 1 427 ? -3.057 -5.271 -11.527 1.00 93.75 427 LEU A CA 1
ATOM 3467 C C . LEU A 1 427 ? -2.984 -5.961 -12.886 1.00 93.75 427 LEU A C 1
ATOM 3469 O O . LEU A 1 427 ? -2.658 -7.142 -12.963 1.00 93.75 427 LEU A O 1
ATOM 3473 N N . SER A 1 428 ? -3.295 -5.226 -13.946 1.00 92.62 428 SER A N 1
ATOM 3474 C CA . SER A 1 428 ? -3.080 -5.687 -15.315 1.00 92.62 428 SER A CA 1
ATOM 3475 C C . SER A 1 428 ? -2.158 -4.728 -16.050 1.00 92.62 428 SER A C 1
ATOM 3477 O O . SER A 1 428 ? -2.352 -3.510 -15.990 1.00 92.62 428 SER A O 1
ATOM 3479 N N . ASN A 1 429 ? -1.215 -5.293 -16.790 1.00 88.38 429 ASN A N 1
ATOM 3480 C CA . ASN A 1 429 ? -0.293 -4.585 -17.662 1.00 88.38 429 ASN A CA 1
ATOM 3481 C C . ASN A 1 429 ? -0.600 -4.939 -19.127 1.00 88.38 429 ASN A C 1
ATOM 3483 O O . ASN A 1 429 ? -0.599 -6.119 -19.480 1.00 88.38 429 ASN A O 1
ATOM 3487 N N . HIS A 1 430 ? -0.913 -3.950 -19.968 1.00 79.81 430 HIS A N 1
ATOM 3488 C CA . HIS A 1 430 ? -1.432 -4.213 -21.319 1.00 79.81 430 HIS A CA 1
ATOM 3489 C C . HIS A 1 430 ? -0.328 -4.381 -22.375 1.00 79.81 430 HIS A C 1
ATOM 3491 O O . HIS A 1 430 ? -0.476 -5.200 -23.280 1.00 79.81 430 HIS A O 1
ATOM 3497 N N . HIS A 1 431 ? 0.784 -3.655 -22.255 1.00 71.56 431 HIS A N 1
ATOM 3498 C CA . HIS A 1 431 ? 1.888 -3.632 -23.220 1.00 71.56 431 HIS A CA 1
ATOM 3499 C C . HIS A 1 431 ? 3.192 -4.185 -22.642 1.00 71.56 431 HIS A C 1
ATOM 3501 O O . HIS A 1 431 ? 4.082 -4.589 -23.393 1.00 71.56 431 HIS A O 1
ATOM 3507 N N . GLY A 1 432 ? 3.348 -4.219 -21.317 1.00 61.06 432 GLY A N 1
ATOM 3508 C CA . GLY A 1 432 ? 4.572 -4.718 -20.704 1.00 61.06 432 GLY A CA 1
ATOM 3509 C C . GLY A 1 432 ? 4.621 -6.242 -20.608 1.00 61.06 432 GLY A C 1
ATOM 3510 O O . GLY A 1 432 ? 4.367 -6.826 -19.562 1.00 61.06 432 GLY A O 1
ATOM 3511 N N . GLY A 1 433 ? 5.062 -6.888 -21.686 1.00 55.50 433 GLY A N 1
ATOM 3512 C CA . GLY A 1 433 ? 5.879 -8.095 -21.556 1.00 55.50 433 GLY A CA 1
ATOM 3513 C C . GLY A 1 433 ? 5.278 -9.422 -22.002 1.00 55.50 433 GLY A C 1
ATOM 3514 O O . GLY A 1 433 ? 6.019 -10.402 -21.967 1.00 55.50 433 GLY A O 1
ATOM 3515 N N . ASN A 1 434 ? 4.022 -9.487 -22.453 1.00 56.47 434 ASN A N 1
ATOM 3516 C CA . ASN A 1 434 ? 3.539 -10.714 -23.091 1.00 56.47 434 ASN A CA 1
ATOM 3517 C C . ASN A 1 434 ? 4.302 -10.951 -24.412 1.00 56.47 434 ASN A C 1
ATOM 3519 O O . ASN A 1 434 ? 4.627 -10.007 -25.125 1.00 56.47 434 ASN A O 1
ATOM 3523 N N . ASP A 1 435 ? 4.595 -12.206 -24.756 1.00 59.00 435 ASP A N 1
ATOM 3524 C CA . ASP A 1 435 ? 5.324 -12.541 -25.997 1.00 59.00 435 ASP A CA 1
ATOM 3525 C C . ASP A 1 435 ? 4.527 -12.199 -27.278 1.00 59.00 435 ASP A C 1
ATOM 3527 O O . ASP A 1 435 ? 4.998 -12.415 -28.394 1.00 59.00 435 ASP A O 1
ATOM 3531 N N . LEU A 1 436 ? 3.301 -11.687 -27.125 1.00 66.00 436 LEU A N 1
ATOM 3532 C CA . LEU A 1 436 ? 2.396 -11.313 -28.207 1.00 66.00 436 LEU A CA 1
ATOM 3533 C C . LEU A 1 436 ? 2.573 -9.853 -28.647 1.00 66.00 436 LEU A C 1
ATOM 3535 O O . LEU A 1 436 ? 2.189 -9.518 -29.766 1.00 66.00 436 LEU A O 1
ATOM 3539 N N . VAL A 1 437 ? 3.140 -8.995 -27.793 1.00 68.62 437 VAL A N 1
ATOM 3540 C CA . VAL A 1 437 ? 3.369 -7.572 -28.062 1.00 68.62 437 VAL A CA 1
ATOM 3541 C C . VAL A 1 437 ? 4.861 -7.282 -27.940 1.00 68.62 437 VAL A C 1
ATOM 3543 O O . VAL A 1 437 ? 5.497 -7.572 -26.926 1.00 68.62 437 VAL A O 1
ATOM 3546 N N . GLU A 1 438 ? 5.436 -6.707 -28.996 1.00 74.56 438 GLU A N 1
ATOM 3547 C CA . GLU A 1 438 ? 6.847 -6.328 -29.020 1.00 74.56 438 GLU A CA 1
ATOM 3548 C C . GLU A 1 438 ? 7.157 -5.355 -27.872 1.00 74.56 438 GLU A C 1
ATOM 3550 O O . GLU A 1 438 ? 6.448 -4.370 -27.650 1.00 74.56 438 GLU A O 1
ATOM 3555 N N . ALA A 1 439 ? 8.214 -5.646 -27.110 1.00 76.44 439 ALA A N 1
ATOM 3556 C CA . ALA A 1 439 ? 8.605 -4.804 -25.990 1.00 76.44 439 ALA A CA 1
ATOM 3557 C C . ALA A 1 439 ? 8.955 -3.389 -26.476 1.00 76.44 439 ALA A C 1
ATOM 3559 O O . ALA A 1 439 ? 9.615 -3.213 -27.496 1.00 76.44 439 ALA A O 1
ATOM 3560 N N . ARG A 1 440 ? 8.587 -2.367 -25.691 1.00 75.44 440 ARG A N 1
ATOM 3561 C CA . ARG A 1 440 ? 8.869 -0.956 -26.021 1.00 75.44 440 ARG A CA 1
ATOM 3562 C C . ARG A 1 440 ? 10.370 -0.673 -26.217 1.00 75.44 440 ARG A C 1
ATOM 3564 O O . ARG A 1 440 ? 10.723 0.257 -26.941 1.00 75.44 440 ARG A O 1
ATOM 3571 N N . TYR A 1 441 ? 11.234 -1.451 -25.558 1.00 80.00 441 TYR A N 1
ATOM 3572 C CA . TYR A 1 441 ? 12.693 -1.333 -25.596 1.00 80.00 441 TYR A CA 1
ATOM 3573 C C . TYR A 1 441 ? 13.358 -2.711 -25.678 1.00 80.00 441 TYR A C 1
ATOM 3575 O O . TYR A 1 441 ? 12.853 -3.676 -25.098 1.00 80.00 441 TYR A O 1
ATOM 3583 N N . ASP A 1 442 ? 14.539 -2.764 -26.299 1.00 85.31 442 ASP A N 1
ATOM 3584 C CA . ASP A 1 442 ? 15.421 -3.932 -26.253 1.00 85.31 442 ASP A CA 1
ATOM 3585 C C . ASP A 1 442 ? 15.775 -4.269 -24.804 1.00 85.31 442 ASP A C 1
ATOM 3587 O O . ASP A 1 442 ? 16.262 -3.415 -24.062 1.00 85.31 442 ASP A O 1
ATOM 3591 N N . ARG A 1 443 ? 15.527 -5.510 -24.385 1.00 88.38 443 ARG A N 1
ATOM 3592 C CA . ARG A 1 443 ? 15.746 -5.946 -23.0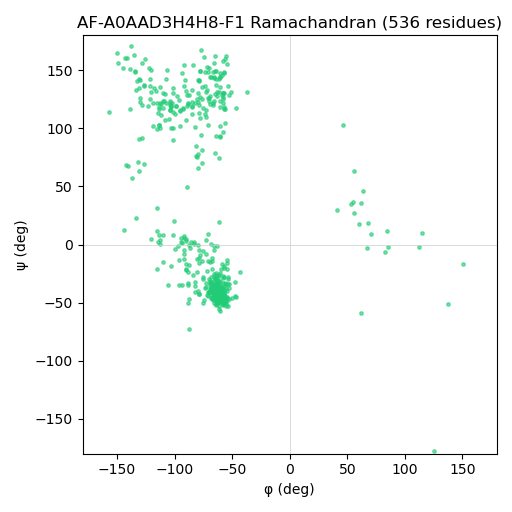01 1.00 88.38 443 ARG A CA 1
ATOM 3593 C C . ARG A 1 443 ? 17.232 -6.215 -22.763 1.00 88.38 443 ARG A C 1
ATOM 3595 O O . ARG A 1 443 ? 17.807 -7.096 -23.398 1.00 88.38 443 ARG A O 1
ATOM 3602 N N . ILE A 1 444 ? 17.838 -5.498 -21.819 1.00 92.56 444 ILE A N 1
ATOM 3603 C CA . ILE A 1 444 ? 19.225 -5.706 -21.388 1.00 92.56 444 ILE A CA 1
ATOM 3604 C C . ILE A 1 444 ? 19.213 -6.232 -19.954 1.00 92.56 444 ILE A C 1
ATOM 3606 O O . ILE A 1 444 ? 19.028 -5.435 -19.028 1.00 92.56 444 ILE A O 1
ATOM 3610 N N . PRO A 1 445 ? 19.381 -7.554 -19.758 1.00 91.44 445 PRO A N 1
ATOM 3611 C CA . PRO A 1 445 ? 19.383 -8.146 -18.428 1.00 91.44 445 PRO A CA 1
ATOM 3612 C C . PRO A 1 445 ? 20.587 -7.661 -17.617 1.00 91.44 445 PRO A C 1
ATOM 3614 O O . PRO A 1 445 ? 21.689 -7.497 -18.150 1.00 91.44 445 PRO A O 1
ATOM 3617 N N . ALA A 1 446 ? 20.386 -7.468 -16.317 1.00 91.69 446 ALA A N 1
ATOM 3618 C CA . ALA A 1 446 ? 21.469 -7.145 -15.402 1.00 91.69 446 ALA A CA 1
ATOM 3619 C C . ALA A 1 446 ? 22.332 -8.393 -15.167 1.00 91.69 446 ALA A C 1
ATOM 3621 O O . ALA A 1 446 ? 21.838 -9.482 -14.862 1.00 91.69 446 ALA A O 1
ATOM 3622 N N . VAL A 1 447 ? 23.651 -8.254 -15.293 1.00 90.06 447 VAL A N 1
ATOM 3623 C CA . VAL A 1 447 ? 24.568 -9.396 -15.186 1.00 90.06 447 VAL A CA 1
ATOM 3624 C C . VAL A 1 447 ? 24.833 -9.727 -13.717 1.00 90.06 447 VAL A C 1
ATOM 3626 O O . VAL A 1 447 ? 25.290 -8.877 -12.956 1.00 90.06 447 VAL A O 1
ATOM 3629 N N . ALA A 1 448 ? 24.588 -10.985 -13.337 1.00 88.12 448 ALA A N 1
ATOM 3630 C CA . ALA A 1 448 ? 24.945 -11.563 -12.035 1.00 88.12 448 ALA A CA 1
ATOM 3631 C C . ALA A 1 448 ? 24.398 -10.809 -10.801 1.00 88.12 448 ALA A C 1
ATOM 3633 O O . ALA A 1 448 ? 24.987 -10.845 -9.720 1.00 88.12 448 ALA A O 1
ATOM 3634 N N . TRP A 1 449 ? 23.267 -10.102 -10.928 1.00 89.25 449 TRP A N 1
ATOM 3635 C CA . TRP A 1 449 ? 22.710 -9.314 -9.819 1.00 89.25 449 TRP A CA 1
ATOM 3636 C C . TRP A 1 449 ? 22.292 -10.179 -8.619 1.00 89.25 449 TRP A C 1
ATOM 3638 O O . TRP A 1 449 ? 22.278 -9.702 -7.484 1.00 89.25 449 TRP A O 1
ATOM 3648 N N . ARG A 1 450 ? 21.960 -11.458 -8.840 1.00 86.69 450 ARG A N 1
ATOM 3649 C CA . ARG A 1 450 ? 21.536 -12.385 -7.778 1.00 86.69 450 ARG A CA 1
ATOM 3650 C C . ARG A 1 450 ? 22.677 -12.687 -6.815 1.00 86.69 450 ARG A C 1
ATOM 3652 O O . ARG A 1 450 ? 22.465 -12.707 -5.606 1.00 86.69 450 ARG A O 1
ATOM 3659 N N . GLU A 1 451 ? 23.880 -12.878 -7.346 1.00 84.69 451 GLU A N 1
ATOM 3660 C CA . GLU A 1 451 ? 25.111 -13.048 -6.583 1.00 84.69 451 GLU A CA 1
ATOM 3661 C C . GLU A 1 451 ? 25.455 -11.757 -5.834 1.00 84.69 451 GLU A C 1
ATOM 3663 O O . GLU A 1 451 ? 25.842 -11.809 -4.667 1.00 84.69 451 GLU A O 1
ATOM 3668 N N . LYS A 1 452 ? 25.229 -10.596 -6.468 1.00 78.75 452 LYS A N 1
ATOM 3669 C CA . LYS A 1 452 ? 25.467 -9.276 -5.863 1.00 78.75 452 LYS A CA 1
ATOM 3670 C C . LYS A 1 452 ? 24.638 -9.012 -4.614 1.00 78.75 452 LYS A C 1
ATOM 3672 O O . LYS A 1 452 ? 25.140 -8.385 -3.690 1.00 78.75 452 LYS A O 1
ATOM 3677 N N . ILE A 1 453 ? 23.410 -9.527 -4.529 1.00 78.44 453 ILE A N 1
ATOM 3678 C CA . ILE A 1 453 ? 22.584 -9.389 -3.315 1.00 78.44 453 ILE A CA 1
ATOM 3679 C C . ILE A 1 453 ? 23.251 -10.025 -2.096 1.00 78.44 453 ILE A C 1
ATOM 3681 O O . ILE A 1 453 ? 23.044 -9.559 -0.980 1.00 78.44 453 ILE A O 1
ATOM 3685 N N . LEU A 1 454 ? 24.037 -11.086 -2.290 1.00 75.06 454 LEU A N 1
ATOM 3686 C CA . LEU A 1 454 ? 24.735 -11.764 -1.199 1.00 75.06 454 LEU A CA 1
ATOM 3687 C C . LEU A 1 454 ? 25.992 -11.009 -0.745 1.00 75.06 454 LEU A C 1
ATOM 3689 O O . LEU A 1 454 ? 26.572 -11.368 0.279 1.00 75.06 454 LEU A O 1
ATOM 3693 N N . GLU A 1 455 ? 26.416 -9.974 -1.475 1.00 79.38 455 GLU A N 1
ATOM 3694 C CA . GLU A 1 455 ? 27.540 -9.137 -1.075 1.00 79.38 455 GLU A CA 1
ATOM 3695 C C . GLU A 1 455 ? 27.181 -8.309 0.167 1.00 79.38 455 GLU A C 1
ATOM 3697 O O . GLU A 1 455 ? 26.060 -7.811 0.330 1.00 79.38 455 GLU A O 1
ATOM 3702 N N . SER A 1 456 ? 28.169 -8.119 1.044 1.00 75.69 456 SER A N 1
ATOM 3703 C CA . SER A 1 456 ? 28.022 -7.347 2.283 1.00 75.69 456 SER A CA 1
ATOM 3704 C C . SER A 1 456 ? 27.479 -5.938 2.042 1.00 75.69 456 SER A C 1
ATOM 3706 O O . SER A 1 456 ? 26.674 -5.447 2.829 1.00 75.69 456 SER A O 1
ATOM 3708 N N . VAL A 1 457 ? 27.843 -5.320 0.914 1.00 85.31 457 VAL A N 1
ATOM 3709 C CA . VAL A 1 457 ? 27.402 -3.971 0.539 1.00 85.31 457 VAL A CA 1
ATOM 3710 C C . VAL A 1 457 ? 25.882 -3.842 0.383 1.00 85.31 457 VAL A C 1
ATOM 3712 O O . VAL A 1 457 ? 25.338 -2.754 0.569 1.00 85.31 457 VAL A O 1
ATOM 3715 N N . CYS A 1 458 ? 25.181 -4.942 0.100 1.00 88.62 458 CYS A N 1
ATOM 3716 C CA . CYS A 1 458 ? 23.724 -4.980 0.087 1.00 88.62 458 CYS A CA 1
ATOM 3717 C C . CYS A 1 458 ? 23.165 -5.320 1.473 1.00 88.62 458 CYS A C 1
ATOM 3719 O O . CYS A 1 458 ? 22.305 -4.614 1.982 1.00 88.62 458 CYS A O 1
ATOM 3721 N N . ILE A 1 459 ? 23.636 -6.377 2.127 1.00 91.25 459 ILE A N 1
ATOM 3722 C CA . ILE A 1 459 ? 22.959 -6.894 3.329 1.00 91.25 459 ILE A CA 1
ATOM 3723 C C . ILE A 1 459 ? 23.280 -6.091 4.597 1.00 91.25 459 ILE A C 1
ATOM 3725 O O . ILE A 1 459 ? 22.383 -5.841 5.407 1.00 91.25 459 ILE A O 1
ATOM 3729 N N . GLU A 1 460 ? 24.531 -5.663 4.783 1.00 92.50 460 GLU A N 1
ATOM 3730 C CA . GLU A 1 460 ? 24.972 -5.005 6.020 1.00 92.50 460 GLU A CA 1
ATOM 3731 C C . GLU A 1 460 ? 24.251 -3.676 6.296 1.00 92.50 460 GLU A C 1
ATOM 3733 O O . GLU A 1 460 ? 23.847 -3.467 7.444 1.00 92.50 460 GLU A O 1
ATOM 3738 N N . PRO A 1 461 ? 24.015 -2.786 5.306 1.00 94.75 461 PRO A N 1
ATOM 3739 C CA . PRO A 1 461 ? 23.267 -1.553 5.546 1.00 94.75 461 PRO A CA 1
ATOM 3740 C C . PRO A 1 461 ? 21.833 -1.797 6.028 1.00 94.75 461 PRO A C 1
ATOM 3742 O O . PRO A 1 461 ? 21.365 -1.093 6.925 1.00 94.75 461 PRO A O 1
ATOM 3745 N N . ILE A 1 462 ? 21.152 -2.817 5.490 1.00 95.12 462 ILE A N 1
ATOM 3746 C CA . ILE A 1 462 ? 19.801 -3.190 5.931 1.00 95.12 462 ILE A CA 1
ATOM 3747 C C . ILE A 1 462 ? 19.837 -3.735 7.356 1.00 95.12 462 ILE A C 1
ATOM 3749 O O . ILE A 1 462 ? 19.036 -3.307 8.186 1.00 95.12 462 ILE A O 1
ATOM 3753 N N . GLN A 1 463 ? 20.772 -4.640 7.658 1.00 93.56 463 GLN A N 1
ATOM 3754 C CA . GLN A 1 463 ? 20.905 -5.194 9.005 1.00 93.56 463 GLN A CA 1
ATOM 3755 C C . GLN A 1 463 ? 21.169 -4.086 10.025 1.00 93.56 463 GLN A C 1
ATOM 3757 O O . GLN A 1 463 ? 20.485 -4.004 11.040 1.00 93.56 463 GLN A O 1
ATOM 3762 N N . LYS A 1 464 ? 22.102 -3.179 9.717 1.00 93.75 464 LYS A N 1
ATOM 3763 C CA . LYS A 1 464 ? 22.417 -2.026 10.563 1.00 93.75 464 LYS A CA 1
ATOM 3764 C C . LYS A 1 464 ? 21.196 -1.136 10.790 1.00 93.75 464 LYS A C 1
ATOM 3766 O O . LYS A 1 464 ? 20.994 -0.662 11.904 1.00 93.75 464 LYS A O 1
ATOM 3771 N N . PHE A 1 465 ? 20.394 -0.900 9.754 1.00 95.25 465 PHE A N 1
ATOM 3772 C CA . PHE A 1 465 ? 19.155 -0.139 9.880 1.00 95.25 465 PHE A CA 1
ATOM 3773 C C . PHE A 1 465 ? 18.144 -0.847 10.789 1.00 95.25 465 PHE A C 1
ATOM 3775 O O . PHE A 1 465 ? 17.610 -0.223 11.702 1.00 95.25 465 PHE A O 1
ATOM 3782 N N . LEU A 1 466 ? 17.911 -2.148 10.590 1.00 93.88 466 LEU A N 1
ATOM 3783 C CA . LEU A 1 466 ? 17.000 -2.933 11.427 1.00 93.88 466 LEU A CA 1
ATOM 3784 C C . LEU A 1 466 ? 17.454 -2.953 12.886 1.00 93.88 466 LEU A C 1
ATOM 3786 O O . LEU A 1 466 ? 16.639 -2.723 13.778 1.00 93.88 466 LEU A O 1
ATOM 3790 N N . ASP A 1 467 ? 18.748 -3.137 13.139 1.00 91.38 467 ASP A N 1
ATOM 3791 C CA . ASP A 1 467 ? 19.304 -3.067 14.488 1.00 91.38 467 ASP A CA 1
ATOM 3792 C C . ASP A 1 467 ? 19.005 -1.699 15.128 1.00 91.38 467 ASP A C 1
ATOM 3794 O O . ASP A 1 467 ? 18.646 -1.632 16.295 1.00 91.38 467 ASP A O 1
ATOM 3798 N N . GLN A 1 468 ? 19.067 -0.593 14.383 1.00 91.69 468 GLN A N 1
ATOM 3799 C CA . GLN A 1 468 ? 18.766 0.740 14.925 1.00 91.69 468 GLN A CA 1
ATOM 3800 C C . GLN A 1 468 ? 17.290 0.926 15.297 1.00 91.69 468 GLN A C 1
ATOM 3802 O O . GLN A 1 468 ? 16.998 1.515 16.338 1.00 91.69 468 GLN A O 1
ATOM 3807 N N . VAL A 1 469 ? 16.364 0.431 14.472 1.00 92.75 469 VAL A N 1
ATOM 3808 C CA . VAL A 1 469 ? 14.920 0.690 14.641 1.00 92.75 469 VAL A CA 1
ATOM 3809 C C . VAL A 1 469 ? 14.183 -0.364 15.477 1.00 92.75 469 VAL A C 1
ATOM 3811 O O . VAL A 1 469 ? 13.010 -0.176 15.810 1.00 92.75 469 VAL A O 1
ATOM 3814 N N . THR A 1 470 ? 14.843 -1.474 15.821 1.00 89.69 470 THR A N 1
ATOM 3815 C CA . THR A 1 470 ? 14.270 -2.560 16.643 1.00 89.69 470 THR A CA 1
ATOM 3816 C C . THR A 1 470 ? 14.758 -2.561 18.094 1.00 89.69 470 THR A C 1
ATOM 3818 O O . THR A 1 470 ? 14.093 -3.150 18.947 1.00 89.69 470 THR A O 1
ATOM 3821 N N . MET A 1 471 ? 15.881 -1.900 18.420 1.00 79.19 471 MET A N 1
ATOM 3822 C CA . MET A 1 471 ? 16.382 -1.874 19.802 1.00 79.19 471 MET A CA 1
ATOM 3823 C C . MET A 1 471 ? 15.402 -1.147 20.738 1.00 79.19 471 MET A C 1
ATOM 3825 O O . MET A 1 471 ? 15.009 -0.008 20.458 1.00 79.19 471 MET A O 1
ATOM 3829 N N . PRO A 1 472 ? 15.032 -1.748 21.885 1.00 75.00 472 PRO A N 1
ATOM 3830 C CA . PRO A 1 472 ? 14.205 -1.065 22.868 1.00 75.00 472 PRO A CA 1
ATOM 3831 C C . PRO A 1 472 ? 14.948 0.157 23.418 1.00 75.00 472 PRO A C 1
ATOM 3833 O O . PRO A 1 472 ? 16.069 0.036 23.913 1.00 75.00 472 PRO A O 1
ATOM 3836 N N . LYS A 1 473 ? 14.303 1.330 23.387 1.00 69.62 473 LYS A N 1
ATOM 3837 C CA . LYS A 1 473 ? 14.885 2.593 23.885 1.00 69.62 473 LYS A CA 1
ATOM 3838 C C . LYS A 1 473 ? 15.254 2.554 25.376 1.00 69.62 473 LYS A C 1
ATOM 3840 O O . LYS A 1 473 ? 16.119 3.314 25.796 1.00 69.62 473 LYS A O 1
ATOM 3845 N N . ASP A 1 474 ? 14.649 1.641 26.139 1.00 69.56 474 ASP A N 1
ATOM 3846 C CA . ASP A 1 474 ? 14.715 1.614 27.606 1.00 69.56 474 ASP A CA 1
ATOM 3847 C C . ASP A 1 474 ? 15.460 0.404 28.200 1.00 69.56 474 ASP A C 1
ATOM 3849 O O . ASP A 1 474 ? 15.429 0.204 29.415 1.00 69.56 474 ASP A O 1
ATOM 3853 N N . SER A 1 475 ? 16.127 -0.439 27.401 1.00 55.91 475 SER A N 1
ATOM 3854 C CA . SER A 1 475 ? 16.621 -1.718 27.927 1.00 55.91 475 SER A CA 1
ATOM 3855 C C . SER A 1 475 ? 18.145 -1.850 27.998 1.00 55.91 475 SER A C 1
ATOM 3857 O O . SER A 1 475 ? 18.811 -2.031 26.985 1.00 55.91 475 SER A O 1
ATOM 3859 N N . ASN A 1 476 ? 18.647 -1.987 29.231 1.00 57.16 476 ASN A N 1
ATOM 3860 C CA . ASN A 1 476 ? 19.828 -2.787 29.604 1.00 57.16 476 ASN A CA 1
ATOM 3861 C C . ASN A 1 476 ? 19.645 -4.299 29.290 1.00 57.16 476 ASN A C 1
ATOM 3863 O O . ASN A 1 476 ? 20.305 -5.150 29.887 1.00 57.16 476 ASN A O 1
ATOM 3867 N N . SER A 1 477 ? 18.710 -4.670 28.405 1.00 55.97 477 SER A N 1
ATOM 3868 C CA . SER A 1 477 ? 18.482 -6.061 28.029 1.00 55.97 477 SER A CA 1
ATOM 3869 C C . SER A 1 477 ? 19.452 -6.433 26.912 1.00 55.97 477 SER A C 1
ATOM 3871 O O . SER A 1 477 ? 19.452 -5.843 25.837 1.00 55.97 477 SER A O 1
ATOM 3873 N N . ASN A 1 478 ? 20.301 -7.428 27.170 1.00 56.72 478 ASN A N 1
ATOM 3874 C CA . ASN A 1 478 ? 21.228 -7.986 26.178 1.00 56.72 478 ASN A CA 1
ATOM 3875 C C . ASN A 1 478 ? 20.520 -8.817 25.088 1.00 56.72 478 ASN A C 1
ATOM 3877 O O . ASN A 1 478 ? 21.181 -9.482 24.291 1.00 56.72 478 ASN A O 1
ATOM 3881 N N . THR A 1 479 ? 19.188 -8.804 25.028 1.00 52.44 479 THR A N 1
ATOM 3882 C CA . THR A 1 479 ? 18.417 -9.454 23.968 1.00 52.44 479 THR A CA 1
ATOM 3883 C C . THR A 1 479 ? 18.418 -8.567 22.730 1.00 52.44 479 THR A C 1
ATOM 3885 O O . THR A 1 479 ? 17.452 -7.860 22.452 1.00 52.44 479 THR A O 1
ATOM 3888 N N . ARG A 1 480 ? 19.530 -8.584 21.984 1.00 55.50 480 ARG A N 1
ATOM 3889 C CA . ARG A 1 480 ? 19.551 -8.038 20.624 1.00 55.50 480 ARG A CA 1
ATOM 3890 C C . ARG A 1 480 ? 18.562 -8.828 19.774 1.00 55.50 480 ARG A C 1
ATOM 3892 O O . ARG A 1 480 ? 18.611 -10.058 19.773 1.00 55.50 480 ARG A O 1
ATOM 3899 N N . PHE A 1 481 ? 17.704 -8.124 19.040 1.00 56.62 481 PHE A N 1
ATOM 3900 C CA . PHE A 1 481 ? 16.930 -8.718 17.959 1.00 56.62 481 PHE A CA 1
ATOM 3901 C C . PHE A 1 481 ? 17.915 -9.353 16.972 1.00 56.62 481 PHE A C 1
ATOM 3903 O O . PHE A 1 481 ? 18.616 -8.659 16.241 1.00 56.62 481 PHE A O 1
ATOM 3910 N N . GLN A 1 482 ? 18.022 -10.680 16.984 1.00 57.47 482 GLN A N 1
ATOM 3911 C CA . GLN A 1 482 ? 18.705 -11.403 15.924 1.00 57.47 482 GLN A CA 1
ATOM 3912 C C . GLN A 1 482 ? 17.717 -11.527 14.766 1.00 57.47 482 GLN A C 1
ATOM 3914 O O . GLN A 1 482 ? 17.105 -12.573 14.555 1.00 57.47 482 GLN A O 1
ATOM 3919 N N . GLY A 1 483 ? 17.514 -10.421 14.048 1.00 60.19 483 GLY A N 1
ATOM 3920 C CA . GLY A 1 483 ? 16.800 -10.410 12.777 1.00 60.19 483 GLY A CA 1
ATOM 3921 C C . GLY A 1 483 ? 17.595 -11.216 11.766 1.00 60.19 483 GLY A C 1
ATOM 3922 O O . GLY A 1 483 ? 18.369 -10.657 10.999 1.00 60.19 483 GLY A O 1
ATOM 3923 N N . HIS A 1 484 ? 17.496 -12.541 11.829 1.00 69.62 484 HIS A N 1
ATOM 3924 C CA . HIS A 1 484 ? 18.300 -13.407 10.992 1.00 69.62 484 HIS A CA 1
ATOM 3925 C C . HIS A 1 484 ? 17.848 -13.279 9.544 1.00 69.62 484 HIS A C 1
ATOM 3927 O O . HIS A 1 484 ? 16.706 -13.569 9.190 1.00 69.62 484 HIS A O 1
ATOM 3933 N N . SER A 1 485 ? 18.797 -12.883 8.707 1.00 86.38 485 SER A N 1
ATOM 3934 C CA . SER A 1 485 ? 18.723 -13.020 7.265 1.00 86.38 485 SER A CA 1
ATOM 3935 C C . SER A 1 485 ? 18.264 -14.438 6.883 1.00 86.38 485 SER A C 1
ATOM 3937 O O . SER A 1 485 ? 18.950 -15.418 7.172 1.00 86.38 485 SER A O 1
ATOM 3939 N N . LEU A 1 486 ? 17.112 -14.550 6.226 1.00 91.19 486 LEU A N 1
ATOM 3940 C CA . LEU A 1 486 ? 16.471 -15.817 5.874 1.00 91.19 486 LEU A CA 1
ATOM 3941 C C . LEU A 1 486 ? 17.266 -16.560 4.798 1.00 91.19 486 LEU A C 1
ATOM 3943 O O . LEU A 1 486 ? 17.824 -15.958 3.881 1.00 91.19 486 LEU A O 1
ATOM 3947 N N . LEU A 1 487 ? 17.320 -17.885 4.859 1.00 91.06 487 LEU A N 1
ATOM 3948 C CA . LEU A 1 487 ? 17.862 -18.668 3.749 1.00 91.06 487 LEU A CA 1
ATOM 3949 C C . LEU A 1 487 ? 16.907 -18.571 2.560 1.00 91.06 487 LEU A C 1
ATOM 3951 O O . LEU A 1 487 ? 15.716 -18.819 2.709 1.00 91.06 487 LEU A O 1
ATOM 3955 N N . LEU A 1 488 ? 17.425 -18.201 1.391 1.00 91.44 488 LEU A N 1
ATOM 3956 C CA . LEU A 1 488 ? 16.641 -18.176 0.160 1.00 91.44 488 LEU A CA 1
ATOM 3957 C C . LEU A 1 488 ? 16.936 -19.457 -0.611 1.00 91.44 488 LEU A C 1
ATOM 3959 O O . LEU A 1 488 ? 18.091 -19.710 -0.952 1.00 91.44 488 LEU A O 1
ATOM 3963 N N . CYS A 1 489 ? 15.910 -20.266 -0.850 1.00 91.44 489 CYS A N 1
ATOM 3964 C CA . CYS A 1 489 ? 16.028 -21.542 -1.545 1.00 91.44 489 CYS A CA 1
ATOM 3965 C C . CYS A 1 489 ? 15.011 -21.593 -2.682 1.00 91.44 489 CYS A C 1
ATOM 3967 O O . CYS A 1 489 ? 13.818 -21.496 -2.440 1.00 91.44 489 CYS A O 1
ATOM 3969 N N . ASP A 1 490 ? 15.454 -21.750 -3.923 1.00 90.44 490 ASP A N 1
ATOM 3970 C CA . ASP A 1 490 ? 14.520 -21.922 -5.034 1.00 90.44 490 ASP A CA 1
ATOM 3971 C C . ASP A 1 490 ? 14.367 -23.425 -5.303 1.00 90.44 490 ASP A C 1
ATOM 3973 O O . ASP A 1 490 ? 15.355 -24.131 -5.512 1.00 90.44 490 ASP A O 1
ATOM 3977 N N . VAL A 1 491 ? 13.131 -23.926 -5.281 1.00 91.00 491 VAL A N 1
ATOM 3978 C CA . VAL A 1 491 ? 12.813 -25.327 -5.588 1.00 91.00 491 VAL A CA 1
ATOM 3979 C C . VAL A 1 491 ? 12.411 -25.402 -7.052 1.00 91.00 491 VAL A C 1
ATOM 3981 O O . VAL A 1 491 ? 11.297 -25.035 -7.426 1.00 91.00 491 VAL A O 1
ATOM 3984 N N . ILE A 1 492 ? 13.334 -25.870 -7.889 1.00 91.31 492 ILE A N 1
ATOM 3985 C CA . ILE A 1 492 ? 13.124 -26.003 -9.332 1.00 91.31 492 ILE A CA 1
ATOM 3986 C C . ILE A 1 492 ? 12.671 -27.430 -9.635 1.00 91.31 492 ILE A C 1
ATOM 3988 O O . ILE A 1 492 ? 13.425 -28.382 -9.443 1.00 91.31 492 ILE A O 1
ATOM 3992 N N . THR A 1 493 ? 11.438 -27.570 -10.120 1.00 90.56 493 THR A N 1
ATOM 3993 C CA . THR A 1 493 ? 10.821 -28.860 -10.444 1.00 90.56 493 THR A CA 1
ATOM 3994 C C . THR A 1 493 ? 10.563 -28.954 -11.946 1.00 90.56 493 THR A C 1
ATOM 3996 O O . THR A 1 493 ? 9.560 -28.420 -12.426 1.00 90.56 493 THR A O 1
ATOM 3999 N N . PRO A 1 494 ? 11.428 -29.635 -12.715 1.00 90.00 494 PRO A N 1
ATOM 4000 C CA . PRO A 1 494 ? 11.092 -30.022 -14.076 1.00 90.00 494 PRO A CA 1
ATOM 4001 C C . PRO A 1 494 ? 10.017 -31.114 -14.045 1.00 90.00 494 PRO A C 1
ATOM 4003 O O . PRO A 1 494 ? 10.196 -32.164 -13.429 1.00 90.00 494 PRO A O 1
ATOM 4006 N N . SER A 1 495 ? 8.891 -30.867 -14.706 1.00 85.38 495 SER A N 1
ATOM 4007 C CA . SER A 1 495 ? 7.764 -31.789 -14.801 1.00 85.38 495 SER A CA 1
ATOM 4008 C C . SER A 1 495 ? 7.610 -32.265 -16.241 1.00 85.38 495 SER A C 1
ATOM 4010 O O . SER A 1 495 ? 7.389 -31.458 -17.141 1.00 85.38 495 SER A O 1
ATOM 4012 N N . TYR A 1 496 ? 7.742 -33.578 -16.443 1.00 80.75 496 TYR A N 1
ATOM 4013 C CA . TYR A 1 496 ? 7.538 -34.255 -17.724 1.00 80.75 496 TYR A CA 1
ATOM 4014 C C . TYR A 1 496 ? 6.173 -34.951 -17.713 1.00 80.75 496 TYR A C 1
ATOM 4016 O O . TYR A 1 496 ? 5.936 -35.796 -16.847 1.00 80.75 496 TYR A O 1
ATOM 4024 N N . ARG A 1 497 ? 5.276 -34.612 -18.652 1.00 73.94 497 ARG A N 1
ATOM 4025 C CA . ARG A 1 497 ? 3.906 -35.176 -18.769 1.00 73.94 497 ARG A CA 1
ATOM 4026 C C . ARG A 1 497 ? 2.974 -34.955 -17.566 1.00 73.94 497 ARG A C 1
ATOM 4028 O O . ARG A 1 497 ? 1.961 -35.641 -17.475 1.00 73.94 497 ARG A O 1
ATOM 4035 N N . ILE A 1 498 ? 3.310 -34.004 -16.691 1.00 80.50 498 ILE A N 1
ATOM 4036 C CA . ILE A 1 498 ? 2.480 -33.407 -15.627 1.00 80.50 498 ILE A CA 1
ATOM 4037 C C . ILE A 1 498 ? 1.702 -34.416 -14.768 1.00 80.50 498 ILE A C 1
ATOM 4039 O O . ILE A 1 498 ? 0.620 -34.877 -15.123 1.00 80.50 498 ILE A O 1
ATOM 4043 N N . ASN A 1 499 ? 2.198 -34.668 -13.557 1.00 84.81 499 ASN A N 1
ATOM 4044 C CA . ASN A 1 499 ? 1.435 -35.340 -12.505 1.00 84.81 499 ASN A CA 1
ATOM 4045 C C . ASN A 1 499 ? 0.996 -34.306 -11.452 1.00 84.81 499 ASN A C 1
ATOM 4047 O O . ASN A 1 499 ? 1.836 -33.804 -10.702 1.00 84.81 499 ASN A O 1
ATOM 4051 N N . LEU A 1 500 ? -0.300 -33.974 -11.419 1.00 84.44 500 LEU A N 1
ATOM 4052 C CA . LEU A 1 500 ? -0.843 -32.932 -10.537 1.00 84.44 500 LEU A CA 1
ATOM 4053 C C . LEU A 1 500 ? -0.692 -33.281 -9.051 1.00 84.44 500 LEU A C 1
ATOM 4055 O O . LEU A 1 500 ? -0.298 -32.407 -8.285 1.00 84.44 500 LEU A O 1
ATOM 4059 N N . ASP A 1 501 ? -0.882 -34.545 -8.661 1.00 87.88 501 ASP A N 1
ATOM 4060 C CA . ASP A 1 501 ? -0.720 -34.987 -7.268 1.00 87.88 501 ASP A CA 1
ATOM 4061 C C . ASP A 1 501 ? 0.713 -34.753 -6.764 1.00 87.88 501 ASP A C 1
ATOM 4063 O O . ASP A 1 501 ? 0.935 -34.409 -5.602 1.00 87.88 501 ASP A O 1
ATOM 4067 N N . TYR A 1 502 ? 1.716 -34.939 -7.630 1.00 89.19 502 TYR A N 1
ATOM 4068 C CA . TYR A 1 502 ? 3.108 -34.647 -7.282 1.00 89.19 502 TYR A CA 1
ATOM 4069 C C . TYR A 1 502 ? 3.377 -33.151 -7.189 1.00 89.19 502 TYR A C 1
ATOM 4071 O O . TYR A 1 502 ? 4.042 -32.724 -6.247 1.00 89.19 502 TYR A O 1
ATOM 4079 N N . LEU A 1 503 ? 2.862 -32.356 -8.130 1.00 87.81 503 LEU A N 1
ATOM 4080 C CA . LEU A 1 503 ? 3.027 -30.903 -8.091 1.00 87.81 503 LEU A CA 1
ATOM 4081 C C . LEU A 1 503 ? 2.366 -30.298 -6.849 1.00 87.81 503 LEU A C 1
ATOM 4083 O O . LEU A 1 503 ? 2.990 -29.485 -6.174 1.00 87.81 503 LEU A O 1
ATOM 4087 N N . GLU A 1 504 ? 1.162 -30.749 -6.496 1.00 88.81 504 GLU A N 1
ATOM 4088 C CA . GLU A 1 504 ? 0.461 -30.318 -5.287 1.00 88.81 504 GLU A CA 1
ATOM 4089 C C . GLU A 1 504 ? 1.277 -30.641 -4.030 1.00 88.81 504 GLU A C 1
ATOM 4091 O O . GLU A 1 504 ? 1.551 -29.750 -3.227 1.00 88.81 504 GLU A O 1
ATOM 4096 N N . ARG A 1 505 ? 1.764 -31.882 -3.891 1.00 91.25 505 ARG A N 1
ATOM 4097 C CA . ARG A 1 505 ? 2.608 -32.278 -2.750 1.00 91.25 505 ARG A CA 1
ATOM 4098 C C . ARG A 1 505 ? 3.904 -31.479 -2.661 1.00 91.25 505 ARG A C 1
ATOM 4100 O O . ARG A 1 505 ? 4.330 -31.164 -1.556 1.00 91.25 505 ARG A O 1
ATOM 4107 N N . ILE A 1 506 ? 4.526 -31.151 -3.795 1.00 90.25 506 ILE A N 1
ATOM 4108 C CA . ILE A 1 506 ? 5.728 -30.305 -3.832 1.00 90.25 506 ILE A CA 1
ATOM 4109 C C . ILE A 1 506 ? 5.394 -28.886 -3.361 1.00 90.25 506 ILE A C 1
ATOM 4111 O O . ILE A 1 506 ? 6.119 -28.334 -2.538 1.00 90.25 506 ILE A O 1
ATOM 4115 N N . CYS A 1 507 ? 4.281 -28.311 -3.820 1.00 88.62 507 CYS A N 1
ATOM 4116 C CA . CYS A 1 507 ? 3.821 -26.991 -3.381 1.00 88.62 507 CYS A CA 1
ATOM 4117 C C . CYS A 1 507 ? 3.378 -26.953 -1.907 1.00 88.62 507 CYS A C 1
ATOM 4119 O O . CYS A 1 507 ? 3.356 -25.876 -1.317 1.00 88.62 507 CYS A O 1
ATOM 4121 N N . MET A 1 508 ? 3.044 -28.102 -1.314 1.00 90.00 508 MET A N 1
ATOM 4122 C CA . MET A 1 508 ? 2.680 -28.254 0.101 1.00 90.00 508 MET A CA 1
ATOM 4123 C C . MET A 1 508 ? 3.870 -28.579 1.020 1.00 90.00 508 MET A C 1
ATOM 4125 O O . MET A 1 508 ? 3.658 -28.847 2.200 1.00 90.00 508 MET A O 1
ATOM 4129 N N . ILE A 1 509 ? 5.112 -28.586 0.519 1.00 92.25 509 ILE A N 1
ATOM 4130 C CA . ILE A 1 509 ? 6.289 -28.808 1.370 1.00 92.25 509 ILE A CA 1
ATOM 4131 C C . ILE A 1 509 ? 6.358 -27.712 2.442 1.00 92.25 509 ILE A C 1
ATOM 4133 O O . ILE A 1 509 ? 6.435 -26.524 2.124 1.00 92.25 509 ILE A O 1
ATOM 4137 N N . ASP A 1 510 ? 6.392 -28.127 3.711 1.00 93.88 510 ASP A N 1
ATOM 4138 C CA . ASP A 1 510 ? 6.561 -27.221 4.845 1.00 93.88 510 ASP A CA 1
ATOM 4139 C C . ASP A 1 510 ? 7.897 -26.474 4.744 1.00 93.88 510 ASP A C 1
ATOM 4141 O O . ASP A 1 510 ? 8.980 -27.067 4.775 1.00 93.88 510 ASP A O 1
ATOM 4145 N N . VAL A 1 511 ? 7.826 -25.146 4.642 1.00 91.19 511 VAL A N 1
ATOM 4146 C CA . VAL A 1 511 ? 9.006 -24.277 4.595 1.00 91.19 511 VAL A CA 1
ATOM 4147 C C . VAL A 1 511 ? 9.413 -23.906 6.025 1.00 91.19 511 VAL A C 1
ATOM 4149 O O . VAL A 1 511 ? 8.613 -23.300 6.744 1.00 91.19 511 VAL A O 1
ATOM 4152 N N . PRO A 1 512 ? 10.652 -24.211 6.464 1.00 92.38 512 PRO A N 1
ATOM 4153 C CA . PRO A 1 512 ? 11.116 -23.826 7.791 1.00 92.38 512 PRO A CA 1
ATOM 4154 C C . PRO A 1 512 ? 11.039 -22.305 8.016 1.00 92.38 512 PRO A C 1
ATOM 4156 O O . PRO A 1 512 ? 11.301 -21.536 7.090 1.00 92.38 512 PRO A O 1
ATOM 4159 N N . PRO A 1 513 ? 10.778 -21.826 9.247 1.00 88.56 513 PRO A N 1
ATOM 4160 C CA . PRO A 1 513 ? 10.554 -20.400 9.510 1.00 88.56 513 PRO A CA 1
ATOM 4161 C C . PRO A 1 513 ? 11.759 -19.501 9.175 1.00 88.56 513 PRO A C 1
ATOM 4163 O O . PRO A 1 513 ? 11.570 -18.329 8.844 1.00 88.56 513 PRO A O 1
ATOM 4166 N N . TYR A 1 514 ? 12.979 -20.053 9.210 1.00 89.50 514 TYR A N 1
ATOM 4167 C CA . TYR A 1 514 ? 14.238 -19.379 8.857 1.00 89.50 514 TYR A CA 1
ATOM 4168 C C . TYR A 1 514 ? 14.544 -19.376 7.347 1.00 89.50 514 TYR A C 1
ATOM 4170 O O . TYR A 1 514 ? 15.604 -18.904 6.932 1.00 89.50 514 TYR A O 1
ATOM 4178 N N . MET A 1 515 ? 13.653 -19.926 6.523 1.00 92.69 515 MET A N 1
ATOM 4179 C CA . MET A 1 515 ? 13.814 -20.058 5.080 1.00 92.69 515 MET A CA 1
ATOM 4180 C C . MET A 1 515 ? 12.669 -19.354 4.344 1.00 92.69 515 MET A C 1
ATOM 4182 O O . MET A 1 515 ? 11.553 -19.210 4.849 1.00 92.69 515 MET A O 1
ATOM 4186 N N . ARG A 1 516 ? 12.950 -18.890 3.130 1.00 91.19 516 ARG A N 1
ATOM 4187 C CA . ARG A 1 516 ? 11.947 -18.504 2.140 1.00 91.19 516 ARG A CA 1
ATOM 4188 C C . ARG A 1 516 ? 12.223 -19.250 0.853 1.00 91.19 516 ARG A C 1
ATOM 4190 O O . ARG A 1 516 ? 13.377 -19.350 0.431 1.00 91.19 516 ARG A O 1
ATOM 4197 N N . THR A 1 517 ? 11.144 -19.736 0.256 1.00 90.31 517 THR A N 1
ATOM 4198 C CA . THR A 1 517 ? 11.213 -20.611 -0.903 1.00 90.31 517 THR A CA 1
ATOM 4199 C C . THR A 1 517 ? 10.370 -20.079 -2.043 1.00 90.31 517 THR A C 1
ATOM 4201 O O . THR A 1 517 ? 9.231 -19.668 -1.826 1.00 90.31 517 THR A O 1
ATOM 4204 N N . THR A 1 518 ? 10.925 -20.129 -3.252 1.00 87.56 518 THR A N 1
ATOM 4205 C CA . THR A 1 518 ? 10.175 -19.943 -4.497 1.00 87.56 518 THR A CA 1
ATOM 4206 C C . THR A 1 518 ? 10.089 -21.286 -5.210 1.00 87.56 518 THR A C 1
ATOM 4208 O O . THR A 1 518 ? 11.114 -21.900 -5.504 1.00 87.56 518 THR A O 1
ATOM 4211 N N . PHE A 1 519 ? 8.872 -21.745 -5.496 1.00 89.12 519 PHE A N 1
ATOM 4212 C CA . PHE A 1 519 ? 8.646 -22.954 -6.287 1.00 89.12 519 PHE A CA 1
ATOM 4213 C C . PHE A 1 519 ? 8.577 -22.587 -7.768 1.00 89.12 519 PHE A C 1
ATOM 4215 O O . PHE A 1 519 ? 7.715 -21.816 -8.182 1.00 89.12 519 PHE A O 1
ATOM 4222 N N . ILE A 1 520 ? 9.493 -23.135 -8.564 1.00 88.81 520 ILE A N 1
ATOM 4223 C CA . ILE A 1 520 ? 9.576 -22.913 -10.008 1.00 88.81 520 ILE A CA 1
ATOM 4224 C C . ILE A 1 520 ? 9.268 -24.241 -10.692 1.00 88.81 520 ILE A C 1
ATOM 4226 O O . ILE A 1 520 ? 10.103 -25.145 -10.723 1.00 88.81 520 ILE A O 1
ATOM 4230 N N . ILE A 1 521 ? 8.054 -24.367 -11.225 1.00 88.75 521 ILE A N 1
ATOM 4231 C CA . ILE A 1 521 ? 7.608 -25.567 -11.936 1.00 88.75 521 ILE A CA 1
ATOM 4232 C C . ILE A 1 521 ? 7.820 -25.342 -13.431 1.00 88.75 521 ILE A C 1
ATOM 4234 O O . ILE A 1 521 ? 7.205 -24.461 -14.026 1.00 88.75 521 ILE A O 1
ATOM 4238 N N . ILE A 1 522 ? 8.694 -26.143 -14.035 1.00 88.75 522 ILE A N 1
ATOM 4239 C CA . ILE A 1 522 ? 8.976 -26.097 -15.472 1.00 88.75 522 ILE A CA 1
ATOM 4240 C C . ILE A 1 522 ? 8.162 -27.201 -16.133 1.00 88.75 522 ILE A C 1
ATOM 4242 O O . ILE A 1 522 ? 8.341 -28.373 -15.812 1.00 88.75 522 ILE A O 1
ATOM 4246 N N . ILE A 1 523 ? 7.273 -26.828 -17.047 1.00 86.25 523 ILE A N 1
ATOM 4247 C CA . ILE A 1 523 ? 6.365 -27.756 -17.721 1.00 86.25 523 ILE A CA 1
ATOM 4248 C C . ILE A 1 523 ? 6.865 -27.998 -19.140 1.00 86.25 523 ILE A C 1
ATOM 4250 O O . ILE A 1 523 ? 6.996 -27.058 -19.920 1.00 86.25 523 ILE A O 1
ATOM 4254 N N . ASP A 1 524 ? 7.133 -29.259 -19.469 1.00 84.69 524 ASP A N 1
ATOM 4255 C CA . ASP A 1 524 ? 7.658 -29.674 -20.772 1.00 84.69 524 ASP A CA 1
ATOM 4256 C C . ASP A 1 524 ? 6.652 -29.505 -21.922 1.00 84.69 524 ASP A C 1
ATOM 4258 O O . ASP A 1 524 ? 7.030 -29.123 -23.028 1.00 84.69 524 ASP A O 1
ATOM 4262 N N . ASN A 1 525 ? 5.370 -29.776 -21.664 1.00 81.81 525 ASN A N 1
ATOM 4263 C CA . ASN A 1 525 ? 4.283 -29.640 -22.625 1.00 81.81 525 ASN A CA 1
ATOM 4264 C C . ASN A 1 525 ? 3.106 -28.858 -22.010 1.00 81.81 525 ASN A C 1
ATOM 4266 O O . ASN A 1 525 ? 2.197 -29.459 -21.427 1.00 81.81 525 ASN A O 1
ATOM 4270 N N . PRO A 1 526 ? 3.078 -27.520 -22.150 1.00 79.62 526 PRO A N 1
ATOM 4271 C CA . PRO A 1 526 ? 2.008 -26.703 -21.582 1.00 79.62 526 PRO A CA 1
ATOM 4272 C C . PRO A 1 526 ? 0.629 -27.002 -22.195 1.00 79.62 526 PRO A C 1
ATOM 4274 O O . PRO A 1 526 ? -0.381 -26.805 -21.523 1.00 79.62 526 PRO A O 1
ATOM 4277 N N . GLY A 1 527 ? 0.558 -27.531 -23.425 1.00 81.94 527 GLY A N 1
ATOM 4278 C CA . GLY A 1 527 ? -0.710 -27.915 -24.058 1.00 81.94 527 GLY A CA 1
ATOM 4279 C C . GLY A 1 527 ? -1.432 -29.027 -23.293 1.00 81.94 527 GLY A C 1
ATOM 4280 O O . GLY A 1 527 ? -2.629 -28.924 -23.036 1.00 81.94 527 GLY A O 1
ATOM 4281 N N . GLN A 1 528 ? -0.682 -30.027 -22.820 1.00 79.06 528 GLN A N 1
ATOM 4282 C CA . GLN A 1 528 ? -1.236 -31.113 -22.008 1.00 79.06 528 GLN A CA 1
ATOM 4283 C C . GLN A 1 528 ? -1.802 -30.605 -20.669 1.00 79.06 528 GLN A C 1
ATOM 4285 O O . GLN A 1 528 ? -2.814 -31.126 -20.203 1.00 79.06 528 GLN A O 1
ATOM 4290 N N . LEU A 1 529 ? -1.193 -29.574 -20.063 1.00 75.38 529 LEU A N 1
ATOM 4291 C CA . LEU A 1 529 ? -1.726 -28.942 -18.847 1.00 75.38 529 LEU A CA 1
ATOM 4292 C C . LEU A 1 529 ? -3.096 -28.312 -19.107 1.00 75.38 529 LEU A C 1
ATOM 4294 O O . LEU A 1 529 ? -4.028 -28.491 -18.326 1.00 75.38 529 LEU A O 1
ATOM 4298 N N . VAL A 1 530 ? -3.201 -27.551 -20.199 1.00 79.12 530 VAL A N 1
ATOM 4299 C CA . VAL A 1 530 ? -4.437 -26.860 -20.577 1.00 79.12 530 VAL A CA 1
ATOM 4300 C C . VAL A 1 530 ? -5.553 -27.873 -20.815 1.00 79.12 530 VAL A C 1
ATOM 4302 O O . VAL A 1 530 ? -6.667 -27.675 -20.328 1.00 79.12 530 VAL A O 1
ATOM 4305 N N . ASP A 1 531 ? -5.254 -28.972 -21.506 1.00 80.94 531 ASP A N 1
ATOM 4306 C CA . ASP A 1 531 ? -6.225 -30.036 -21.752 1.00 80.94 531 ASP A CA 1
ATOM 4307 C C . ASP A 1 531 ? -6.649 -30.731 -20.450 1.00 80.94 531 ASP A C 1
ATOM 4309 O O . ASP A 1 531 ? -7.845 -30.905 -20.225 1.00 80.94 531 ASP A O 1
ATOM 4313 N N . LEU A 1 532 ? -5.706 -31.024 -19.544 1.00 75.62 532 LEU A N 1
ATOM 4314 C CA . LEU A 1 532 ? -6.001 -31.583 -18.218 1.00 75.62 532 LEU A CA 1
ATOM 4315 C C . LEU A 1 532 ? -6.944 -30.693 -17.399 1.00 75.62 532 LEU A C 1
ATOM 4317 O O . LEU A 1 532 ? -7.859 -31.213 -16.759 1.00 75.62 532 LEU A O 1
ATOM 4321 N N . PHE A 1 533 ? -6.751 -29.370 -17.415 1.00 75.50 533 PHE A N 1
ATOM 4322 C CA . PHE A 1 533 ? -7.660 -28.444 -16.733 1.00 75.50 533 PHE A CA 1
ATOM 4323 C C . PHE A 1 533 ? -9.032 -28.391 -17.402 1.00 75.50 533 PHE A C 1
ATOM 4325 O O . PHE A 1 533 ? -10.041 -28.364 -16.706 1.00 75.50 533 PHE A O 1
ATOM 4332 N N . ARG A 1 534 ? -9.098 -28.428 -18.737 1.00 75.88 534 ARG A N 1
ATOM 4333 C CA . ARG A 1 534 ? -10.378 -28.465 -19.462 1.00 75.88 534 ARG A CA 1
ATOM 4334 C C . ARG A 1 534 ? -11.184 -29.730 -19.172 1.00 75.88 534 ARG A C 1
ATOM 4336 O O . ARG A 1 534 ? -12.405 -29.659 -19.171 1.00 75.88 534 ARG A O 1
ATOM 4343 N N . THR A 1 535 ? -10.524 -30.868 -18.952 1.00 73.94 535 THR A N 1
ATOM 4344 C CA . THR A 1 535 ? -11.201 -32.153 -18.711 1.00 73.94 535 THR A CA 1
ATOM 4345 C C . THR A 1 535 ? -11.529 -32.426 -17.245 1.00 73.94 535 THR A C 1
ATOM 4347 O O . THR A 1 535 ? -12.421 -33.227 -16.986 1.00 73.94 535 THR A O 1
ATOM 4350 N N . ASN A 1 536 ? -10.810 -31.811 -16.297 1.00 57.72 536 ASN A N 1
ATOM 4351 C CA . ASN A 1 536 ? -10.938 -32.096 -14.858 1.00 57.72 536 ASN A CA 1
ATOM 4352 C C . ASN A 1 536 ? -11.520 -30.941 -14.023 1.00 57.72 536 ASN A C 1
ATOM 4354 O O . ASN A 1 536 ? -11.646 -31.086 -12.808 1.00 57.72 536 ASN A O 1
ATOM 4358 N N . LEU A 1 537 ? -11.863 -29.801 -14.630 1.00 45.59 537 LEU A N 1
ATOM 4359 C CA . LEU A 1 537 ? -12.664 -28.778 -13.957 1.00 45.59 537 LEU A CA 1
ATOM 4360 C C . LEU A 1 537 ? -14.154 -29.171 -14.049 1.00 45.59 537 LEU A C 1
ATOM 4362 O O . LEU A 1 537 ? -14.628 -29.376 -15.167 1.00 45.59 537 LEU A O 1
ATOM 4366 N N . PRO A 1 538 ? -14.868 -29.326 -12.917 1.00 41.03 538 PRO A N 1
ATOM 4367 C CA . PRO A 1 538 ? -16.302 -29.617 -12.906 1.00 41.03 538 PRO A CA 1
ATOM 4368 C C . PRO A 1 538 ? -17.158 -28.495 -13.503 1.00 41.03 538 PRO A C 1
ATOM 4370 O O . PRO A 1 538 ? -16.735 -27.315 -13.442 1.00 41.03 538 PRO A O 1
#

Mean predicted aligned error: 9.13 Å

Foldseek 3Di:
DDPPPPPPDAAEEEEELFAAQLCLQLVQQLCVLVVAAEDADDPPDALVLLLCCLQPLQVSLCCCCVVPVVVVLVVQLHNYYYHHSSNSDLPPVVSVVSSVVSCVVSSHHYAYEYEPCRLVVPCQFPSVLVVVVVSCVRSVPALVSVVVSVVVVVVSSVSSNVSLVVCVVPPVRYDYHYLVCLQPLVNLVSVCVSVVPDHSVSSNVSSVVRVVVNPGPDQAEEEEEEEDECPPPNVLLLVLQVQQVVLQVLQVNHAYAYEYEYEQVCCPPPSNVVSVVVVVPDPRHPYYHYHYQDHDDPPDFAQVVLSVLVSQLVCVVVGHQKYWYDYSNKHKPHSCVSSLQVVLQVVLCVVLQQQDPSFRQAWEAEQEPLDGPDRPTTIHGCVCCVLPVSSDQPVCSVLRRPDDPRVLRQLLRVQLVRYHYSPSMYMYGDAPDDPVHDHPTDDDHRPPSVVVSPDCSRNVSVVVSSQVRNDDPDDPDPPRRCSHRAAEEEAEAEDELDDPVVVVVVVVPDDPPSHDYHYHYHYPDVPSVVVCCVVPPD

Sequence (538 aa):
MNMQSDKSKKHRCIVNVGLFKTGTTTLSEIMRDLGLRVFKDFDPSCADVHRRILFNPAQEVEQKIVNDPDYFMQCISHDFVSDGWFALLPCSLLAVKRFAEIAQQANVQLTFVVTERDLNSYIKSEMHHWVRNDLEKKAGLKADEKSQLEVLLKSRYDLHRNGVTNLSSEFKETQMLRLEQIHTKSWGQQMQKVCAQFSPSGFENALNKVGKRNSSPDLPIEALLITMRITKDFDEVLRNVNSLLDDIELDLMVRYLVVVAVDDDEFDSAEMKWLAESLKNRKKMHKLSFLRNPPRAKGQPIPICMIWKAMACRAFEIGASWVIFLGDDVRIHCAYHYRSIYRAFLDIKESLSIQEEGVYFGCPWFNDEGFKGFPTFPIVGRAHYNIYPGFIPEPHQDLFVNQDLDPYLHRLYLKFGSSPCLSDVKLSNHHGGNDLVEARYDRIPAVAWREKILESVCIEPIQKFLDQVTMPKDSNSNTRFQGHSLLLCDVITPSYRINLDYLERICMIDVPPYMRTTFIIIIDNPGQLVDLFRTNLP

Secondary structure (DSSP, 8-state):
------TT--EEEEEE-SPTTTTHHHHHHHHHHTT-EEE-------HHHHHHHHH-HHHHHHHHHHH-HHHHHHHHTSSEEE-SSGGG----HHHHHHHHHHHHHTTEEEEEEEEHHHHH--TT-HHHHHHHHHHHHHHT--HHHHHHHHHHHHHHHHHHHHHHHHHHHH-TTPEEE-GGGTTSTHHHHHHHHH-TTS-HHHHHHHHHHHHHHHSPPPPP-EEEEEEE--SSSHHHHHHHHHHHHHHHTTSTT--EEEEEEE-TTTTTSHHHHHHHHHHHT-TTEEEEEEEEPPP--TTPPP-HHHHHHHHHHHHHHTT-SEEEEEETTEEE--TTHHHHHHHHHHHHHHHTT--STT---S--EEEESSSTTS--SBEEEHHHHHH-TTSS-GGGGGG-SSSSHHHHHHHHHHTTT---EEEEEEEEESSSS-TTS--SS---PPTTHHHHHTSHHHHHHHHHHHHHHHS-TT---------PPPEEEEEEEEESS--HHHHHHHHTPPPPTTEEEEEEEEES-HHHHHHHHHHH--

Radius of gyration: 27.77 Å; Cα contacts (8 Å, |Δi|>4): 858; chains: 1; bounding box: 63×57×92 Å